Protein AF-A0A2S6IP27-F1 (afdb_monomer)

Secondary structure (DSSP, 8-state):
---------------------TTSHHHHHHHHHHHHHHHHHHHHHHHHHHHHHHHHHHHHHHHHHHHHHHHHHHHHHHHHHHHTT-S---S----S-----TT----SS-S-HHHHHHHHHHHHHHS-GGG-EEETTEEEEEEE-TTSSEEEEEEE-TT--GGGPEEEEEEEE--B---SEEEEESS-EEE-S-EEEEETTSSS--EEEESS-EEE-TTTTSS-B-S-EEESS-B-STT-B-SPPPPPPPP--HHHHHHHHTTTTGGGEEEE-TTS-EE---TTPPTT-TTPPEESSPGGGEEEETTTTEEEE-S--SS--EEEEEETSEEEEE--TT--EEEEEEEEE-TTTT-PSSPPS---EEEES-EEEEEEEEEEEEESS-EEEESS-EEEEEEEEESS-EEEE-SSS-EEEEEEEEE--TT---EEEESEEEEE-----SSB-SPPEEEEEEEE---

Nearest PDB structures (foldseek):
  6xle-assembly1_D  TM=6.646E-01  e=9.299E+00  Saccharomyces cerevisiae S288C

Solvent-accessible surface area (backbone atoms only — not comparable to full-atom values): 23932 Å² total; per-residue (Å²): 140,80,89,83,87,88,84,86,84,86,82,90,81,90,84,82,86,74,86,73,78,95,73,59,67,63,59,55,50,51,49,50,52,49,51,49,51,51,49,62,60,44,49,61,53,53,50,52,51,51,48,48,52,52,50,50,51,50,49,51,52,38,49,56,21,4,47,52,18,7,50,50,37,48,49,49,50,39,46,53,63,48,48,63,79,78,73,84,75,69,96,66,95,66,80,93,68,83,45,76,59,90,82,51,73,66,77,82,78,74,88,45,70,55,61,50,37,55,50,54,52,51,57,56,65,70,51,59,77,91,61,56,46,80,54,101,49,9,30,22,28,59,46,46,34,83,82,54,52,47,32,42,9,41,1,12,21,77,92,54,47,79,94,75,31,36,36,32,39,34,32,31,48,63,51,66,23,65,69,74,30,29,34,37,30,45,27,29,36,39,35,55,47,44,44,31,23,36,29,86,83,69,75,45,50,13,12,36,39,22,47,17,36,33,46,44,46,73,75,15,43,77,83,32,53,47,23,60,38,40,9,30,35,55,38,47,41,74,85,34,39,51,68,41,78,73,72,91,65,41,49,64,50,48,67,57,51,44,76,70,46,33,78,85,36,41,95,38,29,31,28,36,30,84,87,59,45,26,21,34,71,46,93,98,52,62,78,75,38,91,87,40,53,73,44,82,72,50,67,43,62,51,44,59,38,78,90,75,41,30,38,35,24,58,45,57,36,82,96,48,59,28,36,44,36,28,46,55,16,20,40,38,38,36,38,45,97,80,67,34,76,29,47,30,16,43,33,14,27,18,79,48,60,95,55,68,75,80,73,59,99,32,0,31,36,37,34,29,25,24,34,33,28,32,49,48,87,29,32,17,37,38,16,35,21,32,32,39,32,29,57,45,9,32,41,24,49,16,31,38,36,11,24,24,28,42,36,39,44,8,73,77,28,53,30,27,39,46,9,33,37,39,21,35,19,73,79,41,70,63,25,38,39,20,32,25,32,29,32,26,41,90,49,74,38,89,42,62,41,50,63,48,40,76,73,44,74,45,77,54,68,80,130

Organism: NCBI:txid512762

Foldseek 3Di:
DDDDDDDDDDDDDDDDDPDDDPPPVVVVVVVVVVVVVVCVVVVVVVVVVVVVVVVVVVVVLFQVLLVVQQVVQVVLVLVVLAPQDFDPDDPDQRDPDADPPPPDADPPDPPDLQVVVVVLLVVQVPDDPVQWGDDPSFIKHKHDHPPFQKIKMWGTGNPDDSVPHWIKIFGFPQPQDWPLEQEEEAEAAEQEAAEAEAAPVLPLSHEYEYQYEYDDDARSYPPRRSHAAEYCDHYPYVNYDYNDDDDWFFNQFLQVCCLPCQVVFQVQEWECDLVFWTFGDDPPDDRPDPPTHTDPPHFQQWGADNPQQETEHQAGTDPHAHEYEYEQAEYEYHPDDPEDEHAYAYFFAHPQQSHDPPGDPGFEYEFERYEYEYPPQAGHYGTSAEYHYEAQYEYERHEHEHAAEYEHHHQAHQRYYAYHYGYNNSVHDYYYHYNHYHHYHGTRDPGGDDSTDGPDMDGRDND

Mean predicted aligned error: 16.99 Å

Radius of gyration: 35.42 Å; Cα contacts (8 Å, |Δi|>4): 1143; chains: 1; bounding box: 67×72×129 Å

pLDDT: mean 74.77, std 18.07, range [25.36, 98.31]

Structure (mmCIF, N/CA/C/O backbone):
data_AF-A0A2S6IP27-F1
#
_entry.id   AF-A0A2S6IP27-F1
#
loop_
_atom_si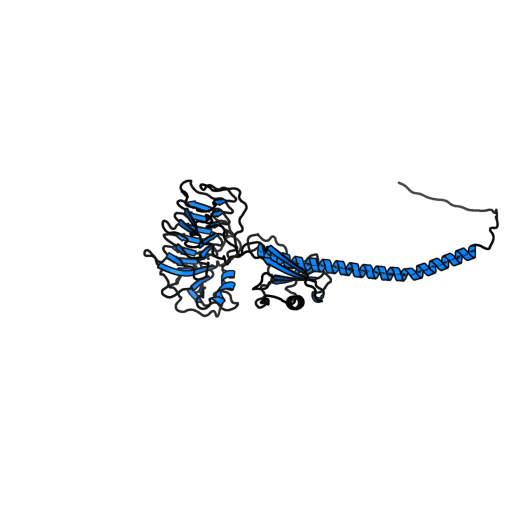te.group_PDB
_atom_site.id
_atom_site.type_symbol
_atom_site.label_atom_id
_atom_site.label_alt_id
_atom_site.label_comp_id
_atom_site.label_asym_id
_atom_site.label_entity_id
_atom_site.label_seq_id
_atom_site.pdbx_PDB_ins_code
_atom_site.Cartn_x
_atom_site.Cartn_y
_atom_site.Cartn_z
_atom_site.occupancy
_atom_site.B_iso_or_equiv
_atom_site.auth_seq_id
_atom_site.auth_comp_id
_atom_site.auth_asym_id
_atom_site.auth_atom_id
_atom_site.pdbx_PDB_model_num
ATOM 1 N N . MET A 1 1 ? -1.412 -7.937 80.085 1.00 36.66 1 MET A N 1
ATOM 2 C CA . MET A 1 1 ? -0.258 -8.469 80.845 1.00 36.66 1 MET A CA 1
ATOM 3 C C . MET A 1 1 ? -0.690 -8.487 82.302 1.00 36.66 1 MET A C 1
ATOM 5 O O . MET A 1 1 ? -1.115 -7.447 82.764 1.00 36.66 1 MET A O 1
ATOM 9 N N . SER A 1 2 ? -0.725 -9.574 83.053 1.00 34.06 2 SER A N 1
ATOM 10 C CA . SER A 1 2 ? -0.213 -10.924 82.861 1.00 34.06 2 SER A CA 1
ATOM 11 C C . SER A 1 2 ? -1.075 -11.879 83.698 1.00 34.06 2 SER A C 1
ATOM 13 O O . SER A 1 2 ? -1.765 -11.447 84.619 1.00 34.06 2 SER A O 1
ATOM 15 N N . THR A 1 3 ? -1.040 -13.146 83.320 1.00 43.25 3 THR A N 1
ATOM 16 C CA . THR A 1 3 ? -1.606 -14.324 83.982 1.00 43.25 3 THR A CA 1
ATOM 17 C C . THR A 1 3 ? -1.015 -14.556 85.381 1.00 43.25 3 THR A C 1
ATOM 19 O O . THR A 1 3 ? 0.134 -14.190 85.613 1.00 43.25 3 THR A O 1
ATOM 22 N N . ASP A 1 4 ? -1.782 -15.155 86.303 1.00 35.50 4 ASP A N 1
ATOM 23 C CA . ASP A 1 4 ? -1.529 -16.522 86.807 1.00 35.50 4 ASP A CA 1
ATOM 24 C C . ASP A 1 4 ? -2.473 -16.942 87.964 1.00 35.50 4 ASP A C 1
ATOM 26 O O . ASP A 1 4 ? -2.746 -16.202 88.905 1.00 35.50 4 ASP A O 1
ATOM 30 N N . THR A 1 5 ? -2.969 -18.176 87.814 1.00 40.06 5 THR A N 1
ATOM 31 C CA . THR A 1 5 ? -3.554 -19.184 88.742 1.00 40.06 5 THR A CA 1
ATOM 32 C C . THR A 1 5 ? -2.696 -19.430 90.016 1.00 40.06 5 THR A C 1
ATOM 34 O O . THR A 1 5 ? -1.596 -18.884 90.054 1.00 40.06 5 THR A O 1
ATOM 37 N N . PRO A 1 6 ? -3.023 -20.323 91.001 1.00 59.62 6 PRO A N 1
ATOM 38 C CA . PRO A 1 6 ? -4.195 -21.203 91.240 1.00 59.62 6 PRO A CA 1
ATOM 39 C C . PRO A 1 6 ? -4.645 -21.337 92.730 1.00 59.62 6 PRO A C 1
ATOM 41 O O . PRO A 1 6 ? -4.000 -20.806 93.625 1.00 59.62 6 PRO A O 1
ATOM 44 N N . ALA A 1 7 ? -5.721 -22.101 93.001 1.00 34.00 7 ALA A N 1
ATOM 45 C CA . ALA A 1 7 ? -5.785 -23.183 94.017 1.00 34.00 7 ALA A CA 1
ATOM 46 C C . ALA A 1 7 ? -7.239 -23.630 94.303 1.00 34.00 7 ALA A C 1
ATOM 48 O O . ALA A 1 7 ? -8.088 -22.819 94.661 1.00 34.00 7 ALA A O 1
ATOM 49 N N . ALA A 1 8 ? -7.499 -24.937 94.191 1.00 42.41 8 ALA A N 1
ATOM 50 C CA . ALA A 1 8 ? -8.592 -25.639 94.883 1.00 42.41 8 ALA A CA 1
ATOM 51 C C . ALA A 1 8 ? -8.098 -26.051 96.293 1.00 42.41 8 ALA A C 1
ATOM 53 O O . ALA A 1 8 ? -6.876 -26.159 96.456 1.00 42.41 8 ALA A O 1
ATOM 54 N N . PRO A 1 9 ? -8.970 -26.278 97.304 1.00 46.75 9 PRO A N 1
ATOM 55 C CA . PRO A 1 9 ? -9.539 -27.630 97.463 1.00 46.75 9 PRO A CA 1
ATOM 56 C C . PRO A 1 9 ? -10.917 -27.745 98.176 1.00 46.75 9 PRO A C 1
ATOM 58 O O . PRO A 1 9 ? -11.389 -26.830 98.839 1.00 46.75 9 PRO A O 1
ATOM 61 N N . ASP A 1 10 ? -11.508 -28.934 98.011 1.00 33.38 10 ASP A N 1
ATOM 62 C CA . ASP A 1 10 ? -12.278 -29.764 98.959 1.00 33.38 10 ASP A CA 1
ATOM 63 C C . ASP A 1 10 ? -13.384 -29.197 99.877 1.00 33.38 10 ASP A C 1
ATOM 65 O O . ASP A 1 10 ? -13.137 -28.489 100.846 1.00 33.38 10 ASP A O 1
ATOM 69 N N . GLY A 1 11 ? -14.585 -29.779 99.722 1.00 31.77 11 GLY A N 1
ATOM 70 C CA . GLY A 1 11 ? -15.015 -30.784 100.709 1.00 31.77 11 GLY A CA 1
ATOM 71 C C . GLY A 1 11 ? -16.274 -30.524 101.554 1.00 31.77 11 GLY A C 1
ATOM 72 O O . GLY A 1 11 ? -16.146 -30.115 102.699 1.00 31.77 11 GLY A O 1
ATOM 73 N N . SER A 1 12 ? -17.433 -31.007 101.064 1.00 35.75 12 SER A N 1
ATOM 74 C CA . SER A 1 12 ? -18.611 -31.516 101.829 1.00 35.75 12 SER A CA 1
ATOM 75 C C . SER A 1 12 ? -19.380 -30.505 102.721 1.00 35.75 12 SER A C 1
ATOM 77 O O . SER A 1 12 ? -18.813 -29.522 103.164 1.00 35.75 12 SER A O 1
ATOM 79 N N . THR A 1 13 ? -20.682 -30.573 103.019 1.00 37.88 13 THR A N 1
ATOM 80 C CA . THR A 1 13 ? -21.708 -31.625 103.160 1.00 37.88 13 THR A CA 1
ATOM 81 C C . THR A 1 13 ? -23.088 -30.978 102.891 1.00 37.88 13 THR A C 1
ATOM 83 O O . THR A 1 13 ? -23.376 -29.902 103.401 1.00 37.88 13 THR A O 1
ATOM 86 N N . ASP A 1 14 ? -23.896 -31.522 101.976 1.00 41.47 14 ASP A N 1
ATOM 87 C CA . ASP A 1 14 ? -25.132 -32.285 102.276 1.00 41.47 14 ASP A CA 1
ATOM 88 C C . ASP A 1 14 ? -26.398 -31.383 102.437 1.00 41.47 14 ASP A C 1
ATOM 90 O O . ASP A 1 14 ? -26.296 -30.160 102.366 1.00 41.47 14 ASP A O 1
ATOM 94 N N . PRO A 1 15 ? -27.635 -31.908 102.439 1.00 46.59 15 PRO A N 1
ATOM 95 C CA . PRO A 1 15 ? -28.488 -31.882 101.259 1.00 46.59 15 PRO A CA 1
ATOM 96 C C . PRO A 1 15 ? -29.845 -31.210 101.544 1.00 46.59 15 PRO A C 1
ATOM 98 O O . PRO A 1 15 ? -30.447 -31.362 102.605 1.00 46.59 15 PRO A O 1
ATOM 101 N N . GLN A 1 16 ? -30.430 -30.552 100.547 1.00 37.94 16 GLN A N 1
ATOM 102 C CA . GLN A 1 16 ? -31.890 -30.477 100.472 1.00 37.94 16 GLN A CA 1
ATOM 103 C C . GLN A 1 16 ? -32.345 -31.064 99.146 1.00 37.94 16 GLN A C 1
ATOM 105 O O . GLN A 1 16 ? -32.559 -30.374 98.152 1.00 37.94 16 GLN A O 1
ATOM 110 N N . GLN A 1 17 ? -32.502 -32.389 99.182 1.00 37.28 17 GLN A N 1
ATOM 111 C CA . GLN A 1 17 ? -33.426 -33.123 98.332 1.00 37.28 17 GLN A CA 1
ATOM 112 C C . GLN A 1 17 ? -34.807 -32.459 98.415 1.00 37.28 17 GLN A C 1
ATOM 114 O O . GLN A 1 17 ? -35.552 -32.638 99.378 1.00 37.28 17 GLN A O 1
ATOM 119 N N . ARG A 1 18 ? -35.166 -31.715 97.370 1.00 39.28 18 ARG A N 1
ATOM 120 C CA . ARG A 1 18 ? -36.549 -31.681 96.905 1.00 39.28 18 ARG A CA 1
ATOM 121 C C . ARG A 1 18 ? -36.651 -32.693 95.781 1.00 39.28 18 ARG A C 1
ATOM 123 O O . ARG A 1 18 ? -36.111 -32.494 94.699 1.00 39.28 18 ARG A O 1
ATOM 130 N N . SER A 1 19 ? -37.307 -33.797 96.094 1.00 42.12 19 SER A N 1
ATOM 131 C CA . SER A 1 19 ? -37.680 -34.850 95.164 1.00 42.12 19 SER A CA 1
ATOM 132 C C . SER A 1 19 ? -38.550 -34.253 94.055 1.00 42.12 19 SER A C 1
ATOM 134 O O . SER A 1 19 ? -39.706 -33.905 94.294 1.00 42.12 19 SER A O 1
ATOM 136 N N . ALA A 1 20 ? -37.985 -34.105 92.857 1.00 44.94 20 ALA A N 1
ATOM 137 C CA . ALA A 1 20 ? -38.758 -33.925 91.635 1.00 44.94 20 ALA A CA 1
ATOM 138 C C . ALA A 1 20 ? -39.352 -35.289 91.221 1.00 44.94 20 ALA A C 1
ATOM 140 O O . ALA A 1 20 ? -38.726 -36.327 91.462 1.00 44.94 20 ALA A O 1
ATOM 141 N N . PRO A 1 21 ? -40.571 -35.320 90.664 1.00 44.75 21 PRO A N 1
ATOM 142 C CA . PRO A 1 21 ? -41.272 -36.560 90.368 1.00 44.75 21 PRO A CA 1
ATOM 143 C C . PRO A 1 21 ? -40.577 -37.322 89.231 1.00 44.75 21 PRO A C 1
ATOM 145 O O . PRO A 1 21 ? -40.369 -36.801 88.139 1.00 44.75 21 PRO A O 1
ATOM 148 N N . ALA A 1 22 ? -40.249 -38.588 89.495 1.00 50.41 22 ALA A N 1
ATOM 149 C CA . ALA A 1 22 ? -39.686 -39.537 88.540 1.00 50.41 22 ALA A CA 1
ATOM 150 C C . ALA A 1 22 ? -40.728 -39.939 87.476 1.00 50.41 22 ALA A C 1
ATOM 152 O O . ALA A 1 22 ? -41.342 -41.002 87.558 1.00 50.41 22 ALA A O 1
ATOM 153 N N . GLY A 1 23 ? -40.954 -39.062 86.496 1.00 46.78 23 GLY A N 1
ATOM 154 C CA . GLY A 1 23 ? -41.884 -39.305 85.387 1.00 46.78 23 GLY A CA 1
ATOM 155 C C . GLY A 1 23 ? -41.631 -38.491 84.113 1.00 46.78 23 GLY A C 1
ATOM 156 O O . GLY A 1 23 ? -42.155 -38.861 83.065 1.00 46.78 23 GLY A O 1
ATOM 157 N N . GLU A 1 24 ? -40.813 -37.432 84.159 1.00 47.88 24 GLU A N 1
ATOM 158 C CA . GLU A 1 24 ? -40.606 -36.521 83.015 1.00 47.88 24 GLU A CA 1
ATOM 159 C C . GLU A 1 24 ? -39.290 -36.760 82.237 1.00 47.88 24 GLU A C 1
ATOM 161 O O . GLU A 1 24 ? -39.211 -36.437 81.051 1.00 47.88 24 GLU A O 1
ATOM 166 N N . ASP A 1 25 ? -38.294 -37.438 82.822 1.00 50.59 25 ASP A N 1
ATOM 167 C CA . ASP A 1 25 ? -36.974 -37.634 82.187 1.00 50.59 25 ASP A CA 1
ATOM 168 C C . ASP A 1 25 ? -36.985 -38.633 81.010 1.00 50.59 25 ASP A C 1
ATOM 170 O O . ASP A 1 25 ? -36.172 -38.540 80.088 1.00 50.59 25 ASP A O 1
ATOM 174 N N . GLY A 1 26 ? -37.938 -39.573 80.986 1.00 51.06 26 GLY A N 1
ATOM 175 C CA . GLY A 1 26 ? -38.058 -40.565 79.908 1.00 51.06 26 GLY A CA 1
ATOM 176 C C . GLY A 1 26 ? -38.546 -39.969 78.583 1.00 51.06 26 GLY A C 1
ATOM 177 O O . GLY A 1 26 ? -38.079 -40.362 77.512 1.00 51.06 26 GLY A O 1
ATOM 178 N N . TYR A 1 27 ? -39.439 -38.977 78.647 1.00 52.72 27 TYR A N 1
ATOM 179 C CA . TYR A 1 27 ? -39.934 -38.270 77.462 1.00 52.72 27 TYR A CA 1
ATOM 180 C C . TYR A 1 27 ? -38.882 -37.319 76.891 1.00 52.72 27 TYR A C 1
ATOM 182 O O . TYR A 1 27 ? -38.744 -37.231 75.671 1.00 52.72 27 TYR A O 1
ATOM 190 N N . ALA A 1 28 ? -38.090 -36.666 77.747 1.00 54.22 28 ALA A N 1
ATOM 191 C CA . ALA A 1 28 ? -36.982 -35.821 77.310 1.00 54.22 28 ALA A CA 1
ATOM 192 C C . ALA A 1 28 ? -35.873 -36.639 76.617 1.00 54.22 28 ALA A C 1
ATOM 194 O O . ALA A 1 28 ? -35.322 -36.202 75.602 1.00 54.22 28 ALA A O 1
ATOM 195 N N . LEU A 1 29 ? -35.588 -37.854 77.105 1.00 56.28 29 LEU A N 1
ATOM 196 C CA . LEU A 1 29 ? -34.597 -38.759 76.512 1.00 56.28 29 LEU A CA 1
ATOM 197 C C . LEU A 1 29 ? -35.065 -39.359 75.171 1.00 56.28 29 LEU A C 1
ATOM 199 O O . LEU A 1 29 ? -34.291 -39.440 74.220 1.00 56.28 29 LEU A O 1
ATOM 203 N N . LEU A 1 30 ? -36.346 -39.725 75.054 1.00 58.00 30 LEU A N 1
ATOM 204 C CA . LEU A 1 30 ? -36.936 -40.180 73.787 1.00 58.00 30 LEU A CA 1
ATOM 205 C C . LEU A 1 30 ? -37.036 -39.053 72.753 1.00 58.00 30 LEU A C 1
ATOM 207 O O . LEU A 1 30 ? -36.760 -39.281 71.576 1.00 58.00 30 LEU A O 1
ATOM 211 N N . ALA A 1 31 ? -37.376 -37.835 73.179 1.00 59.34 31 ALA A N 1
ATOM 212 C CA . ALA A 1 31 ? -37.398 -36.671 72.300 1.00 59.34 31 ALA A CA 1
ATOM 213 C C . ALA A 1 31 ? -35.990 -36.329 71.792 1.00 59.34 31 ALA A C 1
ATOM 215 O O . ALA A 1 31 ? -35.816 -36.083 70.602 1.00 59.34 31 ALA A O 1
ATOM 216 N N . THR A 1 32 ? -34.968 -36.377 72.651 1.00 61.31 32 THR A N 1
ATOM 217 C CA . THR A 1 32 ? -33.576 -36.121 72.242 1.00 61.31 32 THR A CA 1
ATOM 218 C C . THR A 1 32 ? -33.012 -37.217 71.337 1.00 61.31 32 THR A C 1
ATOM 220 O O . THR A 1 32 ? -32.376 -36.883 70.341 1.00 61.31 32 THR A O 1
ATOM 223 N N . LEU A 1 33 ? -33.297 -38.500 71.593 1.00 63.69 33 LEU A N 1
ATOM 224 C CA . LEU A 1 33 ? -32.945 -39.603 70.683 1.00 63.69 33 LEU A CA 1
ATOM 225 C C . LEU A 1 33 ? -33.687 -39.517 69.344 1.00 63.69 33 LEU A C 1
ATOM 227 O O . LEU A 1 33 ? -33.088 -39.762 68.299 1.00 63.69 33 LEU A O 1
ATOM 231 N N . GLY A 1 34 ? -34.964 -39.126 69.356 1.00 61.94 34 GLY A N 1
ATOM 232 C CA . GLY A 1 34 ? -35.745 -38.881 68.144 1.00 61.94 34 GLY A CA 1
ATOM 233 C C . GLY A 1 34 ? -35.189 -37.717 67.323 1.00 61.94 34 GLY A C 1
ATOM 234 O O . GLY A 1 34 ? -35.011 -37.849 66.116 1.00 61.94 34 GLY A O 1
ATOM 235 N N . ILE A 1 35 ? -34.831 -36.607 67.976 1.00 69.00 35 ILE A N 1
ATOM 236 C CA . ILE A 1 35 ? -34.199 -35.444 67.336 1.00 69.00 35 ILE A CA 1
ATOM 237 C C . ILE A 1 35 ? -32.815 -35.809 66.784 1.00 69.00 35 ILE A C 1
ATOM 239 O O . ILE A 1 35 ? -32.508 -35.440 65.655 1.00 69.00 35 ILE A O 1
ATOM 243 N N . LEU A 1 36 ? -32.005 -36.577 67.521 1.00 62.47 36 LEU A N 1
ATOM 244 C CA . LEU A 1 36 ? -30.712 -37.089 67.049 1.00 62.47 36 LEU A CA 1
ATOM 245 C C . LEU A 1 36 ? -30.866 -38.033 65.854 1.00 62.47 36 LEU A C 1
ATOM 247 O O . LEU A 1 36 ? -30.097 -37.926 64.905 1.00 62.47 36 LEU A O 1
ATOM 251 N N . GLY A 1 37 ? -31.864 -38.918 65.865 1.00 63.56 37 GLY A N 1
ATOM 252 C CA . GLY A 1 37 ? -32.164 -39.811 64.744 1.00 63.56 37 GLY A CA 1
ATOM 253 C C . GLY A 1 37 ? -32.620 -39.054 63.495 1.00 63.56 37 GLY A C 1
ATOM 254 O O . GLY A 1 37 ? -32.148 -39.337 62.396 1.00 63.56 37 GLY A O 1
ATOM 255 N N . VAL A 1 38 ? -33.475 -38.042 63.663 1.00 66.50 38 VAL A N 1
ATOM 256 C CA . VAL A 1 38 ? -33.922 -37.165 62.570 1.00 66.50 38 VAL A CA 1
ATOM 257 C C . VAL A 1 38 ? -32.762 -36.320 62.038 1.00 66.50 38 VAL A C 1
ATOM 259 O O . VAL A 1 38 ? -32.572 -36.253 60.828 1.00 66.50 38 VAL A O 1
ATOM 262 N N . LEU A 1 39 ? -31.929 -35.741 62.906 1.00 63.81 39 LEU A N 1
ATOM 263 C CA . LEU A 1 39 ? -30.718 -35.018 62.501 1.00 63.81 39 LEU A CA 1
ATOM 264 C C . LEU A 1 39 ? -29.732 -35.930 61.766 1.00 63.81 39 LEU A C 1
ATOM 266 O O . LEU A 1 39 ? -29.208 -35.530 60.731 1.00 63.81 39 LEU A O 1
ATOM 270 N N . ALA A 1 40 ? -29.522 -37.159 62.245 1.00 61.50 40 ALA A N 1
ATOM 271 C CA . ALA A 1 40 ? -28.649 -38.140 61.606 1.00 61.50 40 ALA A CA 1
ATOM 272 C C . ALA A 1 40 ? -29.179 -38.604 60.238 1.00 61.50 40 ALA A C 1
ATOM 274 O O . ALA A 1 40 ? -28.378 -38.860 59.343 1.00 61.50 40 ALA A O 1
ATOM 275 N N . MET A 1 41 ? -30.503 -38.669 60.045 1.00 64.06 41 MET A N 1
ATOM 276 C CA . MET A 1 41 ? -31.114 -38.937 58.735 1.00 64.06 41 MET A CA 1
ATOM 277 C C . MET A 1 41 ? -31.075 -37.730 57.792 1.00 64.06 41 MET A C 1
ATOM 279 O O . MET A 1 41 ? -30.931 -37.907 56.584 1.00 64.06 41 MET A O 1
ATOM 283 N N . LEU A 1 42 ? -31.185 -36.506 58.311 1.00 63.25 42 LEU A N 1
ATOM 284 C CA . LEU A 1 42 ? -31.146 -35.285 57.502 1.00 63.25 42 LEU A CA 1
ATOM 285 C C . LEU A 1 42 ? -29.724 -34.922 57.054 1.00 63.25 42 LEU A C 1
ATOM 287 O O . LEU A 1 42 ? -29.545 -34.386 55.964 1.00 63.25 42 LEU A O 1
ATOM 291 N N . LEU A 1 43 ? -28.707 -35.247 57.853 1.00 64.25 43 LEU A N 1
ATOM 292 C CA . LEU A 1 43 ? -27.296 -34.967 57.566 1.00 64.25 43 LEU A CA 1
ATOM 293 C C . LEU A 1 43 ? -26.816 -35.477 56.188 1.00 64.25 43 LEU A C 1
ATOM 295 O O . LEU A 1 43 ? -26.247 -34.678 55.441 1.00 64.25 43 LEU A O 1
ATOM 299 N N . PRO A 1 44 ? -27.061 -36.742 55.783 1.00 61.94 44 PRO A N 1
ATOM 300 C CA . PRO A 1 44 ? -26.688 -37.216 54.451 1.00 61.94 44 PRO A CA 1
ATOM 301 C C . PRO A 1 44 ? -27.485 -36.536 53.331 1.00 61.94 44 PRO A C 1
ATOM 303 O O . PRO A 1 44 ? -26.931 -36.311 52.259 1.00 61.94 44 PRO A O 1
ATOM 306 N N . VAL A 1 45 ? -28.743 -36.146 53.567 1.00 65.19 45 VAL A N 1
ATOM 307 C CA . VAL A 1 45 ? -29.553 -35.413 52.576 1.00 65.19 45 VAL A CA 1
ATOM 308 C C . VAL A 1 45 ? -28.981 -34.013 52.346 1.00 65.19 45 VAL A C 1
ATOM 310 O O . VAL A 1 45 ? -28.752 -33.630 51.202 1.00 65.19 45 VAL A O 1
ATOM 313 N N . PHE A 1 46 ? -28.659 -33.280 53.416 1.00 55.12 46 PHE A N 1
ATOM 314 C CA . PHE A 1 46 ? -27.997 -31.976 53.314 1.00 55.12 46 PHE A CA 1
ATOM 315 C C . PHE A 1 46 ? -26.611 -32.076 52.673 1.00 55.12 46 PHE A C 1
ATOM 317 O O . PHE A 1 46 ? -26.239 -31.199 51.900 1.00 55.12 46 PHE A O 1
ATOM 324 N N . PHE A 1 47 ? -25.861 -33.147 52.943 1.00 61.34 47 PHE A N 1
ATOM 325 C CA . PHE A 1 47 ? -24.560 -33.369 52.315 1.00 61.34 47 PHE A CA 1
ATOM 326 C C . PHE A 1 47 ? -24.686 -33.625 50.807 1.00 61.34 47 PHE A C 1
ATOM 328 O O . PHE A 1 47 ? -23.928 -33.055 50.030 1.00 61.34 47 PHE A O 1
ATOM 335 N N . VAL A 1 48 ? -25.663 -34.429 50.372 1.00 61.53 48 VAL A N 1
ATOM 336 C CA . VAL A 1 48 ? -25.918 -34.680 48.943 1.00 61.53 48 VAL A CA 1
ATOM 337 C C . VAL A 1 48 ? -26.355 -33.403 48.226 1.00 61.53 48 VAL A C 1
ATOM 339 O O . VAL A 1 48 ? -25.811 -33.110 47.164 1.00 61.53 48 VAL A O 1
ATOM 342 N N . VAL A 1 49 ? -27.263 -32.619 48.815 1.00 59.50 49 VAL A N 1
ATOM 343 C CA . VAL A 1 49 ? -27.695 -31.327 48.252 1.00 59.50 49 VAL A CA 1
ATOM 344 C C . VAL A 1 49 ? -26.523 -30.347 48.181 1.00 59.50 49 VAL A C 1
ATOM 346 O O . VAL A 1 49 ? -26.276 -29.775 47.129 1.00 59.50 49 VAL A O 1
ATOM 349 N N . ALA A 1 50 ? -25.717 -30.230 49.239 1.00 46.16 50 ALA A N 1
ATOM 350 C CA . ALA A 1 50 ? -24.542 -29.360 49.237 1.00 46.16 50 ALA A CA 1
ATOM 351 C C . ALA A 1 50 ? -23.489 -29.788 48.200 1.00 46.16 50 ALA A C 1
ATOM 353 O O . ALA A 1 50 ? -22.858 -28.937 47.578 1.00 46.16 50 ALA A O 1
ATOM 354 N N . VAL A 1 51 ? -23.292 -31.095 47.986 1.00 60.53 51 VAL A N 1
ATOM 355 C CA . VAL A 1 51 ? -22.397 -31.615 46.940 1.00 60.53 51 VAL A CA 1
ATOM 356 C C . VAL A 1 51 ? -22.964 -31.339 45.548 1.00 60.53 51 VAL A C 1
ATOM 358 O O . VAL A 1 51 ? -22.196 -30.981 44.657 1.00 60.53 51 VAL A O 1
ATOM 361 N N . GLN A 1 52 ? -24.276 -31.468 45.346 1.00 55.00 52 GLN A N 1
ATOM 362 C CA . GLN A 1 52 ? -24.934 -31.113 44.087 1.00 55.00 52 GLN A CA 1
ATOM 363 C C . GLN A 1 52 ? -24.803 -29.615 43.804 1.00 55.00 52 GLN A C 1
ATOM 365 O O . GLN A 1 52 ? -24.289 -29.271 42.743 1.00 55.00 52 GLN A O 1
ATOM 370 N N . ASP A 1 53 ? -25.092 -28.755 44.781 1.00 52.31 53 ASP A N 1
ATOM 371 C CA . ASP A 1 53 ? -24.917 -27.302 44.684 1.00 52.31 53 ASP A CA 1
ATOM 372 C C . ASP A 1 53 ? -23.454 -26.921 44.412 1.00 52.31 53 ASP A C 1
ATOM 374 O O . ASP A 1 53 ? -23.174 -26.070 43.574 1.00 52.31 53 ASP A O 1
ATOM 378 N N . LEU A 1 54 ? -22.486 -27.584 45.058 1.00 55.88 54 LEU A N 1
ATOM 379 C CA . LEU A 1 54 ? -21.054 -27.395 44.784 1.00 55.88 54 LEU A CA 1
ATOM 380 C C . LEU A 1 54 ? -20.664 -27.861 43.379 1.00 55.88 54 LEU A C 1
ATOM 382 O O . LEU A 1 54 ? -19.802 -27.251 42.746 1.00 55.88 54 LEU A O 1
ATOM 386 N N . THR A 1 55 ? -21.263 -28.944 42.889 1.00 59.75 55 THR A N 1
ATOM 387 C CA . THR A 1 55 ? -20.988 -29.478 41.550 1.00 59.75 55 THR A CA 1
ATOM 388 C C . THR A 1 55 ? -21.591 -28.576 40.479 1.00 59.75 55 THR A C 1
ATOM 390 O O . THR A 1 55 ? -20.943 -28.305 39.470 1.00 59.75 55 THR A O 1
ATOM 393 N N . GLU A 1 56 ? -22.793 -28.063 40.715 1.00 55.97 56 GLU A N 1
ATOM 394 C CA . GLU A 1 56 ? -23.494 -27.125 39.845 1.00 55.97 56 GLU A CA 1
ATOM 395 C C . GLU A 1 56 ? -22.799 -25.760 39.846 1.00 55.97 56 GLU A C 1
ATOM 397 O O . GLU A 1 56 ? -22.460 -25.250 38.781 1.00 55.97 56 GLU A O 1
ATOM 402 N N . ALA A 1 57 ? -22.403 -25.244 41.013 1.00 52.72 57 ALA A N 1
ATOM 403 C CA . ALA A 1 57 ? -21.579 -24.041 41.127 1.00 52.72 57 ALA A CA 1
ATOM 404 C C . ALA A 1 57 ? -20.224 -24.192 40.417 1.00 52.72 57 ALA A C 1
ATOM 406 O O . ALA A 1 57 ? -19.795 -23.283 39.710 1.00 52.72 57 ALA A O 1
ATOM 407 N N . ARG A 1 58 ? -19.552 -25.347 40.538 1.00 60.44 58 ARG A N 1
ATOM 408 C CA . ARG A 1 58 ? -18.308 -25.624 39.794 1.00 60.44 58 ARG A CA 1
ATOM 409 C C . ARG A 1 58 ? -18.536 -25.701 38.289 1.00 60.44 58 ARG A C 1
ATOM 411 O O . ARG A 1 58 ? -17.693 -25.215 37.543 1.00 60.44 58 ARG A O 1
ATOM 418 N N . ARG A 1 59 ? -19.654 -26.277 37.837 1.00 61.59 59 ARG A N 1
ATOM 419 C CA . ARG A 1 59 ? -20.030 -26.308 36.414 1.00 61.59 59 ARG A CA 1
ATOM 420 C C . ARG A 1 59 ? -20.317 -24.910 35.878 1.00 61.59 59 ARG A C 1
ATOM 422 O O . ARG A 1 59 ? -19.824 -24.587 34.805 1.00 61.59 59 ARG A O 1
ATOM 429 N N . HIS A 1 60 ? -21.025 -24.073 36.635 1.00 69.19 60 HIS A N 1
ATOM 430 C CA . HIS A 1 60 ? -21.254 -22.672 36.278 1.00 69.19 60 HIS A CA 1
ATOM 431 C C . HIS A 1 60 ? -19.940 -21.889 36.203 1.00 69.19 60 HIS A C 1
ATOM 433 O O . HIS A 1 60 ? -19.670 -21.245 35.195 1.00 69.19 60 HIS A O 1
ATOM 439 N N . LEU A 1 61 ? -19.062 -22.032 37.200 1.00 67.00 61 LEU A N 1
ATOM 440 C CA . LEU A 1 61 ? -17.746 -21.387 37.197 1.00 67.00 61 LEU A CA 1
ATOM 441 C C . LEU A 1 61 ? -16.857 -21.863 36.040 1.00 67.00 61 LEU A C 1
ATOM 443 O O . LEU A 1 61 ? -16.160 -21.052 35.434 1.00 67.00 61 LEU A O 1
ATOM 447 N N . ALA A 1 62 ? -16.881 -23.159 35.719 1.00 68.06 62 ALA A N 1
ATOM 448 C CA . ALA A 1 62 ? -16.141 -23.717 34.591 1.00 68.06 62 ALA A CA 1
ATOM 449 C C . ALA A 1 62 ? -16.707 -23.245 33.241 1.00 68.06 62 ALA A C 1
ATOM 451 O O . ALA A 1 62 ? -15.933 -22.930 32.338 1.00 68.06 62 ALA A O 1
ATOM 452 N N . GLY A 1 63 ? -18.034 -23.141 33.118 1.00 73.31 63 GLY A N 1
ATOM 453 C CA . GLY A 1 63 ? -18.708 -22.580 31.946 1.00 73.31 63 GLY A CA 1
ATOM 454 C C . GLY A 1 63 ? -18.352 -21.109 31.726 1.00 73.31 63 GLY A C 1
ATOM 455 O O . GLY A 1 63 ? -17.929 -20.737 30.632 1.00 73.31 63 GLY A O 1
ATOM 456 N N . ASP A 1 64 ? -18.408 -20.297 32.784 1.00 79.94 64 ASP A N 1
ATOM 457 C CA . ASP A 1 64 ? -18.033 -18.878 32.750 1.00 79.94 64 ASP A CA 1
ATOM 458 C C . ASP A 1 64 ? -16.545 -18.670 32.437 1.00 79.94 64 ASP A C 1
ATOM 460 O O . ASP A 1 64 ? -16.158 -17.676 31.817 1.00 79.94 64 ASP A O 1
ATOM 464 N N . ALA A 1 65 ? -15.686 -19.578 32.907 1.00 75.25 65 ALA A N 1
ATOM 465 C CA . ALA A 1 65 ? -14.258 -19.581 32.608 1.00 75.25 65 ALA A CA 1
ATOM 466 C C . ALA A 1 65 ? -13.996 -19.940 31.135 1.00 75.25 65 ALA A C 1
ATOM 468 O O . ALA A 1 65 ? -13.207 -19.263 30.471 1.00 75.25 65 ALA A O 1
ATOM 469 N N . GLY A 1 66 ? -14.708 -20.943 30.608 1.00 81.12 66 GLY A N 1
ATOM 470 C CA . GLY A 1 66 ? -14.670 -21.334 29.199 1.00 81.12 66 GLY A CA 1
ATOM 471 C C . GLY A 1 66 ? -15.146 -20.226 28.258 1.00 81.12 66 GLY A C 1
ATOM 472 O O . GLY A 1 66 ? -14.452 -19.924 27.289 1.00 81.12 66 GLY A O 1
ATOM 473 N N . ASP A 1 67 ? -16.259 -19.554 28.574 1.00 85.00 67 ASP A N 1
ATOM 474 C CA . ASP A 1 67 ? -16.752 -18.404 27.796 1.00 85.00 67 ASP A CA 1
ATOM 475 C C . ASP A 1 67 ? -15.741 -17.246 27.807 1.00 85.00 67 ASP A C 1
ATOM 477 O O . ASP A 1 67 ? -15.370 -16.714 26.760 1.00 85.00 67 ASP A O 1
ATOM 481 N N . ARG A 1 68 ? -15.181 -16.906 28.977 1.00 77.56 68 ARG A N 1
ATOM 482 C CA . ARG A 1 68 ? -14.130 -15.878 29.077 1.00 77.56 68 ARG A CA 1
ATOM 483 C C . ARG A 1 68 ? -12.879 -16.230 28.274 1.00 77.56 68 ARG A C 1
ATOM 485 O O . ARG A 1 68 ? -12.321 -15.353 27.617 1.00 77.56 68 ARG A O 1
ATOM 492 N N . ALA A 1 69 ? -12.445 -17.490 28.295 1.00 78.94 69 ALA A N 1
ATOM 493 C CA . ALA A 1 69 ? -11.322 -17.952 27.483 1.00 78.94 69 ALA A CA 1
ATOM 494 C C . ALA A 1 69 ? -11.641 -17.884 25.977 1.00 78.94 69 ALA A C 1
ATOM 496 O O . ALA A 1 69 ? -10.815 -17.411 25.197 1.00 78.94 69 ALA A O 1
ATOM 497 N N . ALA A 1 70 ? -12.852 -18.273 25.568 1.00 83.31 70 ALA A N 1
ATOM 498 C CA . ALA A 1 70 ? -13.289 -18.211 24.176 1.00 83.31 70 ALA A CA 1
ATOM 499 C C . ALA A 1 70 ? -13.324 -16.760 23.666 1.00 83.31 70 ALA A C 1
ATOM 501 O O . ALA A 1 70 ? -12.746 -16.454 22.617 1.00 83.31 70 ALA A O 1
ATOM 502 N N . ARG A 1 71 ? -13.907 -15.840 24.445 1.00 79.62 71 ARG A N 1
ATOM 503 C CA . ARG A 1 71 ? -13.929 -14.402 24.134 1.00 79.62 71 ARG A CA 1
ATOM 504 C C . ARG A 1 71 ? -12.538 -13.784 24.119 1.00 79.62 71 ARG A C 1
ATOM 506 O O . ARG A 1 71 ? -12.275 -12.932 23.276 1.00 79.62 71 ARG A O 1
ATOM 513 N N . ALA A 1 72 ? -11.622 -14.235 24.977 1.00 70.69 72 ALA A N 1
ATOM 514 C CA . ALA A 1 72 ? -10.226 -13.807 24.912 1.00 70.69 72 ALA A CA 1
ATOM 515 C C . ALA A 1 72 ? -9.579 -14.173 23.564 1.00 70.69 72 ALA A C 1
ATOM 517 O O . ALA A 1 72 ? -8.815 -13.375 23.029 1.00 70.69 72 ALA A O 1
ATOM 518 N N . GLY A 1 73 ? -9.923 -15.323 22.975 1.00 70.56 73 GLY A N 1
ATOM 519 C CA . GLY A 1 73 ? -9.452 -15.702 21.640 1.00 70.56 73 GLY A CA 1
ATOM 520 C C . GLY A 1 73 ? -10.013 -14.835 20.516 1.00 70.56 73 GLY A C 1
ATOM 521 O O . GLY A 1 73 ? -9.264 -14.365 19.660 1.00 70.56 73 GLY A O 1
ATOM 522 N N . VAL A 1 74 ? -11.312 -14.544 20.563 1.00 75.56 74 VAL A N 1
ATOM 523 C CA . VAL A 1 74 ? -11.972 -13.589 19.659 1.00 75.56 74 VAL A CA 1
ATOM 524 C C . VAL A 1 74 ? -11.320 -12.201 19.762 1.00 75.56 74 VAL A C 1
ATOM 526 O O . VAL A 1 74 ? -10.903 -11.619 18.760 1.00 75.56 74 VAL A O 1
ATOM 529 N N . GLN A 1 75 ? -11.132 -11.697 20.984 1.00 69.88 75 GLN A N 1
ATOM 530 C CA . GLN A 1 75 ? -10.479 -10.414 21.247 1.00 69.88 75 GLN A CA 1
ATOM 531 C C . GLN A 1 75 ? -9.005 -10.398 20.834 1.00 69.88 75 GLN A C 1
ATOM 533 O O . GLN A 1 75 ? -8.538 -9.375 20.344 1.00 69.88 75 GLN A O 1
ATOM 538 N N . ALA A 1 76 ? -8.275 -11.505 20.981 1.00 63.88 76 ALA A N 1
ATOM 539 C CA . ALA A 1 76 ? -6.894 -11.616 20.520 1.00 63.88 76 ALA A CA 1
ATOM 540 C C . ALA A 1 76 ? -6.802 -11.487 18.992 1.00 63.88 76 ALA A C 1
ATOM 542 O O . ALA A 1 76 ? -5.910 -10.805 18.489 1.00 63.88 76 ALA A O 1
ATOM 543 N N . VAL A 1 77 ? -7.756 -12.060 18.251 1.00 66.06 77 VAL A N 1
ATOM 544 C CA . VAL A 1 77 ? -7.844 -11.878 16.794 1.00 66.06 77 VAL A CA 1
ATOM 545 C C . VAL A 1 77 ? -8.255 -10.449 16.441 1.00 66.06 77 VAL A C 1
ATOM 547 O O . VAL A 1 77 ? -7.637 -9.852 15.564 1.00 66.06 77 VAL A O 1
ATOM 550 N N . ALA A 1 78 ? -9.218 -9.846 17.146 1.00 60.16 78 ALA A N 1
ATOM 551 C CA . ALA A 1 78 ? -9.542 -8.431 16.951 1.00 60.16 78 ALA A CA 1
ATOM 552 C C . ALA A 1 78 ? -8.340 -7.516 17.211 1.00 60.16 78 ALA A C 1
ATOM 554 O O . ALA A 1 78 ? -8.092 -6.595 16.433 1.00 60.16 78 ALA A O 1
ATOM 555 N N . ALA A 1 79 ? -7.581 -7.795 18.274 1.00 52.88 79 ALA A N 1
ATOM 556 C CA . ALA A 1 79 ? -6.360 -7.089 18.619 1.00 52.88 79 ALA A CA 1
ATOM 557 C C . ALA A 1 79 ? -5.329 -7.234 17.497 1.00 52.88 79 ALA A C 1
ATOM 559 O O . ALA A 1 79 ? -4.830 -6.225 17.023 1.00 52.88 79 ALA A O 1
ATOM 560 N N . GLN A 1 80 ? -5.085 -8.438 16.979 1.00 55.34 80 GLN A N 1
ATOM 561 C CA . GLN A 1 80 ? -4.187 -8.639 15.837 1.00 55.34 80 GLN A CA 1
ATOM 562 C C . GLN A 1 80 ? -4.645 -7.911 14.569 1.00 55.34 80 GLN A C 1
ATOM 564 O O . GLN A 1 80 ? -3.832 -7.262 13.917 1.00 55.34 80 GLN A O 1
ATOM 569 N N . ILE A 1 81 ? -5.938 -7.967 14.235 1.00 51.53 81 ILE A N 1
ATOM 570 C CA . ILE A 1 81 ? -6.494 -7.218 13.099 1.00 51.53 81 ILE A CA 1
ATOM 571 C C . ILE A 1 81 ? -6.328 -5.703 13.331 1.00 51.53 81 ILE A C 1
ATOM 573 O O . ILE A 1 81 ? -6.063 -4.971 12.385 1.00 51.53 81 ILE A O 1
ATOM 577 N N . SER A 1 82 ? -6.446 -5.226 14.577 1.00 46.12 82 SER A N 1
ATOM 578 C CA . SER A 1 82 ? -6.259 -3.813 14.937 1.00 46.12 82 SER A CA 1
ATOM 579 C C . SER A 1 82 ? -4.800 -3.359 15.070 1.00 46.12 82 SER A C 1
ATOM 581 O O . SER A 1 82 ? -4.548 -2.160 15.023 1.00 46.12 82 SER A O 1
ATOM 583 N N . VAL A 1 83 ? -3.863 -4.292 15.279 1.00 40.91 83 VAL A N 1
ATOM 584 C CA . VAL A 1 83 ? -2.445 -4.043 15.602 1.00 40.91 83 VAL A CA 1
ATOM 585 C C . VAL A 1 83 ? -1.533 -4.245 14.401 1.00 40.91 83 VAL A C 1
ATOM 587 O O . VAL A 1 83 ? -0.341 -3.990 14.525 1.00 40.91 83 VAL A O 1
ATOM 590 N N . GLY A 1 84 ? -2.028 -4.605 13.216 1.00 40.44 84 GLY A N 1
ATOM 591 C CA . GLY A 1 84 ? -1.212 -4.355 12.030 1.00 40.44 84 GLY A CA 1
ATOM 592 C C . GLY A 1 84 ? -0.841 -2.864 12.028 1.00 40.44 84 GLY A C 1
ATOM 593 O O . GLY A 1 84 ? -1.726 -2.034 11.911 1.00 40.44 84 GLY A O 1
ATOM 594 N N . SER A 1 85 ? 0.391 -2.385 12.184 1.00 36.19 85 SER A N 1
ATOM 595 C CA . SER A 1 85 ? 1.693 -2.958 12.545 1.00 36.19 85 SER A CA 1
ATOM 596 C C . SER A 1 85 ? 2.551 -1.773 13.035 1.00 36.19 85 SER A C 1
ATOM 598 O O . SER A 1 85 ? 3.499 -1.378 12.355 1.00 36.19 85 SER A O 1
ATOM 600 N N . SER A 1 86 ? 2.154 -1.097 14.122 1.00 33.00 86 SER A N 1
ATOM 601 C CA . SER A 1 86 ? 2.808 0.156 14.570 1.00 33.00 86 SER A CA 1
ATOM 602 C C . SER A 1 86 ? 3.054 0.297 16.077 1.00 33.00 86 SER A C 1
ATOM 604 O O . SER A 1 86 ? 3.710 1.250 16.488 1.00 33.00 86 SER A O 1
ATOM 606 N N . ALA A 1 87 ? 2.627 -0.643 16.923 1.00 26.86 87 ALA A N 1
ATOM 607 C CA . ALA A 1 87 ? 3.036 -0.630 18.327 1.00 26.86 87 ALA A CA 1
ATOM 608 C C . ALA A 1 87 ? 4.331 -1.434 18.494 1.00 26.86 87 ALA A C 1
ATOM 610 O O . ALA A 1 87 ? 4.370 -2.615 18.152 1.00 26.86 87 ALA A O 1
ATOM 611 N N . ALA A 1 88 ? 5.380 -0.817 19.047 1.00 25.66 88 ALA A N 1
ATOM 612 C CA . ALA A 1 88 ? 6.499 -1.558 19.618 1.00 25.66 88 ALA A CA 1
ATOM 613 C C . ALA A 1 88 ? 5.922 -2.527 20.654 1.00 25.66 88 ALA A C 1
ATOM 615 O O . ALA A 1 88 ? 5.434 -2.093 21.695 1.00 25.66 88 ALA A O 1
ATOM 616 N N . THR A 1 89 ? 5.903 -3.820 20.338 1.00 29.86 89 THR A N 1
ATOM 617 C CA . THR A 1 89 ? 5.360 -4.850 21.217 1.00 29.86 89 THR A CA 1
ATOM 618 C C . THR A 1 89 ? 6.192 -4.851 22.500 1.00 29.86 89 THR A C 1
ATOM 620 O O . THR A 1 89 ? 7.365 -5.234 22.451 1.00 29.86 89 THR A O 1
ATOM 623 N N . PRO A 1 90 ? 5.650 -4.445 23.665 1.00 25.36 90 PRO A N 1
ATOM 624 C CA . PRO A 1 90 ? 6.280 -4.814 24.917 1.00 25.36 90 PRO A CA 1
ATOM 625 C C . PRO A 1 90 ? 6.204 -6.339 24.983 1.00 25.36 90 PRO A C 1
ATOM 627 O O . PRO A 1 90 ? 5.172 -6.916 24.641 1.00 25.36 90 PRO A O 1
ATOM 630 N N . ALA A 1 91 ? 7.292 -6.996 25.374 1.00 31.12 91 ALA A N 1
ATOM 631 C CA . ALA A 1 91 ? 7.337 -8.442 25.557 1.00 31.12 91 ALA A CA 1
ATOM 632 C C . ALA A 1 91 ? 6.163 -8.910 26.441 1.00 31.12 91 ALA A C 1
ATOM 634 O O . ALA A 1 91 ? 6.210 -8.774 27.659 1.00 31.12 91 ALA A O 1
ATOM 635 N N . SER A 1 92 ? 5.083 -9.403 25.831 1.00 29.48 92 SER A N 1
ATOM 636 C CA . SER A 1 92 ? 3.908 -9.897 26.547 1.00 29.48 92 SER A CA 1
ATOM 637 C C . SER A 1 92 ? 3.005 -10.669 25.586 1.00 29.48 92 SER A C 1
ATOM 639 O O . SER A 1 92 ? 2.392 -10.063 24.716 1.00 29.48 92 SER A O 1
ATOM 641 N N . THR A 1 93 ? 3.021 -12.003 25.710 1.00 31.84 93 THR A N 1
ATOM 642 C CA . THR A 1 93 ? 1.920 -12.994 25.567 1.00 31.84 93 THR A CA 1
ATOM 643 C C . THR A 1 93 ? 0.865 -12.909 24.447 1.00 31.84 93 THR A C 1
ATOM 645 O O . THR A 1 93 ? 0.019 -13.800 24.371 1.00 31.84 93 THR A O 1
ATOM 648 N N . VAL A 1 94 ? 0.888 -11.930 23.545 1.00 35.53 94 VAL A N 1
ATOM 649 C CA . VAL A 1 94 ? -0.029 -11.850 22.404 1.00 35.53 94 VAL A CA 1
ATOM 650 C C . VAL A 1 94 ? 0.413 -12.884 21.363 1.00 35.53 94 VAL A C 1
ATOM 652 O O . VAL A 1 94 ? 1.571 -12.845 20.935 1.00 35.53 94 VAL A O 1
ATOM 655 N N . PRO A 1 95 ? -0.466 -13.811 20.935 1.00 35.66 95 PRO A N 1
ATOM 656 C CA . PRO A 1 95 ? -0.130 -14.778 19.903 1.00 35.66 95 PRO A CA 1
ATOM 657 C C . PRO A 1 95 ? 0.388 -14.051 18.666 1.00 35.66 95 PRO A C 1
ATOM 659 O O . PRO A 1 95 ? -0.289 -13.176 18.142 1.00 35.66 95 PRO A O 1
ATOM 662 N N . THR A 1 96 ? 1.569 -14.398 18.171 1.00 36.09 96 THR A N 1
ATOM 663 C CA . THR A 1 96 ? 2.109 -13.835 16.918 1.00 36.09 96 THR A CA 1
ATOM 664 C C . THR A 1 96 ? 1.607 -14.606 15.688 1.00 36.09 96 THR A C 1
ATOM 666 O O . THR A 1 96 ? 2.043 -14.363 14.571 1.00 36.09 96 THR A O 1
ATOM 669 N N . ALA A 1 97 ? 0.688 -15.557 15.883 1.00 36.22 97 ALA A N 1
ATOM 670 C CA . ALA A 1 97 ? 0.231 -16.469 14.846 1.00 36.22 97 ALA A CA 1
ATOM 671 C C . ALA A 1 97 ? -1.247 -16.854 15.025 1.00 36.22 97 ALA A C 1
ATOM 673 O O . ALA A 1 97 ? -1.514 -18.002 15.340 1.00 36.22 97 ALA A O 1
ATOM 674 N N . ALA A 1 98 ? -2.227 -15.967 14.802 1.00 40.22 98 ALA A N 1
ATOM 675 C CA . ALA A 1 98 ? -3.577 -16.470 14.496 1.00 40.22 98 ALA A CA 1
ATOM 676 C C . ALA A 1 98 ? -3.696 -16.733 12.987 1.00 40.22 98 ALA A C 1
ATOM 678 O O . ALA A 1 98 ? -4.128 -15.897 12.201 1.00 40.22 98 ALA A O 1
ATOM 679 N N . ILE A 1 99 ? -3.215 -17.916 12.603 1.00 46.50 99 ILE A N 1
ATOM 680 C CA . ILE A 1 99 ? -3.970 -18.920 11.844 1.00 46.50 99 ILE A CA 1
ATOM 681 C C . ILE A 1 99 ? -4.848 -18.329 10.720 1.00 46.50 99 ILE A C 1
ATOM 683 O O . ILE A 1 99 ? -6.075 -18.343 10.785 1.00 46.50 99 ILE A O 1
ATOM 687 N N . VAL A 1 100 ? -4.214 -17.885 9.630 1.00 41.88 100 VAL A N 1
ATOM 688 C CA . VAL A 1 100 ? -4.806 -18.079 8.299 1.00 41.88 100 VAL A CA 1
ATOM 689 C C . VAL A 1 100 ? -4.504 -19.528 7.940 1.00 41.88 100 VAL A C 1
ATOM 691 O O . VAL A 1 100 ? -3.451 -19.838 7.388 1.00 41.88 100 VAL A O 1
ATOM 694 N N . ALA A 1 101 ? -5.372 -20.455 8.340 1.00 39.06 101 ALA A N 1
ATOM 695 C CA . ALA A 1 101 ? -5.236 -21.826 7.876 1.00 39.06 101 ALA A CA 1
ATOM 696 C C . ALA A 1 101 ? -5.593 -21.844 6.382 1.00 39.06 101 ALA A C 1
ATOM 698 O O . ALA A 1 101 ? -6.760 -21.711 6.006 1.00 39.06 101 ALA A O 1
ATOM 699 N N . ALA A 1 102 ? -4.570 -21.944 5.529 1.00 34.84 102 ALA A N 1
ATOM 700 C CA . ALA A 1 102 ? -4.726 -22.148 4.097 1.00 34.84 102 ALA A CA 1
ATOM 701 C C . ALA A 1 102 ? -5.544 -23.431 3.878 1.00 34.84 102 ALA A C 1
ATOM 703 O O . ALA A 1 102 ? -5.037 -24.531 4.074 1.00 34.84 102 ALA A O 1
ATOM 704 N N . GLY A 1 103 ? -6.829 -23.287 3.548 1.00 37.91 103 GLY A N 1
ATOM 705 C CA . GLY A 1 103 ? -7.709 -24.419 3.248 1.00 37.91 103 GLY A CA 1
ATOM 706 C C . GLY A 1 103 ? -9.134 -24.328 3.791 1.00 37.91 103 GLY A C 1
ATOM 707 O O . GLY A 1 103 ? -9.981 -25.081 3.324 1.00 37.91 103 GLY A O 1
ATOM 708 N N . PHE A 1 104 ? -9.443 -23.420 4.723 1.00 47.81 104 PHE A N 1
ATOM 709 C CA . PHE A 1 104 ? -10.785 -23.364 5.321 1.00 47.81 104 PHE A CA 1
ATOM 710 C C . PHE A 1 104 ? -11.604 -22.200 4.763 1.00 47.81 104 PHE A C 1
ATOM 712 O O . PHE A 1 104 ? -11.648 -21.096 5.310 1.00 47.81 104 PHE A O 1
ATOM 719 N N . THR A 1 105 ? -12.253 -22.462 3.632 1.00 44.34 105 THR A N 1
ATOM 720 C CA . THR A 1 105 ? -13.306 -21.604 3.090 1.00 44.34 105 THR A CA 1
ATOM 721 C C . THR A 1 105 ? -14.579 -21.819 3.907 1.00 44.34 105 THR A C 1
ATOM 723 O O . THR A 1 105 ? -15.043 -22.950 4.028 1.00 44.34 105 THR A O 1
ATOM 726 N N . GLU A 1 106 ? -15.140 -20.755 4.486 1.00 50.69 106 GLU A N 1
ATOM 727 C CA . GLU A 1 106 ? -16.475 -20.837 5.086 1.00 50.69 106 GLU A CA 1
ATOM 728 C C . GLU A 1 106 ? -17.505 -21.154 3.992 1.00 50.69 106 GLU A C 1
ATOM 730 O O . GLU A 1 106 ? -17.444 -20.574 2.904 1.00 50.69 106 GLU A O 1
ATOM 735 N N . GLN A 1 107 ? -18.463 -22.042 4.273 1.00 53.50 107 GLN A N 1
ATOM 736 C CA . GLN A 1 107 ? -19.687 -22.101 3.478 1.00 53.50 107 GLN A CA 1
ATOM 737 C C . GLN A 1 107 ? -20.498 -20.837 3.780 1.00 53.50 107 GLN A C 1
ATOM 739 O O . GLN A 1 107 ? -21.033 -20.675 4.872 1.00 53.50 107 GLN A O 1
ATOM 744 N N . THR A 1 108 ? -20.554 -19.901 2.837 1.00 48.50 108 THR A N 1
ATOM 745 C CA . THR A 1 108 ? -21.351 -18.684 3.001 1.00 48.50 108 THR A CA 1
ATOM 746 C C . THR A 1 108 ? -22.838 -19.031 3.116 1.00 48.50 108 THR A C 1
ATOM 748 O O . THR A 1 108 ? -23.370 -19.783 2.302 1.00 48.50 108 THR A O 1
ATOM 751 N N . GLY A 1 109 ? -23.525 -18.445 4.103 1.00 57.12 109 GLY A N 1
ATOM 752 C CA . GLY A 1 109 ? -24.980 -18.566 4.246 1.00 57.12 109 GLY A CA 1
ATOM 753 C C . GLY A 1 109 ? -25.453 -19.829 4.968 1.00 57.12 109 GLY A C 1
ATOM 754 O O . GLY A 1 109 ? -26.361 -20.504 4.478 1.00 57.12 109 GLY A O 1
ATOM 755 N N . TRP A 1 110 ? -24.870 -20.135 6.134 1.00 66.06 110 TRP A N 1
ATOM 756 C CA . TRP A 1 110 ? -25.391 -21.164 7.037 1.00 66.06 110 TRP A CA 1
ATOM 757 C C . TRP A 1 110 ? -26.892 -20.954 7.271 1.00 66.06 110 TRP A C 1
ATOM 759 O O . TRP A 1 110 ? -27.321 -19.956 7.844 1.00 66.06 110 TRP A O 1
ATOM 769 N N . THR A 1 111 ? -27.698 -21.893 6.784 1.00 60.81 111 THR A N 1
ATOM 770 C CA . THR A 1 111 ? -29.154 -21.924 6.992 1.00 60.81 111 THR A CA 1
ATOM 771 C C . THR A 1 111 ? -29.523 -22.706 8.252 1.00 60.81 111 THR A C 1
ATOM 773 O O . THR A 1 111 ? -30.629 -22.549 8.763 1.00 60.81 111 THR A O 1
ATOM 776 N N . ASP A 1 112 ? -28.586 -23.511 8.760 1.00 76.69 112 ASP A N 1
ATOM 777 C CA . ASP A 1 112 ? -28.712 -24.322 9.966 1.00 76.69 112 ASP A CA 1
ATOM 778 C C . ASP A 1 112 ? -27.608 -23.953 10.984 1.00 76.69 112 ASP A C 1
ATOM 780 O O . ASP A 1 112 ? -26.427 -24.229 10.735 1.00 76.69 112 ASP A O 1
ATOM 784 N N . PRO A 1 113 ? -27.969 -23.342 12.131 1.00 73.44 113 PRO A N 1
ATOM 785 C CA . PRO A 1 113 ? -27.033 -23.032 13.213 1.00 73.44 113 PRO A CA 1
ATOM 786 C C . PRO A 1 113 ? -26.330 -24.264 13.803 1.00 73.44 113 PRO A C 1
ATOM 788 O O . PRO A 1 113 ? -25.198 -24.148 14.274 1.00 73.44 113 PRO A O 1
ATOM 791 N N . GLN A 1 114 ? -26.963 -25.443 13.763 1.00 80.06 114 GLN A N 1
ATOM 792 C CA . GLN A 1 114 ? -26.361 -26.676 14.275 1.00 80.06 114 GLN A CA 1
ATOM 793 C C . GLN A 1 114 ? -25.219 -27.142 13.367 1.00 80.06 114 GLN A C 1
ATOM 795 O O . GLN A 1 114 ? -24.126 -27.433 13.849 1.00 80.06 114 GLN A O 1
ATOM 800 N N . ALA A 1 115 ? -25.426 -27.116 12.048 1.00 79.38 115 ALA A N 1
ATOM 801 C CA . ALA A 1 115 ? -24.378 -27.424 11.077 1.00 79.38 115 ALA A CA 1
ATOM 802 C C . ALA A 1 115 ? -23.173 -26.471 11.201 1.00 79.38 115 ALA A C 1
ATOM 804 O O . ALA A 1 115 ? -22.023 -26.905 11.093 1.00 79.38 115 ALA A O 1
ATOM 805 N N . GLN A 1 116 ? -23.427 -25.188 11.482 1.00 82.88 116 GLN A N 1
ATOM 806 C CA . GLN A 1 116 ? -22.378 -24.200 11.738 1.00 82.88 116 GLN A CA 1
ATOM 807 C C . GLN A 1 116 ? -21.585 -24.525 13.014 1.00 82.88 116 GLN A C 1
ATOM 809 O O . GLN A 1 116 ? -20.351 -24.484 12.998 1.00 82.88 116 GLN A O 1
ATOM 814 N N . TYR A 1 117 ? -22.275 -24.871 14.107 1.00 85.75 117 TYR A N 1
ATOM 815 C CA . TYR A 1 117 ? -21.648 -25.303 15.359 1.00 85.75 117 TYR A CA 1
ATOM 816 C C . TYR A 1 117 ? -20.772 -26.545 15.151 1.00 85.75 117 TYR A C 1
ATOM 818 O O . TYR A 1 117 ? -19.597 -26.534 15.529 1.00 85.75 117 TYR A O 1
ATOM 826 N N . ASP A 1 118 ? -21.313 -27.586 14.514 1.00 83.94 118 ASP A N 1
ATOM 827 C CA . ASP A 1 118 ? -20.620 -28.858 14.296 1.00 83.94 118 ASP A CA 1
ATOM 828 C C . ASP A 1 118 ? -19.368 -28.670 13.435 1.00 83.94 118 ASP A C 1
ATOM 830 O O . ASP A 1 118 ? -18.292 -29.180 13.767 1.00 83.94 118 ASP A O 1
ATOM 834 N N . TRP A 1 119 ? -19.475 -27.874 12.366 1.00 85.44 119 TRP A N 1
ATOM 835 C CA . TRP A 1 119 ? -18.344 -27.530 11.511 1.00 85.44 119 TRP A CA 1
ATOM 836 C C . TRP A 1 119 ? -17.252 -26.778 12.280 1.00 85.44 119 TRP A C 1
ATOM 838 O O . TRP A 1 119 ? -16.094 -27.205 12.289 1.00 85.44 119 TRP A O 1
ATOM 848 N N . ALA A 1 120 ? -17.600 -25.679 12.957 1.00 84.25 120 ALA A N 1
ATOM 849 C CA . ALA A 1 120 ? -16.622 -24.840 13.647 1.00 84.25 120 ALA A CA 1
ATOM 850 C C . ALA A 1 120 ? -15.938 -25.600 14.792 1.00 84.25 120 ALA A C 1
ATOM 852 O O . ALA A 1 120 ? -14.718 -25.506 14.968 1.00 84.25 120 ALA A O 1
ATOM 853 N N . ARG A 1 121 ? -16.699 -26.420 15.529 1.00 88.31 121 ARG A N 1
ATOM 854 C CA . ARG A 1 121 ? -16.167 -27.301 16.572 1.00 88.31 121 ARG A CA 1
ATOM 855 C C . ARG A 1 121 ? -15.201 -28.329 15.989 1.00 88.31 121 ARG A C 1
ATOM 857 O O . ARG A 1 121 ? -14.104 -28.479 16.522 1.00 88.31 121 ARG A O 1
ATOM 864 N N . ALA A 1 122 ? -15.556 -28.993 14.888 1.00 84.75 122 ALA A N 1
ATOM 865 C CA . ALA A 1 122 ? -14.680 -29.966 14.236 1.00 84.75 122 ALA A CA 1
ATOM 866 C C . ALA A 1 122 ? -13.358 -29.332 13.773 1.00 84.75 122 ALA A C 1
ATOM 868 O O . ALA A 1 122 ? -12.288 -29.889 14.023 1.00 84.75 122 ALA A O 1
ATOM 869 N N . VAL A 1 123 ? -13.415 -28.140 13.168 1.00 83.25 123 VAL A N 1
ATOM 870 C CA . VAL A 1 123 ? -12.224 -27.398 12.721 1.00 83.25 123 VAL A CA 1
ATOM 871 C C . VAL A 1 123 ? -11.308 -27.052 13.896 1.00 83.25 123 VAL A C 1
ATOM 873 O O . VAL A 1 123 ? -10.103 -27.291 13.830 1.00 83.25 123 VAL A O 1
ATOM 876 N N . LEU A 1 124 ? -11.860 -26.518 14.988 1.00 86.94 124 LEU A N 1
ATOM 877 C CA . LEU A 1 124 ? -11.081 -26.106 16.161 1.00 86.94 124 LEU A CA 1
ATOM 878 C C . LEU A 1 124 ? -10.519 -27.300 16.949 1.00 86.94 124 LEU A C 1
ATOM 880 O O . LEU A 1 124 ? -9.406 -27.230 17.476 1.00 86.94 124 LEU A O 1
ATOM 884 N N . LEU A 1 125 ? -11.234 -28.426 16.996 1.00 88.56 125 LEU A N 1
ATOM 885 C CA . LEU A 1 125 ? -10.731 -29.663 17.602 1.00 88.56 125 LEU A CA 1
ATOM 886 C C . LEU A 1 125 ? -9.610 -30.302 16.774 1.00 88.56 125 LEU A C 1
ATOM 888 O O . LEU A 1 125 ? -8.656 -30.822 17.353 1.00 88.56 125 LEU A O 1
ATOM 892 N N . ALA A 1 126 ? -9.670 -30.198 15.443 1.00 84.06 126 ALA A N 1
ATOM 893 C CA . ALA A 1 126 ? -8.643 -30.720 14.541 1.00 84.06 126 ALA A CA 1
ATOM 894 C C . ALA A 1 126 ? -7.309 -29.948 14.591 1.00 84.06 126 ALA A C 1
ATOM 896 O O . ALA A 1 126 ? -6.298 -30.441 14.085 1.00 84.06 126 ALA A O 1
ATOM 897 N N . GLN A 1 127 ? -7.274 -28.753 15.193 1.00 81.25 127 GLN A N 1
ATOM 898 C CA . GLN A 1 127 ? -6.032 -27.993 15.349 1.00 81.25 127 GLN A CA 1
ATOM 899 C C . GLN A 1 127 ? -5.016 -28.736 16.245 1.00 81.25 127 GLN A C 1
ATOM 901 O O . GLN A 1 127 ? -5.393 -29.369 17.238 1.00 81.25 127 GLN A O 1
ATOM 906 N N . PRO A 1 128 ? -3.707 -28.652 15.943 1.00 75.12 128 PRO A N 1
ATOM 907 C CA . PRO A 1 128 ? -2.679 -29.264 16.776 1.00 75.12 128 PRO A CA 1
ATOM 908 C C . PRO A 1 128 ? -2.564 -28.555 18.141 1.00 75.12 128 PRO A C 1
ATOM 910 O O . PRO A 1 128 ? -2.859 -27.364 18.246 1.00 75.12 128 PRO A O 1
ATOM 913 N N . PRO A 1 129 ? -2.062 -29.230 19.196 1.00 76.31 129 PRO A N 1
ATOM 914 C CA . PRO A 1 129 ? -1.864 -28.620 20.518 1.00 76.31 129 PRO A CA 1
ATOM 915 C C . PRO A 1 129 ? -0.990 -27.358 20.524 1.00 76.31 129 PRO A C 1
ATOM 917 O O . PRO A 1 129 ? -1.159 -26.508 21.390 1.00 76.31 129 PRO A O 1
ATOM 920 N N . SER A 1 130 ? -0.092 -27.199 19.547 1.00 69.12 130 SER A N 1
ATOM 921 C CA . SER A 1 130 ? 0.725 -25.989 19.370 1.00 69.12 130 SER A CA 1
ATOM 922 C C . SER A 1 130 ? -0.082 -24.732 19.012 1.00 69.12 130 SER A C 1
ATOM 924 O O . SER A 1 130 ? 0.458 -23.633 19.089 1.00 69.12 130 SER A O 1
ATOM 926 N N . GLN A 1 131 ? -1.353 -24.883 18.626 1.00 72.56 131 GLN A N 1
ATOM 927 C CA . GLN A 1 131 ? -2.295 -23.792 18.349 1.00 72.56 131 GLN A CA 1
ATOM 928 C C . GLN A 1 131 ? -3.257 -23.525 19.520 1.00 72.56 131 GLN A C 1
ATOM 930 O O . GLN A 1 131 ? -4.212 -22.765 19.378 1.00 72.56 131 GLN A O 1
ATOM 935 N N . THR A 1 132 ? -3.016 -24.138 20.683 1.00 80.62 132 THR A N 1
ATOM 936 C CA . THR A 1 132 ? -3.725 -23.817 21.925 1.00 80.62 132 THR A CA 1
ATOM 937 C C . THR A 1 132 ? -3.042 -22.648 22.633 1.00 80.62 132 THR A C 1
ATOM 939 O O . THR A 1 132 ? -1.841 -22.685 22.900 1.00 80.62 132 THR A O 1
ATOM 942 N N . TYR A 1 133 ? -3.826 -21.642 23.009 1.00 77.50 133 TYR A N 1
ATOM 943 C CA . TYR A 1 133 ? -3.376 -20.488 23.782 1.00 77.50 133 TYR A CA 1
ATOM 944 C C . TYR A 1 133 ? -3.908 -20.553 25.204 1.00 77.50 133 TYR A C 1
ATOM 946 O O . TYR A 1 133 ? -5.043 -20.964 25.427 1.00 77.50 133 TYR A O 1
ATOM 954 N N . VAL A 1 134 ? -3.092 -20.117 26.160 1.00 77.06 134 VAL A N 1
ATOM 955 C CA . VAL A 1 134 ? -3.409 -20.170 27.589 1.00 77.06 134 VAL A CA 1
ATOM 956 C C . VAL A 1 134 ? -3.612 -18.755 28.117 1.00 77.06 134 VAL A C 1
ATOM 958 O O . VAL A 1 134 ? -2.817 -17.856 27.843 1.00 77.06 134 VAL A O 1
ATOM 961 N N . THR A 1 135 ? -4.670 -18.559 28.894 1.00 70.81 135 THR A N 1
ATOM 962 C CA . THR A 1 135 ? -4.983 -17.329 29.622 1.00 70.81 135 THR A CA 1
ATOM 963 C C . THR A 1 135 ? -5.127 -17.636 31.116 1.00 70.81 135 THR A C 1
ATOM 965 O O . THR A 1 135 ? -5.267 -18.797 31.503 1.00 70.81 135 THR A O 1
ATOM 968 N N . PRO A 1 136 ? -5.154 -16.619 31.997 1.00 70.19 136 PRO A N 1
ATOM 969 C CA . PRO A 1 136 ? -5.432 -16.841 33.418 1.00 70.19 136 PRO A CA 1
ATOM 970 C C . PRO A 1 136 ? -6.798 -17.487 33.695 1.00 70.19 136 PRO A C 1
ATOM 972 O O . PRO A 1 136 ? -7.008 -18.031 34.775 1.00 70.19 136 PRO A O 1
ATOM 975 N N . THR A 1 137 ? -7.741 -17.404 32.750 1.00 71.31 137 THR A N 1
ATOM 976 C CA . THR A 1 137 ? -9.109 -17.914 32.905 1.00 71.31 137 THR A CA 1
ATOM 977 C C . THR A 1 137 ? -9.342 -19.251 32.212 1.00 71.31 137 THR A C 1
ATOM 979 O O . THR A 1 137 ? -10.433 -19.792 32.339 1.00 71.31 137 THR A O 1
ATOM 982 N N . GLY A 1 138 ? -8.369 -19.791 31.476 1.00 82.69 138 GLY A N 1
ATOM 983 C CA . GLY A 1 138 ? -8.553 -21.028 30.728 1.00 82.69 138 GLY A CA 1
ATOM 984 C C . GLY A 1 138 ? -7.623 -21.145 29.535 1.00 82.69 138 GLY A C 1
ATOM 985 O O . GLY A 1 138 ? -6.584 -20.500 29.466 1.00 82.69 138 GLY A O 1
ATOM 986 N N . SER A 1 139 ? -7.992 -21.983 28.580 1.00 84.44 139 SER A N 1
ATOM 987 C CA . SER A 1 139 ? -7.292 -22.097 27.304 1.00 84.44 139 SER A CA 1
ATOM 988 C C . SER A 1 139 ? -8.275 -21.961 26.155 1.00 84.44 139 SER A C 1
ATOM 990 O O . SER A 1 139 ? -9.470 -22.193 26.327 1.00 84.44 139 SER A O 1
ATOM 992 N N . TYR A 1 140 ? -7.784 -21.561 24.989 1.00 85.88 140 TYR A N 1
ATOM 993 C CA . TYR A 1 140 ? -8.610 -21.441 23.800 1.00 85.88 140 TYR A CA 1
ATOM 994 C C . TYR A 1 140 ? -7.862 -21.820 22.526 1.00 85.88 140 TYR A C 1
ATOM 996 O O . TYR A 1 140 ? -6.631 -21.816 22.459 1.00 85.88 140 TYR A O 1
ATOM 1004 N N . ARG A 1 141 ? -8.644 -22.105 21.490 1.00 86.38 141 ARG A N 1
ATOM 1005 C CA . ARG A 1 141 ? -8.222 -22.225 20.094 1.00 86.38 141 ARG A CA 1
ATOM 1006 C C . ARG A 1 141 ? -9.071 -21.305 19.251 1.00 86.38 141 ARG A C 1
ATOM 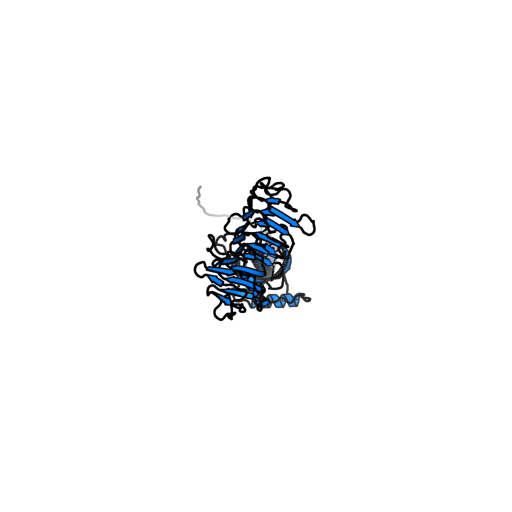1008 O O . ARG A 1 141 ? -10.244 -21.120 19.557 1.00 86.38 141 ARG A O 1
ATOM 1015 N N . VAL A 1 142 ? -8.497 -20.749 18.195 1.00 84.00 142 VAL A N 1
ATOM 1016 C CA . VAL A 1 142 ? -9.183 -19.758 17.366 1.00 84.00 142 VAL A CA 1
ATOM 1017 C C . VAL A 1 142 ? -8.909 -20.002 15.888 1.00 84.00 142 VAL A C 1
ATOM 1019 O O . VAL A 1 142 ? -7.833 -20.463 15.506 1.00 84.00 142 VAL A O 1
ATOM 1022 N N . VAL A 1 143 ? -9.890 -19.714 15.039 1.00 75.94 143 VAL A N 1
ATOM 1023 C CA . VAL A 1 143 ? -9.753 -19.763 13.584 1.00 75.94 143 VAL A CA 1
ATOM 1024 C C . VAL A 1 143 ? -10.452 -18.568 12.953 1.00 75.94 143 VAL A C 1
ATOM 1026 O O . VAL A 1 143 ? -11.553 -18.182 13.351 1.00 75.94 143 VAL A O 1
ATOM 1029 N N . ARG A 1 144 ? -9.800 -17.987 11.944 1.00 71.38 144 ARG A N 1
ATOM 1030 C CA . ARG A 1 144 ? -10.379 -16.969 11.072 1.00 71.38 144 ARG A CA 1
ATOM 1031 C C . ARG A 1 144 ? -10.518 -17.541 9.667 1.00 71.38 144 ARG A C 1
ATOM 1033 O O . ARG A 1 144 ? -9.561 -18.064 9.101 1.00 71.38 144 ARG A O 1
ATOM 1040 N N . THR A 1 145 ? -11.706 -17.418 9.097 1.00 59.69 145 THR A N 1
ATOM 1041 C CA . THR A 1 145 ? -12.004 -17.868 7.732 1.00 59.69 145 THR A CA 1
ATOM 1042 C C . THR A 1 145 ? -11.489 -16.872 6.693 1.00 59.69 145 THR A C 1
ATOM 1044 O O . THR A 1 145 ? -11.550 -15.664 6.912 1.00 59.69 145 THR A O 1
ATOM 1047 N N . THR A 1 146 ? -11.012 -17.355 5.543 1.00 51.38 146 THR A N 1
ATOM 1048 C CA . THR A 1 146 ? -10.358 -16.513 4.517 1.00 51.38 146 THR A CA 1
ATOM 1049 C C . THR A 1 146 ? -11.332 -15.614 3.744 1.00 51.38 146 THR A C 1
ATOM 1051 O O . THR A 1 146 ? -10.954 -14.522 3.335 1.00 51.38 146 THR A O 1
ATOM 1054 N N . ASN A 1 147 ? -12.589 -16.047 3.586 1.00 48.84 147 ASN A N 1
ATOM 1055 C CA . ASN A 1 147 ? -13.614 -15.369 2.774 1.00 48.84 147 ASN A CA 1
ATOM 1056 C C . ASN A 1 147 ? -14.764 -14.780 3.603 1.00 48.84 147 ASN A C 1
ATOM 1058 O O . ASN A 1 147 ? -15.801 -14.419 3.050 1.00 48.84 147 ASN A O 1
ATOM 1062 N N . SER A 1 148 ? -14.610 -14.706 4.925 1.00 56.78 148 SER A N 1
ATOM 1063 C CA . SER A 1 148 ? -15.681 -14.255 5.808 1.00 56.78 148 SER A CA 1
ATOM 1064 C C . SER A 1 148 ? -15.193 -13.362 6.936 1.00 56.78 148 SER A C 1
ATOM 1066 O O . SER A 1 148 ? -14.012 -13.295 7.280 1.00 56.78 148 SER A O 1
ATOM 1068 N N . ARG A 1 149 ? -16.164 -12.614 7.456 1.00 64.62 149 ARG A N 1
ATOM 1069 C CA . ARG A 1 149 ? -16.070 -11.688 8.579 1.00 64.62 149 ARG A CA 1
ATOM 1070 C C . ARG A 1 149 ? -16.096 -12.407 9.930 1.00 64.62 149 ARG A C 1
ATOM 1072 O O . ARG A 1 149 ? -15.904 -11.743 10.944 1.00 64.62 149 ARG A O 1
ATOM 1079 N N . ALA A 1 150 ? -16.320 -13.721 9.947 1.00 74.19 150 ALA A N 1
ATOM 1080 C CA . ALA A 1 150 ? -16.440 -14.517 11.158 1.00 74.19 150 ALA A CA 1
ATOM 1081 C C . ALA A 1 150 ? -15.085 -15.011 11.703 1.00 74.19 150 ALA A C 1
ATOM 1083 O O . ALA A 1 150 ? -14.178 -15.424 10.973 1.00 74.19 150 ALA A O 1
ATOM 1084 N N . VAL A 1 151 ? -14.972 -14.988 13.027 1.00 79.50 151 VAL A N 1
ATOM 1085 C CA . VAL A 1 151 ? -13.913 -15.601 13.828 1.00 79.50 151 VAL A CA 1
ATOM 1086 C C . VAL A 1 151 ? -14.578 -16.565 14.795 1.00 79.50 151 VAL A C 1
ATOM 1088 O O . VAL A 1 151 ? -15.523 -16.195 15.487 1.00 79.50 151 VAL A O 1
ATOM 1091 N N . TYR A 1 152 ? -14.064 -17.787 14.862 1.00 86.06 152 TYR A N 1
ATOM 1092 C CA . TYR A 1 152 ? -14.572 -18.826 15.749 1.00 86.06 152 TYR A CA 1
ATOM 1093 C C . TYR A 1 152 ? -13.517 -19.147 16.799 1.00 86.06 152 TYR A C 1
ATOM 1095 O O . TYR A 1 152 ? -12.350 -19.347 16.460 1.00 86.06 152 TYR A O 1
ATOM 1103 N N . SER A 1 153 ? -13.916 -19.202 18.066 1.00 89.44 153 SER A N 1
ATOM 1104 C CA . SER A 1 153 ? -13.033 -19.474 19.197 1.00 89.44 153 SER A CA 1
ATOM 1105 C C . SER A 1 153 ? -13.654 -20.504 20.130 1.00 89.44 153 SER A C 1
ATOM 1107 O O . SER A 1 153 ? -14.781 -20.331 20.585 1.00 89.44 153 SER A O 1
ATOM 1109 N N . LEU A 1 154 ? -12.917 -21.570 20.424 1.00 91.56 154 LEU A N 1
ATOM 1110 C CA . LEU A 1 154 ? -13.306 -22.622 21.359 1.00 91.56 154 LEU A CA 1
ATOM 1111 C C . LEU A 1 154 ? -12.489 -22.444 22.634 1.00 91.56 154 LEU A C 1
ATOM 1113 O O . LEU A 1 154 ? -11.273 -22.618 22.593 1.00 91.56 154 LEU A O 1
ATOM 1117 N N . GLY A 1 155 ? -13.141 -22.098 23.743 1.00 89.31 155 GLY A N 1
ATOM 1118 C CA . GLY A 1 155 ? -12.504 -21.851 25.036 1.00 89.31 155 GLY A CA 1
ATOM 1119 C C . GLY A 1 155 ? -12.953 -22.828 26.116 1.00 89.31 155 GLY A C 1
ATOM 1120 O O . GLY A 1 155 ? -14.113 -23.226 26.169 1.00 89.31 155 GLY A O 1
ATOM 1121 N N . TRP A 1 156 ? -12.038 -23.218 26.995 1.00 92.38 156 TRP A N 1
ATOM 1122 C CA . TRP A 1 156 ? -12.299 -24.132 28.106 1.00 92.38 156 TRP A CA 1
ATOM 1123 C C . TRP A 1 156 ? -11.559 -23.690 29.371 1.00 92.38 156 TRP A C 1
ATOM 1125 O O . TRP A 1 156 ? -10.569 -22.962 29.305 1.00 92.38 156 TRP A O 1
ATOM 1135 N N . ALA A 1 157 ? -12.056 -24.112 30.534 1.00 88.88 157 ALA A N 1
ATOM 1136 C CA . ALA A 1 157 ? -11.470 -23.787 31.836 1.00 88.88 157 ALA A CA 1
ATOM 1137 C C . ALA A 1 157 ? -10.044 -24.372 32.000 1.00 88.88 157 ALA A C 1
ATOM 1139 O O . ALA A 1 157 ? -9.694 -25.302 31.275 1.00 88.88 157 ALA A O 1
ATOM 1140 N N . PRO A 1 158 ? -9.224 -23.889 32.957 1.00 81.88 158 PRO A N 1
ATOM 1141 C CA . PRO A 1 158 ? -7.832 -24.335 33.126 1.00 81.88 158 PRO A CA 1
ATOM 1142 C C . PRO A 1 158 ? -7.669 -25.850 33.311 1.00 81.88 158 PRO A C 1
ATOM 1144 O O . PRO A 1 158 ? -6.751 -26.437 32.749 1.00 81.88 158 PRO A O 1
ATOM 1147 N N . ASP A 1 159 ? -8.602 -26.475 34.031 1.00 81.88 159 ASP A N 1
ATOM 1148 C CA . ASP A 1 159 ? -8.625 -27.923 34.286 1.00 81.88 159 ASP A CA 1
ATOM 1149 C C . ASP A 1 159 ? -9.530 -28.686 33.296 1.00 81.88 159 ASP A C 1
ATOM 1151 O O . ASP A 1 159 ? -9.820 -29.869 33.475 1.00 81.88 159 ASP A O 1
ATOM 1155 N N . GLY A 1 160 ? -10.045 -27.986 32.282 1.00 83.12 160 GLY A N 1
ATOM 1156 C CA . GLY A 1 160 ? -10.947 -28.525 31.274 1.00 83.12 160 GLY A CA 1
ATOM 1157 C C . GLY A 1 160 ? -10.217 -29.061 30.046 1.00 83.12 160 GLY A C 1
ATOM 1158 O O . GLY A 1 160 ? -8.997 -28.963 29.908 1.00 83.12 160 GLY A O 1
ATOM 1159 N N . SER A 1 161 ? -10.999 -29.583 29.108 1.00 87.31 161 SER A N 1
ATOM 1160 C CA . SER A 1 161 ? -10.512 -30.045 27.809 1.00 87.31 161 SER A CA 1
ATOM 1161 C C . SER A 1 161 ? -11.260 -29.344 26.669 1.00 87.31 161 SER A C 1
ATOM 1163 O O . SER A 1 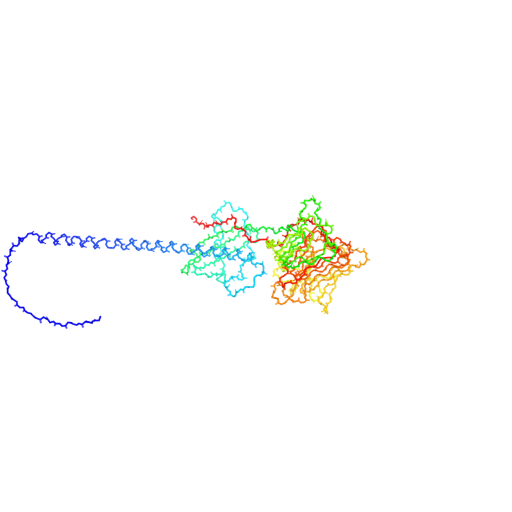161 ? -12.401 -28.898 26.869 1.00 87.31 161 SER A O 1
ATOM 1165 N N . PRO A 1 162 ? -10.669 -29.247 25.464 1.00 85.44 162 PRO A N 1
ATOM 1166 C CA . PRO A 1 162 ? -11.322 -28.604 24.326 1.00 85.44 162 PRO A CA 1
ATOM 1167 C C . PRO A 1 162 ? -12.652 -29.284 23.950 1.00 85.44 162 PRO A C 1
ATOM 1169 O O . PRO A 1 162 ? -13.588 -28.612 23.523 1.00 85.44 162 PRO A O 1
ATOM 1172 N N . GLU A 1 163 ? -12.804 -30.588 24.199 1.00 87.31 163 GLU A N 1
ATOM 1173 C CA . GLU A 1 163 ? -14.043 -31.350 23.971 1.00 87.31 163 GLU A CA 1
ATOM 1174 C C . GLU A 1 163 ? -15.195 -30.939 24.896 1.00 87.31 163 GLU A C 1
ATOM 1176 O O . GLU A 1 163 ? -16.345 -31.258 24.607 1.00 87.31 163 GLU A O 1
ATOM 1181 N N . SER A 1 164 ? -14.907 -30.229 25.986 1.00 82.69 164 SER A N 1
ATOM 1182 C CA . SER A 1 164 ? -15.895 -29.644 26.906 1.00 82.69 164 SER A CA 1
ATOM 1183 C C . SER A 1 164 ? -16.042 -28.127 26.742 1.00 82.69 164 SER A C 1
ATOM 1185 O O . SER A 1 164 ? -16.767 -27.489 27.499 1.00 82.69 164 SER A O 1
ATOM 1187 N N . GLY A 1 165 ? -15.341 -27.545 25.765 1.00 85.81 165 GLY A N 1
ATOM 1188 C CA . GLY A 1 165 ? -15.237 -26.102 25.603 1.00 85.81 165 GLY A CA 1
ATOM 1189 C C . GLY A 1 165 ? -16.485 -25.435 25.026 1.00 85.81 165 GLY A C 1
ATOM 1190 O O . GLY A 1 165 ? -17.266 -26.040 24.276 1.00 85.81 165 GLY A O 1
ATOM 1191 N N . THR A 1 166 ? -16.603 -24.151 25.348 1.00 89.19 166 THR A N 1
ATOM 1192 C CA . THR A 1 166 ? -17.590 -23.200 24.839 1.00 89.19 166 THR A CA 1
ATOM 1193 C C . THR A 1 166 ? -17.116 -22.638 23.507 1.00 89.19 166 THR A C 1
ATOM 1195 O O . THR A 1 166 ? -15.986 -22.160 23.398 1.00 89.19 166 THR A O 1
ATOM 1198 N N . LEU A 1 167 ? -17.979 -22.683 22.493 1.00 90.31 167 LEU A N 1
ATOM 1199 C CA . LEU A 1 167 ? -17.699 -22.128 21.174 1.00 90.31 167 LEU A CA 1
ATOM 1200 C C . LEU A 1 167 ? -18.332 -20.740 21.051 1.00 90.31 167 LEU A C 1
ATOM 1202 O O . LEU A 1 167 ? -19.539 -20.584 21.214 1.00 90.31 167 LEU A O 1
ATOM 1206 N N . VAL A 1 168 ? -17.521 -19.742 20.724 1.00 88.50 168 VAL A N 1
ATOM 1207 C CA . VAL A 1 168 ? -17.956 -18.373 20.445 1.00 88.50 168 VAL A CA 1
ATOM 1208 C C . VAL A 1 168 ? -17.656 -18.051 18.991 1.00 88.50 168 VAL A C 1
ATOM 1210 O O . VAL A 1 168 ? -16.544 -18.278 18.512 1.00 88.50 168 VAL A O 1
ATOM 1213 N N . MET A 1 169 ? -18.645 -17.500 18.300 1.00 87.19 169 MET A N 1
ATOM 1214 C CA . MET A 1 169 ? -18.486 -16.875 16.996 1.00 87.19 169 MET A CA 1
ATOM 1215 C C . MET A 1 169 ? -18.572 -15.362 17.155 1.00 87.19 169 MET A C 1
ATOM 1217 O O . MET A 1 169 ? -19.476 -14.849 17.812 1.00 87.19 169 MET A O 1
ATOM 1221 N N . ALA A 1 170 ? -17.667 -14.649 16.500 1.00 78.81 170 ALA A N 1
ATOM 1222 C CA . ALA A 1 170 ? -17.699 -13.204 16.387 1.00 78.81 170 ALA A CA 1
ATOM 1223 C C . ALA A 1 170 ? -17.618 -12.785 14.927 1.00 78.81 170 ALA A C 1
ATOM 1225 O O . ALA A 1 170 ? -16.695 -13.171 14.214 1.00 78.81 170 ALA A O 1
ATOM 1226 N N . GLU A 1 171 ? -18.563 -11.963 14.495 1.00 73.38 171 GLU A N 1
ATOM 1227 C CA . GLU A 1 171 ? -18.510 -11.316 13.196 1.00 73.38 171 GLU A CA 1
ATOM 1228 C C . GLU A 1 171 ? -17.932 -9.919 13.329 1.00 73.38 171 GLU A C 1
ATOM 1230 O O . GLU A 1 171 ? -18.323 -9.128 14.193 1.00 73.38 171 GLU A O 1
ATOM 1235 N N . TYR A 1 172 ? -17.028 -9.602 12.416 1.00 63.84 172 TYR A N 1
ATOM 1236 C CA . TYR A 1 172 ? -16.397 -8.307 12.332 1.00 63.84 172 TYR A CA 1
ATOM 1237 C C . TYR A 1 172 ? -16.750 -7.611 11.028 1.00 63.84 172 TYR A C 1
ATOM 1239 O O . TYR A 1 172 ? -16.397 -8.066 9.939 1.00 63.84 172 TYR A O 1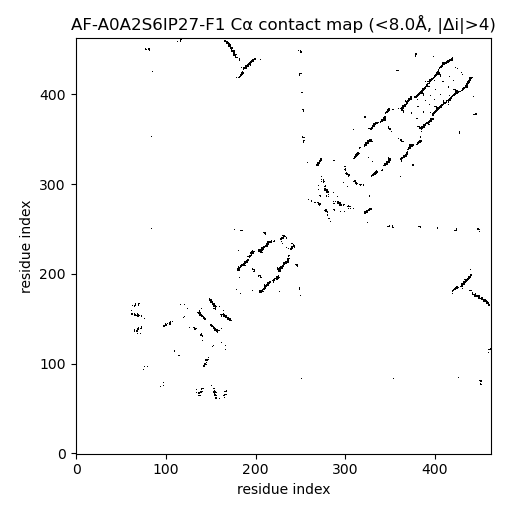
ATOM 1247 N N . ALA A 1 173 ? -17.339 -6.422 11.117 1.00 55.97 173 ALA A N 1
ATOM 1248 C CA . ALA A 1 173 ? -17.202 -5.475 10.027 1.00 55.97 173 ALA A CA 1
ATOM 1249 C C . ALA A 1 173 ? -15.734 -5.044 9.977 1.00 55.97 173 ALA A C 1
ATOM 1251 O O . ALA A 1 173 ? -15.254 -4.303 10.835 1.00 55.97 173 ALA A O 1
ATOM 1252 N N . LEU A 1 174 ? -15.030 -5.538 8.965 1.00 51.75 174 LEU A N 1
ATOM 1253 C CA . LEU A 1 174 ? -13.802 -4.941 8.469 1.00 51.75 174 LEU A CA 1
ATOM 1254 C C . LEU A 1 174 ? -14.255 -3.817 7.535 1.00 51.75 174 LEU A C 1
ATOM 1256 O O . LEU A 1 174 ? -14.647 -4.124 6.404 1.00 51.75 174 LEU A O 1
ATOM 1260 N N . PRO A 1 175 ? -14.322 -2.547 7.971 1.00 40.72 175 PRO A N 1
ATOM 1261 C CA . PRO A 1 175 ? -14.484 -1.486 6.998 1.00 40.72 175 PRO A CA 1
ATOM 1262 C C . PRO A 1 175 ? -13.285 -1.581 6.052 1.00 40.72 175 PRO A C 1
ATOM 1264 O O . PRO A 1 175 ? -12.129 -1.616 6.480 1.00 40.72 175 PRO A O 1
ATOM 1267 N N . VAL A 1 176 ? -13.576 -1.712 4.758 1.00 44.53 176 VAL A N 1
ATOM 1268 C CA . VAL A 1 176 ? -12.575 -1.453 3.727 1.00 44.53 176 VAL A CA 1
ATOM 1269 C C . VAL A 1 176 ? -12.093 -0.039 3.998 1.00 44.53 176 VAL A C 1
ATOM 1271 O O . VAL A 1 176 ? -12.920 0.856 4.185 1.00 44.53 176 VAL A O 1
ATOM 1274 N N . PHE A 1 177 ? -10.781 0.148 4.086 1.00 45.53 177 PHE A N 1
ATOM 1275 C CA . PHE A 1 177 ? -10.239 1.484 4.230 1.00 45.53 177 PHE A CA 1
ATOM 1276 C C . PHE A 1 177 ? -10.722 2.314 3.043 1.00 45.53 177 PHE A C 1
ATOM 1278 O O . PHE A 1 177 ? -10.412 2.004 1.896 1.00 45.53 177 PHE A O 1
ATOM 1285 N N . GLN A 1 178 ? -11.539 3.324 3.297 1.00 53.22 178 GLN A N 1
ATOM 1286 C CA . GLN A 1 178 ? -11.840 4.331 2.297 1.00 53.22 178 GLN A CA 1
ATOM 1287 C C . GLN A 1 178 ? -11.066 5.560 2.713 1.00 53.22 178 GLN A C 1
ATOM 1289 O O . GLN A 1 178 ? -11.281 6.100 3.797 1.00 53.22 178 GLN A O 1
ATOM 1294 N N . VAL A 1 179 ? -10.102 5.941 1.886 1.00 59.69 179 VAL A N 1
ATOM 1295 C CA . VAL A 1 179 ? -9.300 7.127 2.154 1.00 59.69 179 VAL A CA 1
ATOM 1296 C C . VAL A 1 179 ? -10.222 8.302 1.914 1.00 59.69 179 VAL A C 1
ATOM 1298 O O . VAL A 1 179 ? -10.577 8.569 0.780 1.00 59.69 179 VAL A O 1
ATOM 1301 N N . GLU A 1 180 ? -10.646 8.988 2.968 1.00 67.19 180 GLU A N 1
ATOM 1302 C CA . GLU A 1 180 ? -11.466 10.203 2.844 1.00 67.19 180 GLU A CA 1
ATOM 1303 C C . GLU A 1 180 ? -10.620 11.440 2.474 1.00 67.19 180 GLU A C 1
ATOM 1305 O O . GLU A 1 180 ? -11.115 12.566 2.463 1.00 67.19 180 GLU A O 1
ATOM 1310 N N . ALA A 1 181 ? -9.332 11.233 2.190 1.00 77.81 181 ALA A N 1
ATOM 1311 C CA . ALA A 1 181 ? -8.369 12.246 1.798 1.00 77.81 181 ALA A CA 1
ATOM 1312 C C . ALA A 1 181 ? -7.658 11.823 0.506 1.00 77.81 181 ALA A C 1
ATOM 1314 O O . ALA A 1 181 ? -7.333 10.657 0.304 1.00 77.81 181 ALA A O 1
ATOM 1315 N N . ALA A 1 182 ? -7.356 12.793 -0.350 1.00 86.94 182 ALA A N 1
ATOM 1316 C CA . ALA A 1 182 ? -6.513 12.588 -1.521 1.00 86.94 182 ALA A CA 1
ATOM 1317 C C . ALA A 1 182 ? -5.057 12.288 -1.130 1.00 86.94 182 ALA A C 1
ATOM 1319 O O . ALA A 1 182 ? -4.368 11.550 -1.831 1.00 86.94 182 ALA A O 1
ATOM 1320 N N . LEU A 1 183 ? -4.603 12.836 0.001 1.00 90.38 183 LEU A N 1
ATOM 1321 C CA . LEU A 1 183 ? -3.302 12.552 0.600 1.00 90.38 183 LEU A CA 1
ATOM 1322 C C . LEU A 1 183 ? -3.458 12.327 2.106 1.00 90.38 183 LEU A C 1
ATOM 1324 O O . LEU A 1 183 ? -3.927 13.217 2.821 1.00 90.38 183 LEU A O 1
ATOM 1328 N N . LEU A 1 184 ? -3.035 11.155 2.574 1.00 89.88 184 LEU A N 1
ATOM 1329 C CA . LEU A 1 184 ? -3.031 10.778 3.983 1.00 89.88 184 LEU A CA 1
ATOM 1330 C C . LEU A 1 184 ? -1.622 10.367 4.425 1.00 89.88 184 LEU A C 1
ATOM 1332 O O . LEU A 1 184 ? -1.031 9.467 3.829 1.00 89.88 184 LEU A O 1
ATOM 1336 N N . THR A 1 185 ? -1.091 10.982 5.481 1.00 89.62 185 THR A N 1
ATOM 1337 C CA . THR A 1 185 ? 0.263 10.676 5.970 1.00 89.62 185 THR A CA 1
ATOM 1338 C C . THR A 1 185 ? 0.314 10.395 7.470 1.00 89.62 185 THR A C 1
ATOM 1340 O O . THR A 1 185 ? -0.375 11.037 8.265 1.00 89.62 185 THR A O 1
ATOM 1343 N N . GLY A 1 186 ? 1.154 9.436 7.866 1.00 83.38 186 GLY A N 1
ATOM 1344 C CA . GLY A 1 186 ? 1.379 9.061 9.264 1.00 83.38 186 GLY A CA 1
ATOM 1345 C C . GLY A 1 186 ? 2.255 10.046 10.042 1.00 83.38 186 GLY A C 1
ATOM 1346 O O . GLY A 1 186 ? 2.169 10.106 11.264 1.00 83.38 186 GLY A O 1
ATOM 1347 N N . THR A 1 187 ? 3.066 10.845 9.350 1.00 85.38 187 THR A N 1
ATOM 1348 C CA . THR A 1 187 ? 3.894 11.905 9.947 1.00 85.38 187 THR A CA 1
ATOM 1349 C C . THR A 1 187 ? 3.831 13.184 9.120 1.00 85.38 187 THR A C 1
ATOM 1351 O O . THR A 1 187 ? 2.990 13.322 8.223 1.00 85.38 187 THR A O 1
ATOM 1354 N N . ASP A 1 188 ? 4.717 14.124 9.452 1.00 85.50 188 ASP A N 1
ATOM 1355 C CA . ASP A 1 188 ? 4.806 15.463 8.900 1.00 85.50 188 ASP A CA 1
ATOM 1356 C C . ASP A 1 188 ? 4.705 15.504 7.368 1.00 85.50 188 ASP A C 1
ATOM 1358 O O . ASP A 1 188 ? 5.205 14.635 6.641 1.00 85.50 188 ASP A O 1
ATOM 1362 N N . LEU A 1 189 ? 4.037 16.551 6.893 1.00 91.50 189 LEU A N 1
ATOM 1363 C CA . LEU A 1 189 ? 3.839 16.864 5.488 1.00 91.50 189 LEU A CA 1
ATOM 1364 C C . LEU A 1 189 ? 4.373 18.265 5.191 1.00 91.50 189 LEU A C 1
ATOM 1366 O O . LEU A 1 189 ? 3.839 19.263 5.682 1.00 91.50 189 LEU A O 1
ATOM 1370 N N . ASP A 1 190 ? 5.357 18.329 4.304 1.00 91.56 190 ASP A N 1
ATOM 1371 C CA . ASP A 1 190 ? 5.900 19.563 3.759 1.00 91.56 190 ASP A CA 1
ATOM 1372 C C . ASP A 1 190 ? 5.306 19.843 2.377 1.00 91.56 190 ASP A C 1
ATOM 1374 O O . ASP A 1 190 ? 5.364 19.020 1.461 1.00 91.56 190 ASP A O 1
ATOM 1378 N N . VAL A 1 191 ? 4.756 21.043 2.202 1.00 88.62 191 VAL A N 1
ATOM 1379 C CA . VAL A 1 191 ? 4.228 21.515 0.917 1.00 88.62 191 VAL A CA 1
ATOM 1380 C C . VAL A 1 191 ? 5.093 22.661 0.404 1.00 88.62 191 VAL A C 1
ATOM 1382 O O . VAL A 1 191 ? 4.997 23.808 0.856 1.00 88.62 191 VAL A O 1
ATOM 1385 N N . LEU A 1 192 ? 5.949 22.356 -0.570 1.00 84.12 192 LEU A N 1
ATOM 1386 C CA . LEU A 1 192 ? 6.886 23.305 -1.164 1.00 84.12 192 LEU A CA 1
ATOM 1387 C C . LEU A 1 192 ? 6.370 23.754 -2.537 1.00 84.12 192 LEU A C 1
ATOM 1389 O O . LEU A 1 192 ? 6.548 23.078 -3.537 1.00 84.12 192 LEU A O 1
ATOM 1393 N N . GLY A 1 193 ? 5.751 24.930 -2.621 1.00 78.56 193 GLY A N 1
ATOM 1394 C CA . GLY A 1 193 ? 5.168 25.420 -3.882 1.00 78.56 193 GLY A CA 1
ATOM 1395 C C . GLY A 1 193 ? 3.780 24.838 -4.156 1.00 78.56 193 GLY A C 1
ATOM 1396 O O . GLY A 1 193 ? 3.126 24.398 -3.222 1.00 78.56 193 GLY A O 1
ATOM 1397 N N . SER A 1 194 ? 3.299 24.896 -5.403 1.00 80.38 194 SER A N 1
ATOM 1398 C CA . SER A 1 194 ? 1.896 24.583 -5.716 1.00 80.38 194 SER A CA 1
ATOM 1399 C C . SER A 1 194 ? 1.551 23.112 -5.477 1.00 80.38 194 SER A C 1
ATOM 1401 O O . SER A 1 194 ? 2.193 22.233 -6.054 1.00 80.38 194 SER A O 1
ATOM 1403 N N . PHE A 1 195 ? 0.504 22.860 -4.698 1.00 84.81 195 PHE A N 1
ATOM 1404 C CA . PHE A 1 195 ? -0.117 21.546 -4.560 1.00 84.81 195 PHE A CA 1
ATOM 1405 C C . PHE A 1 195 ? -1.637 21.670 -4.641 1.00 84.81 195 PHE A C 1
ATOM 1407 O O . PHE A 1 195 ? -2.231 22.483 -3.926 1.00 84.81 195 PHE A O 1
ATOM 1414 N N . ASN A 1 196 ? -2.245 20.872 -5.517 1.00 86.69 196 ASN A N 1
ATOM 1415 C CA . ASN A 1 196 ? -3.682 20.894 -5.765 1.00 86.69 196 ASN A CA 1
ATOM 1416 C C . ASN A 1 196 ? -4.274 19.495 -5.590 1.00 86.69 196 ASN A C 1
ATOM 1418 O O . ASN A 1 196 ? -3.650 18.505 -5.952 1.00 86.69 196 ASN A O 1
ATOM 1422 N N . THR A 1 197 ? -5.499 19.403 -5.102 1.00 86.50 197 THR A N 1
ATOM 1423 C CA . THR A 1 197 ? -6.273 18.166 -5.095 1.00 86.50 197 THR A CA 1
ATOM 1424 C C . THR A 1 197 ? -7.655 18.468 -5.643 1.00 86.50 197 THR A C 1
ATOM 1426 O O . THR A 1 197 ? -8.282 19.456 -5.259 1.00 86.50 197 THR A O 1
ATOM 1429 N N . HIS A 1 198 ? -8.121 17.633 -6.558 1.00 84.75 198 HIS A N 1
ATOM 1430 C CA . HIS A 1 198 ? -9.390 17.837 -7.235 1.00 84.75 198 HIS A CA 1
ATOM 1431 C C . HIS A 1 198 ? -10.256 16.598 -7.095 1.00 84.75 198 HIS A C 1
ATOM 1433 O O . HIS A 1 198 ? -9.767 15.493 -7.279 1.00 84.75 198 HIS A O 1
ATOM 1439 N N . ASP A 1 199 ? -11.534 16.770 -6.779 1.00 80.25 199 ASP A N 1
ATOM 1440 C CA . ASP A 1 199 ? -12.511 15.684 -6.861 1.00 80.25 199 ASP A CA 1
ATOM 1441 C C . ASP A 1 199 ? -13.268 15.821 -8.184 1.00 80.25 199 ASP A C 1
ATOM 1443 O O . ASP A 1 199 ? -14.003 16.795 -8.372 1.00 80.25 199 ASP A O 1
ATOM 1447 N N . ALA A 1 200 ? -13.119 14.847 -9.086 1.00 69.94 200 ALA A N 1
ATOM 1448 C CA . ALA A 1 200 ? -13.760 14.878 -10.402 1.00 69.94 200 ALA A CA 1
ATOM 1449 C C . ALA A 1 200 ? -15.299 14.940 -10.321 1.00 69.94 200 ALA A C 1
ATOM 1451 O O . ALA A 1 200 ? -15.957 15.392 -11.261 1.00 69.94 200 ALA A O 1
ATOM 1452 N N . SER A 1 201 ? -15.895 14.533 -9.192 1.00 66.81 201 SER A N 1
ATOM 1453 C CA . SER A 1 201 ? -17.336 14.634 -8.959 1.00 66.81 201 SER A CA 1
ATOM 1454 C C . SER A 1 201 ? -17.776 16.008 -8.428 1.00 66.81 201 SER A C 1
ATOM 1456 O O . SER A 1 201 ? -18.974 16.229 -8.234 1.00 66.81 201 SER A O 1
ATOM 1458 N N . GLY A 1 202 ? -16.839 16.906 -8.105 1.00 61.59 202 GLY A N 1
ATOM 1459 C CA . GLY A 1 202 ? -17.100 18.222 -7.517 1.00 61.59 202 GLY A CA 1
ATOM 1460 C C . GLY A 1 202 ? -17.590 18.197 -6.062 1.00 61.59 202 GLY A C 1
ATOM 1461 O O . GLY A 1 202 ? -18.059 19.218 -5.560 1.00 61.59 202 GLY A O 1
ATOM 1462 N N . ALA A 1 203 ? -17.508 17.056 -5.366 1.00 61.34 203 ALA A N 1
ATOM 1463 C CA . ALA A 1 203 ? -18.102 16.868 -4.038 1.00 61.34 203 ALA A CA 1
ATOM 1464 C C . ALA A 1 203 ? -17.265 17.418 -2.863 1.00 61.34 203 ALA A C 1
ATOM 1466 O O . ALA A 1 203 ? -17.658 17.228 -1.711 1.00 61.34 203 ALA A O 1
ATOM 1467 N N . GLN A 1 204 ? -16.141 18.096 -3.130 1.00 66.25 204 GLN A N 1
ATOM 1468 C CA . GLN A 1 204 ? -15.216 18.630 -2.115 1.00 66.25 204 GLN A CA 1
ATOM 1469 C C . GLN A 1 204 ? -14.703 17.572 -1.114 1.00 66.25 204 GLN A C 1
ATOM 1471 O O . GLN A 1 204 ? -14.574 17.833 0.084 1.00 66.25 204 GLN A O 1
ATOM 1476 N N . ARG A 1 205 ? -14.418 16.347 -1.586 1.00 67.44 205 ARG A N 1
ATOM 1477 C CA . ARG A 1 205 ? -13.916 15.242 -0.741 1.00 67.44 205 ARG A CA 1
ATOM 1478 C C . ARG A 1 205 ? -12.413 14.998 -0.862 1.00 67.44 205 ARG A C 1
ATOM 1480 O O . ARG A 1 205 ? -11.857 14.275 -0.048 1.00 67.44 205 ARG A O 1
ATOM 1487 N N . ALA A 1 206 ? -11.741 15.629 -1.821 1.00 76.06 206 ALA A N 1
ATOM 1488 C CA . ALA A 1 206 ? -10.308 15.475 -2.067 1.00 76.06 206 ALA A CA 1
ATOM 1489 C C . ALA A 1 206 ? -9.453 16.226 -1.024 1.00 76.06 206 ALA A C 1
ATOM 1491 O O . ALA A 1 206 ? -8.766 17.191 -1.347 1.00 76.06 206 ALA A O 1
ATOM 1492 N N . GLY A 1 207 ? -9.549 15.850 0.253 1.00 83.88 207 GLY A N 1
ATOM 1493 C CA . GLY A 1 207 ? -8.844 16.511 1.356 1.00 83.88 207 GLY A CA 1
ATOM 1494 C C . GLY A 1 207 ? -7.379 16.102 1.507 1.00 83.88 207 GLY A C 1
ATOM 1495 O O . GLY A 1 207 ? -6.860 15.268 0.770 1.00 83.88 207 GLY A O 1
ATOM 1496 N N . VAL A 1 208 ? -6.721 16.672 2.513 1.00 87.75 208 VAL A N 1
ATOM 1497 C CA . VAL A 1 208 ? -5.372 16.300 2.952 1.00 87.75 208 VAL A CA 1
ATOM 1498 C C . VAL A 1 208 ? -5.384 16.138 4.466 1.00 87.75 208 VAL A C 1
ATOM 1500 O O . VAL A 1 208 ? -5.875 17.017 5.183 1.00 87.75 208 VAL A O 1
ATOM 1503 N N . HIS A 1 209 ? -4.816 15.041 4.956 1.00 84.56 209 HIS A N 1
ATOM 1504 C CA . HIS A 1 209 ? -4.627 14.815 6.383 1.00 84.56 209 HIS A CA 1
ATOM 1505 C C . HIS A 1 209 ? -3.213 14.331 6.696 1.00 84.56 209 HIS A C 1
ATOM 1507 O O . HIS A 1 209 ? -2.674 13.472 6.001 1.00 84.56 209 HIS A O 1
ATOM 1513 N N . THR A 1 210 ? -2.640 14.851 7.779 1.00 84.00 210 THR A N 1
ATOM 1514 C CA . THR A 1 210 ? -1.395 14.350 8.369 1.00 84.00 210 THR A CA 1
ATOM 1515 C C . THR A 1 210 ? -1.575 14.096 9.866 1.00 84.00 210 THR A C 1
ATOM 1517 O O . THR A 1 210 ? -2.091 14.948 10.595 1.00 84.00 210 THR A O 1
ATOM 1520 N N . ASN A 1 211 ? -1.091 12.945 10.337 1.00 81.44 211 ASN A N 1
ATOM 1521 C CA . ASN A 1 211 ? -0.977 12.641 11.767 1.00 81.44 211 ASN A CA 1
ATOM 1522 C C . ASN A 1 211 ? 0.199 13.377 12.447 1.00 81.44 211 ASN A C 1
ATOM 1524 O O . ASN A 1 211 ? 0.402 13.238 13.651 1.00 81.44 211 ASN A O 1
ATOM 1528 N N . GLY A 1 212 ? 0.966 14.175 11.698 1.00 80.75 212 GLY A N 1
ATOM 1529 C CA . GLY A 1 212 ? 2.041 15.032 12.193 1.00 80.75 212 GLY A CA 1
ATOM 1530 C C . GLY A 1 212 ? 1.746 16.521 12.006 1.00 80.75 212 GLY A C 1
ATOM 1531 O O . GLY A 1 212 ? 0.600 16.976 12.081 1.00 80.75 212 GLY A O 1
ATOM 1532 N N . ASN A 1 213 ? 2.804 17.297 11.781 1.00 83.81 213 ASN A N 1
ATOM 1533 C CA . ASN A 1 213 ? 2.721 18.703 11.406 1.00 83.81 213 ASN A CA 1
ATOM 1534 C C . ASN A 1 213 ? 2.566 18.867 9.898 1.00 83.81 213 ASN A C 1
ATOM 1536 O O . ASN A 1 213 ? 3.140 18.139 9.097 1.00 83.81 213 ASN A O 1
ATOM 1540 N N . GLN A 1 214 ? 1.864 19.915 9.506 1.00 88.81 214 GLN A N 1
ATOM 1541 C CA . GLN A 1 214 ? 1.799 20.371 8.135 1.00 88.81 214 GLN A CA 1
ATOM 1542 C C . GLN A 1 214 ? 2.526 21.706 8.000 1.00 88.81 214 GLN A C 1
ATOM 1544 O O . GLN A 1 214 ? 2.093 22.722 8.559 1.00 88.81 214 GLN A O 1
ATOM 1549 N N . SER A 1 215 ? 3.595 21.709 7.207 1.00 88.62 215 SER A N 1
ATOM 1550 C CA . SER A 1 215 ? 4.373 22.902 6.892 1.00 88.62 215 SER A CA 1
ATOM 1551 C C . SER A 1 215 ? 4.127 23.365 5.450 1.00 88.62 215 SER A C 1
ATOM 1553 O O . SER A 1 215 ? 3.874 22.578 4.535 1.00 88.62 215 SER A O 1
ATOM 1555 N N . GLY A 1 216 ? 4.154 24.679 5.239 1.00 76.44 216 GLY A N 1
ATOM 1556 C CA . GLY A 1 216 ? 3.946 25.280 3.923 1.00 76.44 216 GLY A CA 1
ATOM 1557 C C . GLY A 1 216 ? 3.846 26.801 3.992 1.00 76.44 216 GLY A C 1
ATOM 1558 O O . GLY A 1 216 ? 3.807 27.393 5.070 1.00 76.44 216 GLY A O 1
ATOM 1559 N N . ARG A 1 217 ? 3.843 27.470 2.834 1.00 67.75 217 ARG A N 1
ATOM 1560 C CA . ARG A 1 217 ? 3.752 28.942 2.750 1.00 67.75 217 ARG A CA 1
ATOM 1561 C C . ARG A 1 217 ? 2.373 29.352 2.246 1.00 67.75 217 ARG A C 1
ATOM 1563 O O . ARG A 1 217 ? 1.793 28.661 1.433 1.00 67.75 217 ARG A O 1
ATOM 1570 N N . ALA A 1 218 ? 1.867 30.531 2.605 1.00 52.31 218 ALA A N 1
ATOM 1571 C CA . ALA A 1 218 ? 0.528 30.973 2.177 1.00 52.31 218 ALA A CA 1
ATOM 1572 C C . ALA A 1 218 ? 0.292 30.987 0.641 1.00 52.31 218 ALA A C 1
ATOM 1574 O O . ALA A 1 218 ? -0.851 30.944 0.196 1.00 52.31 218 ALA A O 1
ATOM 1575 N N . MET A 1 219 ? 1.360 31.019 -0.171 1.00 52.09 219 MET A N 1
ATOM 1576 C CA . MET A 1 219 ? 1.306 30.919 -1.640 1.00 52.09 219 MET A CA 1
ATOM 1577 C C . MET A 1 219 ? 1.458 29.485 -2.189 1.00 52.09 219 MET A C 1
ATOM 1579 O O . MET A 1 219 ? 1.356 29.298 -3.397 1.00 52.09 219 MET A O 1
ATOM 1583 N N . SER A 1 220 ? 1.717 28.476 -1.346 1.00 56.91 220 SER A N 1
ATOM 1584 C CA . SER A 1 220 ? 1.892 27.074 -1.760 1.00 56.91 220 SER A CA 1
ATOM 1585 C C . SER A 1 220 ? 0.569 26.391 -2.129 1.00 56.91 220 SER A C 1
ATOM 1587 O O . SER A 1 220 ? 0.553 25.425 -2.878 1.00 56.91 220 SER A O 1
ATOM 1589 N N . THR A 1 221 ? -0.572 26.924 -1.695 1.00 59.62 221 THR A N 1
ATOM 1590 C CA . THR A 1 221 ? -1.895 26.381 -2.043 1.00 59.62 221 THR A CA 1
ATOM 1591 C C . THR A 1 221 ? -2.887 27.511 -2.278 1.00 59.62 221 THR A C 1
ATOM 1593 O O . THR A 1 221 ? -3.831 27.699 -1.510 1.00 59.62 221 THR A O 1
ATOM 1596 N N . ALA A 1 222 ? -2.690 28.314 -3.324 1.00 45.78 222 ALA A N 1
ATOM 1597 C CA . ALA A 1 222 ? -3.682 29.317 -3.704 1.00 45.78 222 ALA A CA 1
ATOM 1598 C C . ALA A 1 222 ? -4.986 28.623 -4.176 1.00 45.78 222 ALA A C 1
ATOM 1600 O O . ALA A 1 222 ? -5.210 28.464 -5.367 1.00 45.78 222 ALA A O 1
ATOM 1601 N N . ARG A 1 223 ? -5.838 28.196 -3.226 1.00 53.41 223 ARG A N 1
ATOM 1602 C CA . ARG A 1 223 ? -7.178 27.591 -3.402 1.00 53.41 223 ARG A CA 1
ATOM 1603 C C . ARG A 1 223 ? -7.256 26.243 -4.136 1.00 53.41 223 ARG A C 1
ATOM 1605 O O . ARG A 1 223 ? -8.316 25.902 -4.639 1.00 53.41 223 ARG A O 1
ATOM 1612 N N . GLY A 1 224 ? -6.166 25.486 -4.195 1.00 68.69 224 GLY A N 1
ATOM 1613 C CA . GLY A 1 224 ? -6.088 24.282 -5.023 1.00 68.69 224 GLY A CA 1
ATOM 1614 C C . GLY A 1 224 ? -6.555 22.968 -4.401 1.00 68.69 224 GLY A C 1
ATOM 1615 O O . GLY A 1 224 ? -6.545 21.975 -5.112 1.00 68.69 224 GLY A O 1
ATOM 1616 N N . ILE A 1 225 ? -6.894 22.927 -3.109 1.00 79.00 225 ILE A N 1
ATOM 1617 C CA . ILE A 1 225 ? -7.333 21.702 -2.422 1.00 79.00 225 ILE A CA 1
ATOM 1618 C C . ILE A 1 225 ? -8.853 21.749 -2.270 1.00 79.00 225 ILE A C 1
ATOM 1620 O O . ILE A 1 225 ? -9.366 22.587 -1.527 1.00 79.00 225 ILE A O 1
ATOM 1624 N N . ASP A 1 226 ? -9.560 20.862 -2.970 1.00 75.44 226 ASP A N 1
ATOM 1625 C CA . ASP A 1 226 ? -11.027 20.834 -2.980 1.00 75.44 226 ASP A CA 1
ATOM 1626 C C . ASP A 1 226 ? -11.635 20.338 -1.657 1.00 75.44 226 ASP A C 1
ATOM 1628 O O . ASP A 1 226 ? -12.800 20.621 -1.384 1.00 75.44 226 ASP A O 1
ATOM 1632 N N . GLY A 1 227 ? -10.881 19.601 -0.833 1.00 77.50 227 GLY A N 1
ATOM 1633 C CA . GLY A 1 227 ? -11.352 19.053 0.443 1.00 77.50 227 GLY A CA 1
ATOM 1634 C C . GLY A 1 227 ? -10.797 19.740 1.694 1.00 77.50 227 GLY A C 1
ATOM 1635 O O . GLY A 1 227 ? -10.163 20.793 1.655 1.00 77.50 227 GLY A O 1
ATOM 1636 N N . ARG A 1 228 ? -11.035 19.127 2.860 1.00 80.62 228 ARG A N 1
ATOM 1637 C CA . ARG A 1 228 ? -10.506 19.642 4.132 1.00 80.62 228 ARG A CA 1
ATOM 1638 C C . ARG A 1 228 ? -9.009 19.402 4.237 1.00 80.62 228 ARG A C 1
ATOM 1640 O O . ARG A 1 228 ? -8.532 18.312 3.944 1.00 80.62 228 ARG A O 1
ATOM 1647 N N . VAL A 1 229 ? -8.304 20.403 4.747 1.00 85.19 229 VAL A N 1
ATOM 1648 C CA . VAL A 1 229 ? -6.891 20.308 5.099 1.00 85.19 229 VAL A CA 1
ATOM 1649 C C . VAL A 1 229 ? -6.782 20.213 6.614 1.00 85.19 229 VAL A C 1
ATOM 1651 O O . VAL A 1 229 ? -7.225 21.110 7.330 1.00 85.19 229 VAL A O 1
ATOM 1654 N N . THR A 1 230 ? -6.237 19.112 7.114 1.00 81.56 230 THR A N 1
ATOM 1655 C CA . THR A 1 230 ? -6.232 18.806 8.548 1.00 81.56 230 THR A CA 1
ATOM 1656 C C . THR A 1 230 ? -4.889 18.260 9.010 1.00 81.56 230 THR A C 1
ATOM 1658 O O . THR A 1 230 ? -4.201 17.571 8.262 1.00 81.56 230 THR A O 1
ATOM 1661 N N . ALA A 1 231 ? -4.528 18.572 10.251 1.00 76.12 231 ALA A N 1
ATOM 1662 C CA . ALA A 1 231 ? -3.339 18.045 10.905 1.00 76.12 231 ALA A CA 1
ATOM 1663 C C . ALA A 1 231 ? -3.625 17.757 12.383 1.00 76.12 231 ALA A C 1
ATOM 1665 O O . ALA A 1 231 ? -4.396 18.481 13.026 1.00 76.12 231 ALA A O 1
ATOM 1666 N N . VAL A 1 232 ? -2.974 16.729 12.927 1.00 75.75 232 VAL A N 1
ATOM 1667 C CA . VAL A 1 232 ? -2.918 16.503 14.381 1.00 75.75 232 VAL A CA 1
ATOM 1668 C C . VAL A 1 232 ? -2.057 17.580 15.037 1.00 75.75 232 VAL A C 1
ATOM 1670 O O . VAL A 1 232 ? -2.469 18.205 16.016 1.00 75.75 232 VAL A O 1
ATOM 1673 N N . GLY A 1 233 ? -0.883 17.836 14.457 1.00 72.50 233 GLY A N 1
ATOM 1674 C CA . GLY A 1 233 ? 0.035 18.886 14.874 1.00 72.50 233 GLY A CA 1
ATOM 1675 C C . GLY A 1 233 ? -0.355 20.269 14.349 1.00 72.50 233 GLY A C 1
ATOM 1676 O O . GLY A 1 233 ? -1.530 20.604 14.171 1.00 72.50 233 GLY A O 1
ATOM 1677 N N . ALA A 1 234 ? 0.653 21.104 14.107 1.00 83.12 234 ALA A N 1
ATOM 1678 C CA . ALA A 1 234 ? 0.448 22.430 13.535 1.00 83.12 234 ALA A CA 1
ATOM 1679 C C . ALA A 1 234 ? 0.001 22.333 12.068 1.00 83.12 234 ALA A C 1
ATOM 1681 O O . ALA A 1 234 ? 0.557 21.550 11.308 1.00 83.12 234 ALA A O 1
ATOM 1682 N N . ALA A 1 235 ? -0.951 23.169 11.651 1.00 84.94 235 ALA A N 1
ATOM 1683 C CA . ALA A 1 235 ? -1.364 23.309 10.256 1.00 84.94 235 ALA A CA 1
ATOM 1684 C C . ALA A 1 235 ? -1.007 24.710 9.753 1.00 84.94 235 ALA A C 1
ATOM 1686 O O . ALA A 1 235 ? -1.595 25.698 10.190 1.00 84.94 235 ALA A O 1
ATOM 1687 N N . GLN A 1 236 ? -0.022 24.803 8.859 1.00 85.94 236 GLN A N 1
ATOM 1688 C CA . GLN A 1 236 ? 0.452 26.084 8.317 1.00 85.94 236 GLN A CA 1
ATOM 1689 C C . GLN A 1 236 ? -0.113 26.411 6.930 1.00 85.94 236 GLN A C 1
ATOM 1691 O O . GLN A 1 236 ? 0.100 27.515 6.423 1.00 85.94 236 GLN A O 1
ATOM 1696 N N . LEU A 1 237 ? -0.840 25.480 6.303 1.00 81.06 237 LEU A N 1
ATOM 1697 C CA . LEU A 1 237 ? -1.481 25.745 5.020 1.00 81.06 237 LEU A CA 1
ATOM 1698 C C . LEU A 1 237 ? -2.729 26.630 5.168 1.00 81.06 237 LEU A C 1
ATOM 1700 O O . LEU A 1 237 ? -3.470 26.504 6.146 1.00 81.06 237 LEU A O 1
ATOM 1704 N N . PRO A 1 238 ? -3.010 27.504 4.182 1.00 75.62 238 PRO A N 1
ATOM 1705 C CA . PRO A 1 238 ? -4.269 28.238 4.092 1.00 75.62 238 PRO A CA 1
ATOM 1706 C C . PRO A 1 238 ? -5.496 27.331 4.253 1.00 75.62 238 PRO A C 1
ATOM 1708 O O . PRO A 1 238 ? -5.649 26.355 3.526 1.00 75.62 238 PRO A O 1
ATOM 1711 N N . GLY A 1 239 ? -6.388 27.672 5.188 1.00 74.44 239 GLY A N 1
ATOM 1712 C CA . GLY A 1 239 ? -7.596 26.884 5.470 1.00 74.44 239 GLY A CA 1
ATOM 1713 C C . GLY A 1 239 ? -7.350 25.578 6.238 1.00 74.44 239 GLY A C 1
ATOM 1714 O O . GLY A 1 239 ? -8.305 24.844 6.485 1.00 74.44 239 GLY A O 1
ATOM 1715 N N . GLY A 1 240 ? -6.103 25.300 6.632 1.00 81.38 240 GLY A N 1
ATOM 1716 C CA . GLY A 1 240 ? -5.734 24.151 7.447 1.00 81.38 240 GLY A CA 1
ATOM 1717 C C . GLY A 1 240 ? -6.281 24.238 8.870 1.00 81.38 240 GLY A C 1
ATOM 1718 O O . GLY A 1 240 ? -6.287 25.303 9.489 1.00 81.38 240 GLY A O 1
ATOM 1719 N N . VAL A 1 241 ? -6.721 23.098 9.400 1.00 78.12 241 VAL A N 1
ATOM 1720 C CA . VAL A 1 241 ? -7.212 22.966 10.775 1.00 78.12 241 VAL A CA 1
ATOM 1721 C C . VAL A 1 241 ? -6.251 22.089 11.576 1.00 78.12 241 VAL A C 1
ATOM 1723 O O . VAL A 1 241 ? -6.028 20.930 11.233 1.00 78.12 241 VAL A O 1
ATOM 1726 N N . SER A 1 242 ? -5.684 22.651 12.644 1.00 77.06 242 SER A N 1
ATOM 1727 C CA . SER A 1 242 ? -4.797 21.951 13.589 1.00 77.06 242 SER A CA 1
ATOM 1728 C C . SER A 1 242 ? -5.576 21.219 14.688 1.00 77.06 242 SER A C 1
ATOM 1730 O O . SER A 1 242 ? -6.772 21.464 14.877 1.00 77.06 242 SER A O 1
ATOM 1732 N N . GLY A 1 243 ? -4.887 20.365 15.454 1.00 58.00 243 GLY A N 1
ATOM 1733 C CA . GLY A 1 243 ? -5.445 19.709 16.642 1.00 58.00 243 GLY A CA 1
ATOM 1734 C C . GLY A 1 243 ? -6.580 18.733 16.334 1.00 58.00 243 GLY A C 1
ATOM 1735 O O . GLY A 1 243 ? -7.455 18.519 17.174 1.00 58.00 243 GLY A O 1
ATOM 1736 N N . GLN A 1 244 ? -6.615 18.195 15.114 1.00 74.25 244 GLN A N 1
ATOM 1737 C CA . GLN A 1 244 ? -7.555 17.138 14.753 1.00 74.25 244 GLN A CA 1
ATOM 1738 C C . GLN A 1 244 ? -7.126 15.808 15.385 1.00 74.25 244 GLN A C 1
ATOM 1740 O O . GLN A 1 244 ? -5.972 15.635 15.769 1.00 74.25 244 GLN A O 1
ATOM 1745 N N . GLY A 1 245 ? -8.064 14.869 15.522 1.00 59.59 245 GLY A N 1
ATOM 1746 C CA . GLY A 1 245 ? -7.723 13.509 15.941 1.00 59.59 245 GLY A CA 1
ATOM 1747 C C . GLY A 1 245 ? -6.911 12.790 14.865 1.00 59.59 245 GLY A C 1
ATOM 1748 O O . GLY A 1 245 ? -7.080 13.077 13.679 1.00 59.59 245 GLY A O 1
ATOM 1749 N N . GLU A 1 246 ? -6.062 11.851 15.286 1.00 69.00 246 GLU A N 1
ATOM 1750 C CA . GLU A 1 246 ? -5.334 10.972 14.368 1.00 69.00 246 GLU A CA 1
ATOM 1751 C C . GLU A 1 246 ? -6.312 10.211 13.468 1.00 69.00 246 GLU A C 1
ATOM 1753 O O . GLU A 1 246 ? -7.268 9.587 13.948 1.00 69.00 246 GLU A O 1
ATOM 1758 N N . MET A 1 247 ? -6.059 10.235 12.160 1.00 68.50 247 MET A N 1
ATOM 1759 C CA . MET A 1 247 ? -6.742 9.352 11.224 1.00 68.50 247 MET A CA 1
ATOM 1760 C C . MET A 1 247 ? -6.033 7.994 11.164 1.00 68.50 247 MET A C 1
ATOM 1762 O O . MET A 1 247 ? -4.801 7.923 11.219 1.00 68.50 247 MET A O 1
ATOM 1766 N N . PRO A 1 248 ? -6.786 6.887 11.038 1.00 65.50 248 PRO A N 1
ATOM 1767 C CA . PRO A 1 248 ? -6.190 5.570 10.885 1.00 65.50 248 PRO A CA 1
ATOM 1768 C C . PRO A 1 248 ? -5.424 5.489 9.559 1.00 65.50 248 PRO A C 1
ATOM 1770 O O . PRO A 1 248 ? -5.992 5.715 8.492 1.00 65.50 248 PRO A O 1
ATOM 1773 N N . ILE A 1 249 ? -4.138 5.140 9.637 1.00 75.31 249 ILE A N 1
ATOM 1774 C CA . ILE A 1 249 ? -3.299 4.861 8.469 1.00 75.31 249 ILE A CA 1
ATOM 1775 C C . ILE A 1 249 ? -3.271 3.344 8.251 1.00 75.31 249 ILE A C 1
ATOM 1777 O O . ILE A 1 249 ? -2.979 2.612 9.203 1.00 75.31 249 ILE A O 1
ATOM 1781 N N . PRO A 1 250 ? -3.571 2.831 7.045 1.00 74.81 250 PRO A N 1
ATOM 1782 C CA . PRO A 1 250 ? -3.477 1.406 6.779 1.00 74.81 250 PRO A CA 1
ATOM 1783 C C . PRO A 1 250 ? -2.034 0.912 6.848 1.00 74.81 250 PRO A C 1
ATOM 1785 O O . PRO A 1 250 ? -1.083 1.640 6.559 1.00 74.81 250 PRO A O 1
ATOM 1788 N N . VAL A 1 251 ? -1.884 -0.378 7.139 1.00 78.75 251 VAL A N 1
ATOM 1789 C CA . VAL A 1 251 ? -0.604 -1.053 6.929 1.00 78.75 251 VAL A CA 1
ATOM 1790 C C . VAL A 1 251 ? -0.390 -1.252 5.446 1.00 78.75 251 VAL A C 1
ATOM 1792 O O . VAL A 1 251 ? -1.199 -1.893 4.768 1.00 78.75 251 VAL A O 1
ATOM 1795 N N . ILE A 1 252 ? 0.738 -0.758 4.963 1.00 83.81 252 ILE A N 1
ATOM 1796 C CA . ILE A 1 252 ? 1.198 -1.048 3.617 1.00 83.81 252 ILE A CA 1
ATOM 1797 C C . ILE A 1 252 ? 2.076 -2.292 3.719 1.00 83.81 252 ILE A C 1
ATOM 1799 O O . ILE A 1 252 ? 3.154 -2.218 4.282 1.00 83.81 252 ILE A O 1
ATOM 1803 N N . ASP A 1 253 ? 1.628 -3.450 3.231 1.00 84.44 253 ASP A N 1
ATOM 1804 C CA . ASP A 1 253 ? 2.422 -4.691 3.246 1.00 84.44 253 ASP A CA 1
ATOM 1805 C C . ASP A 1 253 ? 2.525 -5.304 1.837 1.00 84.44 253 ASP A C 1
ATOM 1807 O O . ASP A 1 253 ? 1.623 -6.030 1.402 1.00 84.44 253 ASP A O 1
ATOM 1811 N N . PRO A 1 254 ? 3.635 -5.055 1.116 1.00 88.06 254 PRO A N 1
ATOM 1812 C CA . PRO A 1 254 ? 3.937 -5.701 -0.155 1.00 88.06 254 PRO A CA 1
ATOM 1813 C C . PRO A 1 254 ? 3.836 -7.229 -0.105 1.00 88.06 254 PRO A C 1
ATOM 1815 O O . PRO A 1 254 ? 3.361 -7.844 -1.060 1.00 88.06 254 PRO A O 1
ATOM 1818 N N . ARG A 1 255 ? 4.262 -7.884 0.985 1.00 84.75 255 ARG A N 1
ATOM 1819 C CA . ARG A 1 255 ? 4.201 -9.350 1.104 1.00 84.75 255 ARG A CA 1
ATOM 1820 C C . ARG A 1 255 ? 2.756 -9.834 1.141 1.00 84.75 255 ARG A C 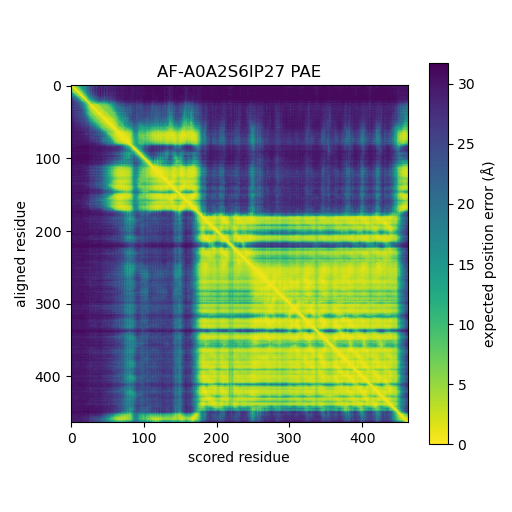1
ATOM 1822 O O . ARG A 1 255 ? 2.444 -10.815 0.469 1.00 84.75 255 ARG A O 1
ATOM 1829 N N . LEU A 1 256 ? 1.883 -9.149 1.878 1.00 81.44 256 LEU A N 1
ATOM 1830 C CA . LEU A 1 256 ? 0.455 -9.469 1.925 1.00 81.44 256 LEU A CA 1
ATOM 1831 C C . LEU A 1 256 ? -0.213 -9.298 0.556 1.00 81.44 256 LEU A C 1
ATOM 1833 O O . LEU A 1 256 ? -1.032 -10.128 0.163 1.00 81.44 256 LEU A O 1
ATOM 1837 N N . LEU A 1 257 ? 0.146 -8.255 -0.197 1.00 83.88 257 LEU A N 1
ATOM 1838 C CA . LEU A 1 257 ? -0.367 -8.072 -1.558 1.00 83.88 257 LEU A CA 1
ATOM 1839 C C . LEU A 1 257 ? 0.064 -9.214 -2.484 1.00 83.88 257 LEU A C 1
ATOM 1841 O O . LEU A 1 257 ? -0.751 -9.702 -3.265 1.00 83.88 257 LEU A O 1
ATOM 1845 N N . HIS A 1 258 ? 1.312 -9.678 -2.370 1.00 87.00 258 HIS A N 1
ATOM 1846 C CA . HIS A 1 258 ? 1.794 -10.835 -3.130 1.00 87.00 258 HIS A CA 1
ATOM 1847 C C . HIS A 1 258 ? 0.980 -12.090 -2.815 1.00 87.00 258 HIS A C 1
ATOM 1849 O O . HIS A 1 258 ? 0.389 -12.679 -3.717 1.00 87.00 258 HIS A O 1
ATOM 1855 N N . THR A 1 259 ? 0.853 -12.453 -1.537 1.00 81.50 259 THR A N 1
ATOM 1856 C CA . THR A 1 259 ? 0.119 -13.666 -1.144 1.00 81.50 259 THR A CA 1
ATOM 1857 C C . THR A 1 259 ? -1.369 -13.601 -1.490 1.00 81.50 259 THR A C 1
ATOM 1859 O O . THR A 1 259 ? -1.975 -14.639 -1.753 1.00 81.50 259 THR A O 1
ATOM 1862 N N . THR A 1 260 ? -1.947 -12.399 -1.540 1.00 76.88 260 THR A N 1
ATOM 1863 C CA . THR A 1 260 ? -3.364 -12.183 -1.866 1.00 76.88 260 THR A CA 1
ATOM 1864 C C . THR A 1 260 ? -3.634 -12.218 -3.373 1.00 76.88 260 THR A C 1
ATOM 1866 O O . THR A 1 260 ? -4.598 -12.847 -3.807 1.00 76.88 260 THR A O 1
ATOM 1869 N N . TYR A 1 261 ? -2.804 -11.558 -4.190 1.00 82.62 261 TYR A N 1
ATOM 1870 C CA . TYR A 1 261 ? -3.124 -11.288 -5.599 1.00 82.62 261 TYR A CA 1
ATOM 1871 C C . TYR A 1 261 ? -2.287 -12.071 -6.615 1.00 82.62 261 TYR A C 1
ATOM 1873 O O . TYR A 1 261 ? -2.739 -12.230 -7.755 1.00 82.62 261 TYR A O 1
ATOM 1881 N N . ALA A 1 262 ? -1.107 -12.581 -6.242 1.00 82.62 262 ALA A N 1
ATOM 1882 C CA . ALA A 1 262 ? -0.161 -13.153 -7.203 1.00 82.62 262 ALA A CA 1
ATOM 1883 C C . ALA A 1 262 ? -0.716 -14.373 -7.938 1.00 82.62 262 ALA A C 1
ATOM 1885 O O . ALA A 1 262 ? -0.635 -14.456 -9.163 1.00 82.62 262 ALA A O 1
ATOM 1886 N N . MET A 1 263 ? -1.351 -15.296 -7.212 1.00 83.94 263 MET A N 1
ATOM 1887 C CA . MET A 1 263 ? -1.877 -16.526 -7.809 1.00 83.94 263 MET A CA 1
ATOM 1888 C C . MET A 1 263 ? -3.083 -16.282 -8.719 1.00 83.94 263 MET A C 1
ATOM 1890 O O . MET A 1 263 ? -3.179 -16.901 -9.778 1.00 83.94 263 MET A O 1
ATOM 1894 N N . ALA A 1 264 ? -3.966 -15.347 -8.356 1.00 79.75 264 ALA A N 1
ATOM 1895 C CA . ALA A 1 264 ? -5.108 -14.967 -9.190 1.00 79.75 264 ALA A CA 1
ATOM 1896 C C . ALA A 1 264 ? -4.674 -14.293 -10.505 1.00 79.75 264 ALA A C 1
ATOM 1898 O O . ALA A 1 264 ? -5.395 -14.351 -11.498 1.00 79.75 264 ALA A O 1
ATOM 1899 N N . ASN A 1 265 ? -3.479 -13.693 -10.525 1.00 82.81 265 ASN A N 1
ATOM 1900 C CA . ASN A 1 265 ? -2.938 -12.946 -11.659 1.00 82.81 265 ASN A CA 1
ATOM 1901 C C . ASN A 1 265 ? -1.671 -13.584 -12.251 1.00 82.81 265 ASN A C 1
ATOM 1903 O O . ASN A 1 265 ? -0.914 -12.900 -12.934 1.00 82.81 265 ASN A O 1
ATOM 1907 N N . VAL A 1 266 ? -1.433 -14.885 -12.040 1.00 86.94 266 VAL A N 1
ATOM 1908 C CA . VAL A 1 266 ? -0.158 -15.563 -12.365 1.00 86.94 266 VAL A CA 1
ATOM 1909 C C . VAL A 1 266 ? 0.339 -15.330 -13.800 1.00 86.94 266 VAL A C 1
ATOM 1911 O O . VAL A 1 266 ? 1.540 -15.206 -14.024 1.00 86.94 266 VAL A O 1
ATOM 1914 N N . ALA A 1 267 ? -0.567 -15.210 -14.777 1.00 87.31 267 ALA A N 1
ATOM 1915 C CA . ALA A 1 267 ? -0.221 -14.971 -16.182 1.00 87.31 267 ALA A CA 1
ATOM 1916 C C . ALA A 1 267 ? 0.381 -13.577 -16.443 1.00 87.31 267 ALA A C 1
ATOM 1918 O O . ALA A 1 267 ? 1.174 -13.414 -17.371 1.00 87.31 267 ALA A O 1
ATOM 1919 N N . ASN A 1 268 ? 0.060 -12.596 -15.601 1.00 90.50 268 ASN A N 1
ATOM 1920 C CA . ASN A 1 268 ? 0.509 -11.206 -15.705 1.00 90.50 268 ASN A CA 1
ATOM 1921 C C . ASN A 1 268 ? 1.255 -10.749 -14.442 1.00 90.50 268 ASN A C 1
ATOM 1923 O O . ASN A 1 268 ? 1.486 -9.561 -14.267 1.00 90.50 268 ASN A O 1
ATOM 1927 N N . TRP A 1 269 ? 1.629 -11.674 -13.556 1.00 94.62 269 TRP A N 1
ATOM 1928 C CA . TRP A 1 269 ? 2.432 -11.391 -12.372 1.00 94.62 269 TRP A CA 1
ATOM 1929 C C . TRP A 1 269 ? 3.884 -11.791 -12.613 1.00 94.62 269 TRP A C 1
ATOM 1931 O O . TRP A 1 269 ? 4.160 -12.910 -13.068 1.00 94.62 269 TRP A O 1
ATOM 1941 N N . TYR A 1 270 ? 4.799 -10.877 -12.311 1.00 96.50 270 TYR A N 1
ATOM 1942 C CA . TYR A 1 270 ? 6.230 -11.026 -12.529 1.00 96.50 270 TYR A CA 1
ATOM 1943 C C . TYR A 1 270 ? 6.980 -10.682 -11.244 1.00 96.50 270 TYR A C 1
ATOM 1945 O O . TYR A 1 270 ? 7.049 -9.518 -10.854 1.00 96.50 270 TYR A O 1
ATOM 1953 N N . ASP A 1 271 ? 7.561 -11.693 -10.606 1.00 97.50 271 ASP A N 1
ATOM 1954 C CA . ASP A 1 271 ? 8.473 -11.509 -9.481 1.00 97.50 271 ASP A CA 1
ATOM 1955 C C . ASP A 1 271 ? 9.850 -11.127 -10.048 1.00 97.50 271 ASP A C 1
ATOM 1957 O O . ASP A 1 271 ? 10.518 -11.952 -10.669 1.00 97.50 271 ASP A O 1
ATOM 1961 N N . LEU A 1 272 ? 10.252 -9.864 -9.901 1.00 97.62 272 LEU A N 1
ATOM 1962 C CA . LEU A 1 272 ? 11.550 -9.345 -10.326 1.00 97.62 272 LEU A CA 1
ATOM 1963 C C . LEU A 1 272 ? 12.581 -9.608 -9.225 1.00 97.62 272 LEU A C 1
ATOM 1965 O O . LEU A 1 272 ? 12.529 -9.016 -8.144 1.00 97.62 272 LEU A O 1
ATOM 1969 N N . CYS A 1 273 ? 13.503 -10.529 -9.497 1.00 96.44 273 CYS A N 1
ATOM 1970 C CA . CYS A 1 273 ? 14.346 -11.145 -8.483 1.00 96.44 273 CYS A CA 1
ATOM 1971 C C . CYS A 1 273 ? 15.761 -10.543 -8.422 1.00 96.44 273 CYS A C 1
ATOM 1973 O O . CYS A 1 273 ? 16.287 -10.078 -9.434 1.00 96.44 273 CYS A O 1
ATOM 1975 N N . PRO A 1 274 ? 16.442 -10.587 -7.262 1.00 94.00 274 PRO A N 1
ATOM 1976 C CA . PRO A 1 274 ? 17.822 -10.103 -7.133 1.00 94.00 274 PRO A CA 1
ATOM 1977 C C . PRO A 1 274 ? 18.867 -10.863 -7.967 1.00 94.00 274 PRO A C 1
ATOM 1979 O O . PRO A 1 274 ? 20.032 -10.470 -7.990 1.00 94.00 274 PRO A O 1
ATOM 1982 N N . ASP A 1 275 ? 18.487 -11.956 -8.632 1.00 92.94 275 ASP A N 1
ATOM 1983 C CA . ASP A 1 275 ? 19.330 -12.686 -9.586 1.00 92.94 275 ASP A CA 1
ATOM 1984 C C . ASP A 1 275 ? 19.306 -12.072 -11.002 1.00 92.94 275 ASP A C 1
ATOM 1986 O O . ASP A 1 275 ? 19.976 -12.563 -11.914 1.00 92.94 275 ASP A O 1
ATOM 1990 N N . GLY A 1 276 ? 18.547 -10.987 -11.185 1.00 94.56 276 GLY A N 1
ATOM 1991 C CA . GLY A 1 276 ? 18.404 -10.267 -12.443 1.00 94.56 276 GLY A CA 1
ATOM 1992 C C . GLY A 1 276 ? 17.422 -10.897 -13.424 1.00 94.56 276 GLY A C 1
ATOM 1993 O O . GLY A 1 276 ? 17.440 -10.557 -14.610 1.00 94.56 276 GLY A O 1
ATOM 1994 N N . ARG A 1 277 ? 16.559 -11.807 -12.962 1.00 95.69 277 ARG A N 1
ATOM 1995 C CA . ARG A 1 277 ? 15.532 -12.454 -13.782 1.00 95.69 277 ARG A CA 1
ATOM 1996 C C . ARG A 1 277 ? 14.135 -12.188 -13.236 1.00 95.69 277 ARG A C 1
ATOM 1998 O O . ARG A 1 277 ? 13.940 -11.913 -12.056 1.00 95.69 277 ARG A O 1
ATOM 2005 N N . ALA A 1 278 ? 13.152 -12.279 -14.126 1.00 95.75 278 ALA A N 1
ATOM 2006 C CA . ALA A 1 278 ? 11.750 -12.324 -13.739 1.00 95.75 278 ALA A CA 1
ATOM 2007 C C . ALA A 1 278 ? 11.298 -13.772 -13.556 1.00 95.75 278 ALA A C 1
ATOM 2009 O O . ALA A 1 278 ? 11.644 -14.645 -14.355 1.00 95.75 278 ALA A O 1
ATOM 2010 N N . HIS A 1 279 ? 10.470 -14.010 -12.549 1.00 95.81 279 HIS A N 1
ATOM 2011 C CA . HIS A 1 279 ? 9.885 -15.306 -12.252 1.00 95.81 279 HIS A CA 1
ATOM 2012 C C . HIS A 1 279 ? 8.361 -15.223 -12.191 1.00 95.81 279 HIS A C 1
ATOM 2014 O O . HIS A 1 279 ? 7.774 -14.159 -11.996 1.00 95.81 279 HIS A O 1
ATOM 2020 N N . ARG A 1 280 ? 7.708 -16.371 -12.365 1.00 93.50 280 ARG A N 1
ATOM 2021 C CA . ARG A 1 280 ? 6.291 -16.539 -12.042 1.00 93.50 280 ARG A CA 1
ATOM 2022 C C . ARG A 1 280 ? 6.128 -16.933 -10.574 1.00 93.50 280 ARG A C 1
ATOM 2024 O O . ARG A 1 280 ? 6.959 -17.698 -10.073 1.00 93.50 280 ARG A O 1
ATOM 2031 N N . PRO A 1 281 ? 5.053 -16.475 -9.912 1.00 88.38 281 PRO A N 1
ATOM 2032 C CA . PRO A 1 281 ? 4.769 -16.889 -8.550 1.00 88.38 281 PRO A CA 1
ATOM 2033 C C . PRO A 1 281 ? 4.443 -18.386 -8.508 1.00 88.38 281 PRO A C 1
ATOM 2035 O O . PRO A 1 281 ? 3.852 -18.943 -9.439 1.00 88.38 281 PRO A O 1
ATOM 2038 N N . LEU A 1 282 ? 4.827 -19.033 -7.409 1.00 81.44 282 LEU A N 1
ATOM 2039 C CA . LEU A 1 282 ? 4.507 -20.427 -7.117 1.00 81.44 282 LEU A CA 1
ATOM 2040 C C . LEU A 1 282 ? 3.503 -20.509 -5.955 1.00 81.44 282 LEU A C 1
ATOM 2042 O O . LEU A 1 282 ? 3.658 -19.774 -4.975 1.00 81.44 282 LEU A O 1
ATOM 2046 N N . PRO A 1 283 ? 2.507 -21.417 -6.010 1.00 76.38 283 PRO A N 1
ATOM 2047 C CA . PRO A 1 283 ? 1.551 -21.589 -4.921 1.00 76.38 283 PRO A CA 1
ATOM 2048 C C . PRO A 1 283 ? 2.250 -21.880 -3.588 1.00 76.38 283 PRO A C 1
ATOM 2050 O O . PRO A 1 283 ? 3.021 -22.832 -3.482 1.00 76.38 283 PRO A O 1
ATOM 2053 N N . GLY A 1 284 ? 1.964 -21.071 -2.565 1.00 70.31 284 GLY A N 1
ATOM 2054 C CA . GLY A 1 284 ? 2.492 -21.260 -1.209 1.00 70.31 284 GLY A CA 1
ATOM 2055 C C . GLY A 1 284 ? 3.993 -20.989 -1.042 1.00 70.31 284 GLY A C 1
ATOM 2056 O O . GLY A 1 284 ? 4.525 -21.233 0.038 1.00 70.31 284 GLY A O 1
ATOM 2057 N N . ALA A 1 285 ? 4.676 -20.488 -2.074 1.00 77.88 285 ALA A N 1
ATOM 2058 C CA . ALA A 1 285 ? 6.092 -20.151 -2.016 1.00 77.88 285 ALA A CA 1
ATOM 2059 C C . ALA A 1 285 ? 6.309 -18.639 -1.861 1.00 77.88 285 ALA A C 1
ATOM 2061 O O . ALA A 1 285 ? 5.480 -17.825 -2.270 1.00 77.88 285 ALA A O 1
ATOM 2062 N N . ALA A 1 286 ? 7.458 -18.262 -1.299 1.00 83.56 286 ALA A N 1
ATOM 2063 C CA . ALA A 1 286 ? 7.922 -16.879 -1.333 1.00 83.56 286 ALA A CA 1
ATOM 2064 C C . ALA A 1 286 ? 8.247 -16.449 -2.784 1.00 83.56 286 ALA A C 1
ATOM 2066 O O . ALA A 1 286 ? 8.575 -17.308 -3.612 1.00 83.56 286 ALA A O 1
ATOM 2067 N N . PRO A 1 287 ? 8.218 -15.143 -3.108 1.00 88.44 287 PRO A N 1
ATOM 2068 C CA . PRO A 1 287 ? 8.718 -14.660 -4.388 1.00 88.44 287 PRO A CA 1
ATOM 2069 C C . PRO A 1 287 ? 10.166 -15.086 -4.576 1.00 88.44 287 PRO A C 1
ATOM 2071 O O . PRO A 1 287 ? 10.936 -15.167 -3.614 1.00 88.44 287 PRO A O 1
ATOM 2074 N N . CYS A 1 288 ? 10.533 -15.351 -5.828 1.00 89.62 288 CYS A N 1
ATOM 2075 C CA . CYS A 1 288 ? 11.890 -15.768 -6.184 1.00 89.62 288 CYS A CA 1
ATOM 2076 C C . CYS A 1 288 ? 12.360 -17.047 -5.467 1.00 89.62 288 CYS A C 1
ATOM 2078 O O . CYS A 1 288 ? 13.562 -17.270 -5.312 1.00 89.62 288 CYS A O 1
ATOM 2080 N N . ALA A 1 289 ? 11.430 -17.890 -5.003 1.00 86.88 289 ALA A N 1
ATOM 2081 C CA . ALA A 1 289 ? 11.772 -19.170 -4.404 1.00 86.88 289 ALA A CA 1
ATOM 2082 C C . ALA A 1 289 ? 12.490 -20.094 -5.410 1.00 86.88 289 ALA A C 1
ATOM 2084 O O . ALA A 1 289 ? 12.224 -20.046 -6.618 1.00 86.88 289 ALA A O 1
ATOM 2085 N N . PRO A 1 290 ? 13.377 -20.986 -4.933 1.00 82.25 290 PRO A N 1
ATOM 2086 C CA . PRO A 1 290 ? 13.956 -22.025 -5.774 1.00 82.25 290 PRO A CA 1
ATOM 2087 C C . PRO A 1 290 ? 12.868 -22.833 -6.492 1.00 82.25 290 PRO A C 1
ATOM 2089 O O . PRO A 1 290 ? 11.922 -23.307 -5.869 1.00 82.25 290 PRO A O 1
ATOM 2092 N N . GLY A 1 291 ? 13.017 -22.997 -7.808 1.00 82.69 291 GLY A N 1
ATOM 2093 C CA . GLY A 1 291 ? 12.044 -23.698 -8.651 1.00 82.69 291 GLY A CA 1
ATOM 2094 C C . GLY A 1 291 ? 10.962 -22.806 -9.266 1.00 82.69 291 GLY A C 1
ATOM 2095 O O . GLY A 1 291 ? 10.221 -23.295 -10.120 1.00 82.69 291 GLY A O 1
ATOM 2096 N N . SER A 1 292 ? 10.886 -21.516 -8.911 1.00 88.56 292 SER A N 1
ATOM 2097 C CA . SER A 1 292 ? 9.961 -20.584 -9.565 1.00 88.56 292 SER A CA 1
ATOM 2098 C C . SER A 1 292 ? 10.253 -20.479 -11.067 1.00 88.56 292 SER A C 1
ATOM 2100 O O . SER A 1 292 ? 11.405 -20.218 -11.433 1.00 88.56 292 SER A O 1
ATOM 2102 N N . PRO A 1 293 ? 9.248 -20.649 -11.952 1.00 90.62 293 PRO A N 1
ATOM 2103 C CA . PRO A 1 293 ? 9.461 -20.617 -13.394 1.00 90.62 293 PRO A CA 1
ATOM 2104 C C . PRO A 1 293 ? 10.050 -19.281 -13.841 1.00 90.62 293 PRO A C 1
ATOM 2106 O O . PRO A 1 293 ? 9.453 -18.231 -13.606 1.00 90.62 293 PRO A O 1
ATOM 2109 N N . VAL A 1 294 ? 11.206 -19.323 -14.500 1.00 93.12 294 VAL A N 1
ATOM 2110 C CA . VAL A 1 294 ? 11.852 -18.132 -15.065 1.00 93.12 294 VAL A CA 1
ATOM 2111 C C . VAL A 1 294 ? 11.072 -17.673 -16.297 1.00 93.12 294 VAL A C 1
ATOM 2113 O O . VAL A 1 294 ? 10.750 -18.473 -17.175 1.00 93.12 294 VAL A O 1
ATOM 2116 N N . VAL A 1 295 ? 10.810 -16.374 -16.395 1.00 91.12 295 VAL A N 1
ATOM 2117 C CA . VAL A 1 295 ? 10.256 -15.729 -17.588 1.00 91.12 295 VAL A CA 1
ATOM 2118 C C . VAL A 1 295 ? 11.417 -15.214 -18.433 1.00 91.12 295 VAL A C 1
ATOM 2120 O O . VAL A 1 295 ? 12.225 -14.415 -17.967 1.00 91.12 295 VAL A O 1
ATOM 2123 N N . THR A 1 296 ? 11.551 -15.707 -19.666 1.00 87.31 296 THR A N 1
ATOM 2124 C CA . THR A 1 296 ? 12.634 -15.316 -20.583 1.00 87.31 296 THR A CA 1
ATOM 2125 C C . THR A 1 296 ? 12.067 -14.919 -21.951 1.00 87.31 296 THR A C 1
ATOM 2127 O O . THR A 1 296 ? 11.343 -15.723 -22.541 1.00 87.31 296 THR A O 1
ATOM 2130 N N . PRO A 1 297 ? 12.406 -13.728 -22.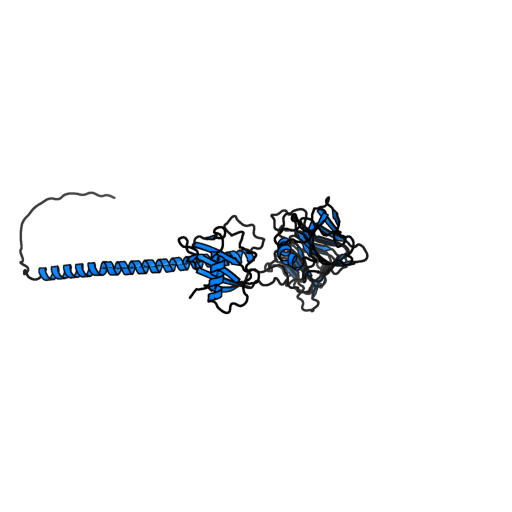485 1.00 86.88 297 PRO A N 1
ATOM 2131 C CA . PRO A 1 297 ? 13.199 -12.674 -21.839 1.00 86.88 297 PRO A CA 1
ATOM 2132 C C . PRO A 1 297 ? 12.467 -12.048 -20.640 1.00 86.88 297 PRO A C 1
ATOM 2134 O O . PRO A 1 297 ? 11.255 -12.216 -20.495 1.00 86.88 297 PRO A O 1
ATOM 2137 N N . THR A 1 298 ? 13.202 -11.325 -19.788 1.00 89.31 298 THR A N 1
ATOM 2138 C CA . THR A 1 298 ? 12.591 -10.514 -18.728 1.00 89.31 298 THR A CA 1
ATOM 2139 C C . THR A 1 298 ? 11.572 -9.553 -19.364 1.00 89.31 298 THR A C 1
ATOM 2141 O O . THR A 1 298 ? 11.920 -8.834 -20.306 1.00 89.31 298 THR A O 1
ATOM 2144 N N . PRO A 1 299 ? 10.309 -9.555 -18.906 1.00 86.69 299 PRO A N 1
ATOM 2145 C CA . PRO A 1 299 ? 9.248 -8.768 -19.512 1.00 86.69 299 PRO A CA 1
ATOM 2146 C C . PRO A 1 299 ? 9.466 -7.270 -19.319 1.00 86.69 299 PRO A C 1
ATOM 2148 O O . PRO A 1 299 ? 10.104 -6.837 -18.366 1.00 86.69 299 PRO A O 1
ATOM 2151 N N . GLY A 1 300 ? 8.874 -6.474 -20.210 1.00 78.50 300 GLY A N 1
ATOM 2152 C CA . GLY A 1 300 ? 8.683 -5.041 -20.002 1.00 78.50 300 GLY A CA 1
ATOM 2153 C C . GLY A 1 300 ? 9.950 -4.187 -19.961 1.00 78.50 300 GLY A C 1
ATOM 2154 O O . GLY A 1 300 ? 9.915 -3.129 -19.349 1.00 78.50 300 GLY A O 1
ATOM 2155 N N . ASN A 1 301 ? 11.041 -4.614 -20.606 1.00 86.94 301 ASN A N 1
ATOM 2156 C CA . ASN A 1 301 ? 12.322 -3.888 -20.644 1.00 86.94 301 ASN A CA 1
ATOM 2157 C C . ASN A 1 301 ? 12.946 -3.638 -19.260 1.00 86.94 301 ASN A C 1
ATOM 2159 O O . ASN A 1 301 ? 13.747 -2.717 -19.101 1.00 86.94 301 ASN A O 1
ATOM 2163 N N . TRP A 1 302 ? 12.587 -4.451 -18.267 1.00 93.69 302 TRP A N 1
ATOM 2164 C CA . TRP A 1 302 ? 13.191 -4.393 -16.945 1.00 93.69 302 TRP A CA 1
ATOM 2165 C C . TRP A 1 302 ? 14.622 -4.932 -16.982 1.00 93.69 302 TRP A C 1
ATOM 2167 O O . TRP A 1 302 ? 14.878 -6.028 -17.489 1.00 93.69 302 TRP A O 1
ATOM 2177 N N . ALA A 1 303 ? 15.550 -4.172 -16.410 1.00 95.25 303 ALA A N 1
ATOM 2178 C CA . ALA A 1 303 ? 16.949 -4.546 -16.258 1.00 95.25 303 ALA A CA 1
ATOM 2179 C C . ALA A 1 303 ? 17.376 -4.417 -14.796 1.00 95.25 303 ALA A C 1
ATOM 2181 O O . ALA A 1 303 ? 16.995 -3.470 -14.117 1.00 95.25 303 ALA A O 1
ATOM 2182 N N . TYR A 1 304 ? 18.182 -5.358 -14.308 1.00 97.25 304 TYR A N 1
ATOM 2183 C CA . TYR A 1 304 ? 18.654 -5.343 -12.928 1.00 97.25 304 TYR A CA 1
ATOM 2184 C C . TYR A 1 304 ? 20.102 -4.872 -12.827 1.00 97.25 304 TYR A C 1
ATOM 2186 O O . TYR A 1 304 ? 20.996 -5.402 -13.488 1.00 97.25 304 TYR A O 1
ATOM 2194 N N . SER A 1 305 ? 20.337 -3.912 -11.938 1.00 96.56 305 SER A N 1
ATOM 2195 C CA . SER A 1 305 ? 21.658 -3.475 -11.505 1.00 96.56 305 SER A CA 1
ATOM 2196 C C . SER A 1 305 ? 21.972 -4.089 -10.143 1.00 96.56 305 SER A C 1
ATOM 2198 O O . SER A 1 305 ? 21.470 -3.639 -9.113 1.00 96.56 305 SER A O 1
ATOM 2200 N N . ALA A 1 306 ? 22.858 -5.087 -10.115 1.00 93.88 306 ALA A N 1
ATOM 2201 C CA . ALA A 1 306 ? 23.327 -5.684 -8.862 1.00 93.88 306 ALA A CA 1
ATOM 2202 C C . ALA A 1 306 ? 24.137 -4.700 -7.997 1.00 93.88 306 ALA A C 1
ATOM 2204 O O . ALA A 1 306 ? 24.178 -4.849 -6.779 1.00 93.88 306 ALA A O 1
ATOM 2205 N N . ALA A 1 307 ? 24.763 -3.689 -8.613 1.00 93.56 307 ALA A N 1
ATOM 2206 C CA . ALA A 1 307 ? 25.564 -2.688 -7.910 1.00 93.56 307 ALA A CA 1
ATOM 2207 C C . ALA A 1 307 ? 24.707 -1.774 -7.021 1.00 93.56 307 ALA A C 1
ATOM 2209 O O . ALA A 1 307 ? 25.127 -1.417 -5.925 1.00 93.56 307 ALA A O 1
ATOM 2210 N N . THR A 1 308 ? 23.508 -1.421 -7.488 1.00 93.62 308 THR A N 1
ATOM 2211 C CA . THR A 1 308 ? 22.576 -0.532 -6.774 1.00 93.62 308 THR A CA 1
ATOM 2212 C C . THR A 1 308 ? 21.372 -1.273 -6.196 1.00 93.62 308 THR A C 1
ATOM 2214 O O . THR A 1 308 ? 20.551 -0.658 -5.528 1.00 93.62 308 THR A O 1
ATOM 2217 N N . LYS A 1 309 ? 21.256 -2.585 -6.451 1.00 95.62 309 LYS A N 1
ATOM 2218 C CA . LYS A 1 309 ? 20.067 -3.403 -6.156 1.00 95.62 309 LYS A CA 1
ATOM 2219 C C . LYS A 1 309 ? 18.789 -2.762 -6.696 1.00 95.62 309 LYS A C 1
ATOM 2221 O O . LYS A 1 309 ? 17.781 -2.653 -6.001 1.00 95.62 309 LYS A O 1
ATOM 2226 N N . THR A 1 310 ? 18.845 -2.311 -7.945 1.00 97.44 310 THR A N 1
ATOM 2227 C CA . THR A 1 310 ? 17.744 -1.578 -8.576 1.00 97.44 310 THR A CA 1
ATOM 2228 C C . THR A 1 310 ? 17.326 -2.269 -9.854 1.00 97.44 310 THR A C 1
ATOM 2230 O O . THR A 1 310 ? 18.158 -2.567 -10.712 1.00 97.44 310 THR A O 1
ATOM 2233 N N . TRP A 1 311 ? 16.030 -2.493 -9.987 1.00 97.88 311 TRP A N 1
ATOM 2234 C CA . TRP A 1 311 ? 15.398 -2.797 -11.254 1.00 97.88 311 TRP A CA 1
ATOM 2235 C C . TRP A 1 311 ? 15.050 -1.489 -11.950 1.00 97.88 311 TRP A C 1
ATOM 2237 O O . TRP A 1 311 ? 14.370 -0.653 -11.364 1.00 97.88 311 TRP A O 1
ATOM 2247 N N . SER A 1 312 ? 15.520 -1.294 -13.177 1.00 96.25 312 SER A N 1
ATOM 2248 C CA . SER A 1 312 ? 15.232 -0.105 -13.969 1.00 96.25 312 SER A CA 1
ATOM 2249 C C . SER A 1 312 ? 14.431 -0.436 -15.223 1.00 96.25 312 SER A C 1
ATOM 2251 O O . SER A 1 312 ? 14.631 -1.475 -15.855 1.00 96.25 312 SER A O 1
ATOM 2253 N N . GLN A 1 313 ? 13.521 0.464 -15.583 1.00 93.12 313 GLN A N 1
ATOM 2254 C CA . GLN A 1 313 ? 12.720 0.393 -16.798 1.00 93.12 313 GLN A CA 1
ATOM 2255 C C . GLN A 1 313 ? 12.850 1.714 -17.554 1.00 93.12 313 GLN A C 1
ATOM 2257 O O . GLN A 1 313 ? 12.338 2.742 -17.114 1.00 93.12 313 GLN A O 1
ATOM 2262 N N . THR A 1 314 ? 13.542 1.694 -18.696 1.00 89.19 314 THR A N 1
ATOM 2263 C CA . THR A 1 314 ? 13.882 2.921 -19.440 1.00 89.19 314 THR A CA 1
ATOM 2264 C C . THR A 1 314 ? 12.977 3.221 -20.636 1.00 89.19 314 THR A C 1
ATOM 2266 O O . THR A 1 314 ? 13.118 4.244 -21.299 1.00 89.19 314 THR A O 1
ATOM 2269 N N . ALA A 1 315 ? 12.043 2.322 -20.936 1.00 84.44 315 ALA A N 1
ATOM 2270 C CA . ALA A 1 315 ? 11.082 2.470 -22.019 1.00 84.44 315 ALA A CA 1
ATOM 2271 C C . ALA A 1 315 ? 9.761 1.803 -21.625 1.00 84.44 315 ALA A C 1
ATOM 2273 O O . ALA A 1 315 ? 9.798 0.760 -20.959 1.00 84.44 315 ALA A O 1
ATOM 2274 N N . PRO A 1 316 ? 8.607 2.348 -22.055 1.00 80.50 316 PRO A N 1
ATOM 2275 C CA . PRO A 1 316 ? 7.325 1.729 -21.773 1.00 80.50 316 PRO A CA 1
ATOM 2276 C C . PRO A 1 316 ? 7.296 0.300 -22.346 1.00 80.50 316 PRO A C 1
ATOM 2278 O O . PRO A 1 316 ? 7.851 0.040 -23.422 1.00 80.50 316 PRO A O 1
ATOM 2281 N N . PRO A 1 317 ? 6.671 -0.651 -21.640 1.00 78.62 317 PRO A N 1
ATOM 2282 C CA . PRO A 1 317 ? 6.616 -2.035 -22.067 1.00 78.62 317 PRO A CA 1
ATOM 2283 C C . PRO A 1 317 ? 5.756 -2.167 -23.333 1.00 78.62 317 PRO A C 1
ATOM 2285 O O . PRO A 1 317 ? 4.576 -1.820 -23.350 1.00 78.62 317 PRO A O 1
ATOM 2288 N N . VAL A 1 318 ? 6.331 -2.696 -24.416 1.00 75.94 318 VAL A N 1
ATOM 2289 C CA . VAL A 1 318 ? 5.585 -2.952 -25.659 1.00 75.94 318 VAL A CA 1
ATOM 2290 C C . VAL A 1 318 ? 4.823 -4.268 -25.519 1.00 75.94 318 VAL A C 1
ATOM 2292 O O . VAL A 1 318 ? 5.431 -5.331 -25.429 1.00 75.94 318 VAL A O 1
ATOM 2295 N N . GLY A 1 319 ? 3.490 -4.200 -25.490 1.00 74.62 319 GLY A N 1
ATOM 2296 C CA . GLY A 1 319 ? 2.616 -5.381 -25.454 1.00 74.62 319 GLY A CA 1
ATOM 2297 C C . GLY A 1 319 ? 2.640 -6.178 -24.144 1.00 74.62 319 GLY A C 1
ATOM 2298 O O . GLY A 1 319 ? 1.991 -7.218 -24.063 1.00 74.62 319 GLY A O 1
ATOM 2299 N N . VAL A 1 320 ? 3.355 -5.702 -23.121 1.00 80.69 320 VAL A N 1
ATOM 2300 C CA . VAL A 1 320 ? 3.425 -6.336 -21.801 1.00 80.69 320 VAL A CA 1
ATOM 2301 C C . VAL A 1 320 ? 2.734 -5.440 -20.781 1.00 80.69 320 VAL A C 1
ATOM 2303 O O . VAL A 1 320 ? 3.089 -4.278 -20.621 1.00 80.69 320 VAL A O 1
ATOM 2306 N N . GLN A 1 321 ? 1.748 -6.000 -20.090 1.00 90.44 321 GLN A N 1
ATOM 2307 C CA . GLN A 1 321 ? 1.027 -5.375 -18.984 1.00 90.44 321 GLN A CA 1
ATOM 2308 C C . GLN A 1 321 ? 1.037 -6.349 -17.812 1.00 90.44 321 GLN A C 1
ATOM 2310 O O . GLN A 1 321 ? 1.103 -7.563 -18.023 1.00 90.44 321 GLN A O 1
ATOM 2315 N N . GLY A 1 322 ? 0.963 -5.843 -16.586 1.00 93.25 322 GLY A N 1
ATOM 2316 C CA . GLY A 1 322 ? 0.916 -6.732 -15.435 1.00 93.25 322 GLY A CA 1
ATOM 2317 C C . GLY A 1 322 ? 1.355 -6.117 -14.123 1.00 93.25 322 GLY A C 1
ATOM 2318 O O . GLY A 1 322 ? 1.452 -4.902 -13.971 1.00 93.25 322 GLY A O 1
ATOM 2319 N N . VAL A 1 323 ? 1.623 -6.997 -13.169 1.00 95.69 323 VAL A N 1
ATOM 2320 C CA . VAL A 1 323 ? 2.163 -6.656 -11.861 1.00 95.69 323 VAL A CA 1
ATOM 2321 C C . VAL A 1 323 ? 3.642 -6.996 -11.836 1.00 95.69 323 VAL A C 1
ATOM 2323 O O . VAL A 1 323 ? 4.018 -8.141 -12.092 1.00 95.69 323 VAL A O 1
ATOM 2326 N N . PHE A 1 324 ? 4.469 -6.010 -11.510 1.00 97.44 324 PHE A N 1
ATOM 2327 C CA . PHE A 1 324 ? 5.906 -6.173 -11.334 1.00 97.44 324 PHE A CA 1
ATOM 2328 C C . PHE A 1 324 ? 6.223 -6.078 -9.848 1.00 97.44 324 PHE A C 1
ATOM 2330 O O . PHE A 1 324 ? 6.212 -4.996 -9.258 1.00 97.44 324 PHE A O 1
ATOM 2337 N N . TYR A 1 325 ? 6.452 -7.242 -9.249 1.00 97.88 325 TYR A N 1
ATOM 2338 C CA . TYR A 1 325 ? 6.779 -7.390 -7.844 1.00 97.88 325 TYR A CA 1
ATOM 2339 C C . TYR A 1 325 ? 8.296 -7.430 -7.669 1.00 97.88 325 TYR A C 1
ATOM 2341 O O . TYR A 1 325 ? 8.935 -8.446 -7.926 1.00 97.88 325 TYR A O 1
ATOM 2349 N N . VAL A 1 326 ? 8.886 -6.317 -7.258 1.00 98.12 326 VAL A N 1
ATOM 2350 C CA . VAL A 1 326 ? 10.325 -6.158 -7.062 1.00 98.12 326 VAL A CA 1
ATOM 2351 C C . VAL A 1 326 ? 10.711 -6.672 -5.685 1.00 98.12 326 VAL A C 1
ATOM 2353 O O . VAL A 1 326 ? 10.458 -6.035 -4.663 1.00 98.12 326 VAL A O 1
ATOM 2356 N N . TYR A 1 327 ? 11.316 -7.855 -5.655 1.00 96.56 327 TYR A N 1
ATOM 2357 C CA . TYR A 1 327 ? 11.634 -8.542 -4.413 1.00 96.56 327 TYR A CA 1
ATOM 2358 C C . TYR A 1 327 ? 12.998 -8.106 -3.868 1.00 96.56 327 TYR A C 1
ATOM 2360 O O . TYR A 1 327 ? 14.022 -8.401 -4.484 1.00 96.56 327 TYR A O 1
ATOM 2368 N N . ARG A 1 328 ? 13.020 -7.464 -2.689 1.00 93.75 328 ARG A N 1
ATOM 2369 C CA . ARG A 1 328 ? 14.246 -7.063 -1.961 1.00 93.75 328 ARG A CA 1
ATOM 2370 C C . ARG A 1 328 ? 15.203 -6.217 -2.798 1.00 93.75 328 ARG A C 1
ATOM 2372 O O . ARG A 1 328 ? 16.413 -6.446 -2.829 1.00 93.75 328 ARG A O 1
ATOM 2379 N N . ALA A 1 329 ? 14.622 -5.282 -3.532 1.00 96.25 329 ALA A N 1
ATOM 2380 C CA . ALA A 1 329 ? 15.304 -4.363 -4.424 1.00 96.25 329 ALA A CA 1
ATOM 2381 C C . ALA A 1 329 ? 14.431 -3.116 -4.619 1.00 96.25 329 ALA A C 1
ATOM 2383 O O . ALA A 1 329 ? 13.236 -3.127 -4.320 1.00 96.25 329 ALA A O 1
ATOM 2384 N N . SER A 1 330 ? 15.030 -2.045 -5.127 1.00 98.12 330 SER A N 1
ATOM 2385 C CA . SER A 1 330 ? 14.307 -0.824 -5.497 1.00 98.12 330 SER A CA 1
ATOM 2386 C C . SER A 1 330 ? 13.915 -0.847 -6.976 1.00 98.12 330 SER A C 1
ATOM 2388 O O . SER A 1 330 ? 14.508 -1.573 -7.779 1.00 98.12 330 SER A O 1
ATOM 2390 N N . ALA A 1 331 ? 12.925 -0.043 -7.348 1.00 98.00 331 ALA A N 1
ATOM 2391 C CA . ALA A 1 331 ? 12.461 0.133 -8.716 1.00 98.00 331 ALA A CA 1
ATOM 2392 C C . ALA A 1 331 ? 12.710 1.568 -9.191 1.00 98.00 331 ALA A C 1
ATOM 2394 O O . ALA A 1 331 ? 12.371 2.525 -8.497 1.00 98.00 331 ALA A O 1
ATOM 2395 N N . GLU A 1 332 ? 13.239 1.724 -10.401 1.00 97.19 332 GLU A N 1
ATOM 2396 C CA . GLU A 1 332 ? 13.346 3.008 -11.091 1.00 97.19 332 GLU A CA 1
ATOM 2397 C C . GLU A 1 332 ? 12.669 2.928 -12.461 1.00 97.19 332 GLU A C 1
ATOM 2399 O O . GLU A 1 332 ? 13.015 2.104 -13.303 1.00 97.19 332 GLU A O 1
ATOM 2404 N N . ILE A 1 333 ? 11.697 3.799 -12.705 1.00 95.25 333 ILE A N 1
ATOM 2405 C CA . ILE A 1 333 ? 10.934 3.836 -13.952 1.00 95.25 333 ILE A CA 1
ATOM 2406 C C . ILE A 1 333 ? 11.175 5.196 -14.595 1.00 95.25 333 ILE A C 1
ATOM 2408 O O . ILE A 1 333 ? 10.792 6.226 -14.036 1.00 95.25 333 ILE A O 1
ATOM 2412 N N . GLN A 1 334 ? 11.817 5.199 -15.764 1.00 92.56 334 GLN A N 1
ATOM 2413 C CA . GLN A 1 334 ? 12.208 6.417 -16.465 1.00 92.56 334 GLN A CA 1
ATOM 2414 C C . GLN A 1 334 ? 12.099 6.283 -17.985 1.00 92.56 334 GLN A C 1
ATOM 2416 O O . GLN A 1 334 ? 13.018 5.792 -18.624 1.00 92.56 334 GLN A O 1
ATOM 2421 N N . TYR A 1 335 ? 11.035 6.796 -18.605 1.00 87.75 335 TYR A N 1
ATOM 2422 C CA . TYR A 1 335 ? 10.835 6.650 -20.060 1.00 87.75 335 TYR A CA 1
ATOM 2423 C C . TYR A 1 335 ? 11.502 7.735 -20.919 1.00 87.75 335 TYR A C 1
ATOM 2425 O O . TYR A 1 335 ? 11.550 7.611 -22.142 1.00 87.75 335 TYR A O 1
ATOM 2433 N N . GLY A 1 336 ? 12.041 8.785 -20.294 1.00 78.12 336 GLY A N 1
ATOM 2434 C CA . GLY A 1 336 ? 12.687 9.901 -20.985 1.00 78.12 336 GLY A CA 1
ATOM 2435 C C . GLY A 1 336 ? 11.712 10.949 -21.543 1.00 78.12 336 GLY A C 1
ATOM 2436 O O . GLY A 1 336 ? 10.490 10.832 -21.449 1.00 78.12 336 GLY A O 1
ATOM 2437 N N . GLY A 1 337 ? 12.269 12.025 -22.113 1.00 59.22 337 GLY A N 1
ATOM 2438 C CA . GLY A 1 337 ? 11.504 13.157 -22.645 1.00 59.22 337 GLY A CA 1
ATOM 2439 C C . GLY A 1 337 ? 10.706 12.777 -23.894 1.00 59.22 337 GLY A C 1
ATOM 2440 O O . GLY A 1 337 ? 11.280 12.612 -24.966 1.00 59.22 337 GLY A O 1
ATOM 2441 N N . GLY A 1 338 ? 9.388 12.641 -23.752 1.00 57.41 338 GLY A N 1
ATOM 2442 C CA . GLY A 1 338 ? 8.486 12.226 -24.832 1.00 57.41 338 GLY A CA 1
ATOM 2443 C C . GLY A 1 338 ? 7.248 11.468 -24.356 1.00 57.41 338 GLY A C 1
ATOM 2444 O O . GLY A 1 338 ? 6.276 11.417 -25.099 1.00 57.41 338 GLY A O 1
ATOM 2445 N N . GLY A 1 339 ? 7.259 10.967 -23.113 1.00 59.28 339 GLY A N 1
ATOM 2446 C CA . GLY A 1 339 ? 6.091 10.385 -22.452 1.00 59.28 339 GLY A CA 1
ATOM 2447 C C . GLY A 1 339 ? 5.709 9.012 -23.007 1.00 59.28 339 GLY A C 1
ATOM 2448 O O . GLY A 1 339 ? 5.346 8.851 -24.167 1.00 59.28 339 GLY A O 1
ATOM 2449 N N . GLY A 1 340 ? 5.770 7.999 -22.150 1.00 71.94 340 GLY A N 1
ATOM 2450 C CA . GLY A 1 340 ? 5.172 6.691 -22.392 1.00 71.94 340 GLY A CA 1
ATOM 2451 C C . GLY A 1 340 ? 4.149 6.413 -21.302 1.00 71.94 340 GLY A C 1
ATOM 2452 O O . GLY A 1 340 ? 4.385 6.760 -20.146 1.00 71.94 340 GLY A O 1
ATOM 2453 N N . THR A 1 341 ? 3.030 5.793 -21.663 1.00 85.06 341 THR A N 1
ATOM 2454 C CA . THR A 1 341 ? 2.067 5.278 -20.684 1.00 85.06 341 THR A CA 1
ATOM 2455 C C . THR A 1 341 ? 2.170 3.765 -20.643 1.00 85.06 341 THR A C 1
ATOM 2457 O O . THR A 1 341 ? 2.201 3.111 -21.687 1.00 85.06 341 THR A O 1
ATOM 2460 N N . ALA A 1 342 ? 2.268 3.213 -19.439 1.00 89.81 342 ALA A N 1
ATOM 2461 C CA . ALA A 1 342 ? 2.368 1.783 -19.212 1.00 89.81 342 ALA A CA 1
ATOM 2462 C C . ALA A 1 342 ? 1.289 1.337 -18.237 1.00 89.81 342 ALA A C 1
ATOM 2464 O O . 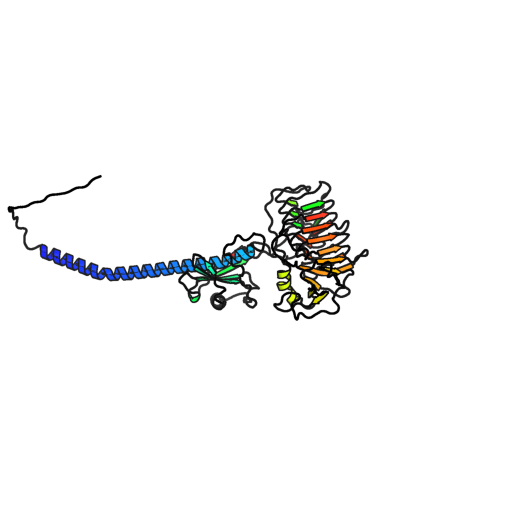ALA A 1 342 ? 1.245 1.826 -17.111 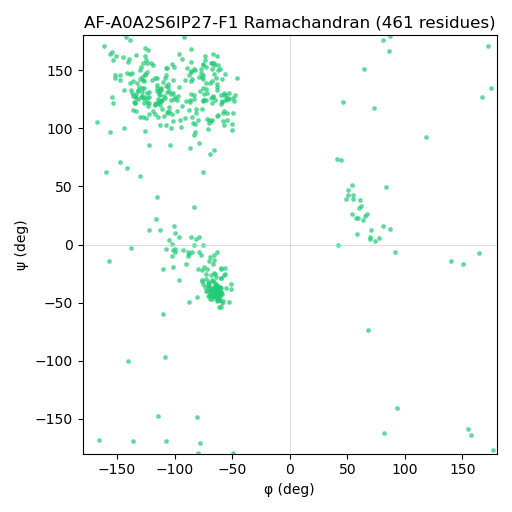1.00 89.81 342 ALA A O 1
ATOM 2465 N N . ARG A 1 343 ? 0.475 0.359 -18.634 1.00 91.94 343 ARG A N 1
ATOM 2466 C CA . ARG A 1 343 ? -0.481 -0.263 -17.721 1.00 91.94 343 ARG A CA 1
ATOM 2467 C C . ARG A 1 343 ? 0.205 -1.349 -16.901 1.00 91.94 343 ARG A C 1
ATOM 2469 O O . ARG A 1 343 ? 0.350 -2.489 -17.353 1.00 91.94 343 ARG A O 1
ATOM 2476 N N . GLN A 1 344 ? 0.662 -0.976 -15.714 1.00 94.25 344 GLN A N 1
ATOM 2477 C CA . GLN A 1 344 ? 1.371 -1.851 -14.797 1.00 94.25 344 GLN A CA 1
ATOM 2478 C C . GLN A 1 344 ? 1.169 -1.432 -13.337 1.00 94.25 344 GLN A C 1
ATOM 2480 O O . GLN A 1 344 ? 1.160 -0.251 -13.014 1.00 94.25 344 GLN A O 1
ATOM 2485 N N . THR A 1 345 ? 1.071 -2.410 -12.440 1.00 95.44 345 THR A N 1
ATOM 2486 C CA . THR A 1 345 ? 1.150 -2.165 -10.993 1.00 95.44 345 THR A CA 1
ATOM 2487 C C . THR A 1 345 ? 2.549 -2.529 -10.523 1.00 95.44 345 THR A C 1
ATOM 2489 O O . THR A 1 345 ? 3.005 -3.647 -10.765 1.00 95.44 345 THR A O 1
ATOM 2492 N N . VAL A 1 346 ? 3.239 -1.605 -9.860 1.00 97.50 346 VAL A N 1
ATOM 2493 C CA . VAL A 1 346 ? 4.608 -1.825 -9.377 1.00 97.50 346 VAL A CA 1
ATOM 2494 C C . VAL A 1 346 ? 4.599 -1.892 -7.863 1.00 97.50 346 VAL A C 1
ATOM 2496 O O . VAL A 1 346 ? 4.105 -0.989 -7.189 1.00 97.50 346 VAL A O 1
ATOM 2499 N N . ILE A 1 347 ? 5.125 -2.995 -7.340 1.00 98.06 347 ILE A N 1
ATOM 2500 C CA . ILE A 1 347 ? 5.164 -3.279 -5.911 1.00 98.06 347 ILE A CA 1
ATOM 2501 C C . ILE A 1 347 ? 6.609 -3.592 -5.547 1.00 98.06 347 ILE A C 1
ATOM 2503 O O . ILE A 1 347 ? 7.168 -4.531 -6.103 1.00 98.06 347 ILE A O 1
ATOM 2507 N N . THR A 1 348 ? 7.215 -2.853 -4.627 1.00 98.00 348 THR A N 1
ATOM 2508 C CA . THR A 1 348 ? 8.553 -3.165 -4.104 1.00 98.00 348 THR A CA 1
ATOM 2509 C C . THR A 1 348 ? 8.446 -3.727 -2.696 1.00 98.00 348 THR A C 1
ATOM 2511 O O . THR A 1 348 ? 7.676 -3.245 -1.871 1.00 98.00 348 THR A O 1
ATOM 2514 N N . GLU A 1 349 ? 9.229 -4.758 -2.398 1.00 94.00 349 GLU A N 1
ATOM 2515 C CA . GLU A 1 349 ? 9.399 -5.289 -1.047 1.00 94.00 349 GLU A CA 1
ATOM 2516 C C . GLU A 1 349 ? 10.804 -4.947 -0.553 1.00 94.00 349 GLU A C 1
ATOM 2518 O O . GLU A 1 349 ? 11.779 -5.282 -1.228 1.00 94.00 349 GLU A O 1
ATOM 2523 N N . SER A 1 350 ? 10.920 -4.333 0.628 1.00 90.12 350 SER A N 1
ATOM 2524 C CA . SER A 1 350 ? 12.223 -4.143 1.271 1.00 90.12 350 SER A CA 1
ATOM 2525 C C . SER A 1 350 ? 12.739 -5.457 1.878 1.00 90.12 350 SER A C 1
ATOM 2527 O O . SER A 1 350 ? 11.972 -6.354 2.241 1.00 90.12 350 SER A O 1
ATOM 2529 N N . SER A 1 351 ? 14.057 -5.597 2.020 1.00 85.62 351 SER A N 1
ATOM 2530 C CA . SER A 1 351 ? 14.702 -6.757 2.658 1.00 85.62 351 SER A CA 1
ATOM 2531 C C . SER A 1 351 ? 14.232 -6.996 4.093 1.00 85.62 351 SER A C 1
ATOM 2533 O O . SER A 1 351 ? 14.257 -8.129 4.579 1.00 85.62 351 SER A O 1
ATOM 2535 N N . ASP A 1 352 ? 13.784 -5.937 4.751 1.00 79.25 352 ASP A N 1
ATOM 2536 C CA . ASP A 1 352 ? 13.246 -5.888 6.100 1.00 79.25 352 ASP A CA 1
ATOM 2537 C C . ASP A 1 352 ? 11.763 -5.486 6.090 1.00 79.25 352 ASP A C 1
ATOM 2539 O O . ASP A 1 352 ? 11.329 -4.674 6.906 1.00 79.25 352 ASP A O 1
ATOM 2543 N N . ASN A 1 353 ? 10.977 -6.012 5.147 1.00 77.44 353 ASN A N 1
ATOM 2544 C CA . ASN A 1 353 ? 9.554 -5.701 5.044 1.00 77.44 353 ASN A CA 1
ATOM 2545 C C . ASN A 1 353 ? 8.851 -5.821 6.407 1.00 77.44 353 ASN A C 1
ATOM 2547 O O . ASN A 1 353 ? 8.895 -6.873 7.048 1.00 77.44 353 ASN A O 1
ATOM 2551 N N . LEU A 1 354 ? 8.204 -4.738 6.845 1.00 72.25 354 LEU A N 1
ATOM 2552 C CA . LEU A 1 354 ? 7.602 -4.610 8.176 1.00 72.25 354 LEU A CA 1
ATOM 2553 C C . LEU A 1 354 ? 8.562 -4.885 9.357 1.00 72.25 354 LEU A C 1
ATOM 2555 O O . LEU A 1 354 ? 8.118 -5.267 10.443 1.00 72.25 354 LEU A O 1
ATOM 2559 N N . GLY A 1 355 ? 9.860 -4.683 9.163 1.00 69.19 355 GLY A N 1
ATOM 2560 C CA . GLY A 1 355 ? 10.927 -4.880 10.138 1.00 69.19 355 GLY A CA 1
ATOM 2561 C C . GLY A 1 355 ? 11.049 -3.754 11.169 1.00 69.19 355 GLY A C 1
ATOM 2562 O O . GLY A 1 355 ? 10.177 -2.890 11.313 1.00 69.19 355 GLY A O 1
ATOM 2563 N N . SER A 1 356 ? 12.129 -3.801 11.948 1.00 71.19 356 SER A N 1
ATOM 2564 C CA . SER A 1 356 ? 12.492 -2.771 12.927 1.00 71.19 356 SER A CA 1
ATOM 2565 C C . SER A 1 356 ? 13.218 -1.599 12.268 1.00 71.19 356 SER A C 1
ATOM 2567 O O . SER A 1 356 ? 13.962 -1.802 11.320 1.00 71.19 356 SER A O 1
ATOM 2569 N N . CYS A 1 357 ? 13.080 -0.399 12.826 1.00 74.81 357 CYS A N 1
ATOM 2570 C CA . CYS A 1 357 ? 13.824 0.780 12.382 1.00 74.81 357 CYS A CA 1
ATOM 2571 C C . CYS A 1 357 ? 15.281 0.763 12.901 1.00 74.81 357 CYS A C 1
ATOM 2573 O O . CYS A 1 357 ? 15.498 0.308 14.030 1.00 74.81 357 CYS A O 1
ATOM 2575 N N . PRO A 1 358 ? 16.269 1.309 12.159 1.00 72.62 358 PRO A N 1
ATOM 2576 C CA . PRO A 1 358 ? 16.163 1.905 10.821 1.00 72.62 358 PRO A CA 1
ATOM 2577 C C . PRO A 1 358 ? 15.966 0.851 9.724 1.00 72.62 358 PRO A C 1
ATOM 2579 O O . PRO A 1 358 ? 16.385 -0.293 9.885 1.00 72.62 358 PRO A O 1
ATOM 2582 N N . ARG A 1 359 ? 15.326 1.257 8.622 1.00 73.62 359 ARG A N 1
ATOM 2583 C CA . ARG A 1 359 ? 15.000 0.358 7.511 1.00 73.62 359 ARG A CA 1
ATOM 2584 C C . ARG A 1 359 ? 16.215 -0.027 6.669 1.00 73.62 359 ARG A C 1
ATOM 2586 O O . ARG A 1 359 ? 17.225 0.673 6.677 1.00 73.62 359 ARG A O 1
ATOM 2593 N N . ALA A 1 360 ? 16.080 -1.101 5.894 1.00 77.44 360 ALA A N 1
ATOM 2594 C CA . ALA A 1 360 ? 17.007 -1.442 4.821 1.00 77.44 360 ALA A CA 1
ATOM 2595 C C . ALA A 1 360 ? 17.044 -0.360 3.721 1.00 77.44 360 ALA A C 1
ATOM 2597 O O . ALA A 1 360 ? 16.073 0.362 3.492 1.00 77.44 360 ALA A O 1
ATOM 2598 N N . ASP A 1 361 ? 18.171 -0.278 3.008 1.00 85.69 361 ASP A N 1
ATOM 2599 C CA . ASP A 1 361 ? 18.404 0.647 1.885 1.00 85.69 361 ASP A CA 1
ATOM 2600 C C . ASP A 1 361 ? 17.855 0.157 0.538 1.00 85.69 361 ASP A C 1
ATOM 2602 O O . ASP A 1 361 ? 18.433 0.411 -0.517 1.00 85.69 361 ASP A O 1
ATOM 2606 N N . ASP A 1 362 ? 16.750 -0.582 0.572 1.00 90.50 362 ASP A N 1
ATOM 2607 C CA . ASP A 1 362 ? 16.053 -1.087 -0.604 1.00 90.50 362 ASP A CA 1
ATOM 2608 C C . ASP A 1 362 ? 14.531 -0.972 -0.450 1.00 90.50 362 ASP A C 1
ATOM 2610 O O . ASP A 1 362 ? 14.005 -0.566 0.587 1.00 90.50 362 ASP A O 1
ATOM 2614 N N . GLY A 1 363 ? 13.815 -1.332 -1.515 1.00 93.25 363 GLY A N 1
ATOM 2615 C CA . GLY A 1 363 ? 12.360 -1.320 -1.523 1.00 93.25 363 GLY A CA 1
ATOM 2616 C C . GLY A 1 363 ? 11.759 0.022 -1.922 1.00 93.25 363 GLY A C 1
ATOM 2617 O O . GLY A 1 363 ? 10.557 0.182 -1.752 1.00 93.25 363 GLY A O 1
ATOM 2618 N N . ASP A 1 364 ? 12.540 0.951 -2.475 1.00 97.12 364 ASP A N 1
ATOM 2619 C CA . ASP A 1 364 ? 12.052 2.252 -2.947 1.00 97.12 364 ASP A CA 1
ATOM 2620 C C . ASP A 1 364 ? 11.461 2.168 -4.357 1.00 97.12 364 ASP A C 1
ATOM 2622 O O . ASP A 1 364 ? 11.921 1.381 -5.185 1.00 97.12 364 ASP A O 1
ATOM 2626 N N . ILE A 1 365 ? 10.501 3.037 -4.671 1.00 98.31 365 ILE A N 1
ATOM 2627 C CA . ILE A 1 365 ? 10.029 3.277 -6.040 1.00 98.31 365 ILE A CA 1
ATOM 2628 C C . ILE A 1 365 ? 10.390 4.701 -6.436 1.00 98.31 365 ILE A C 1
ATOM 2630 O O . ILE A 1 36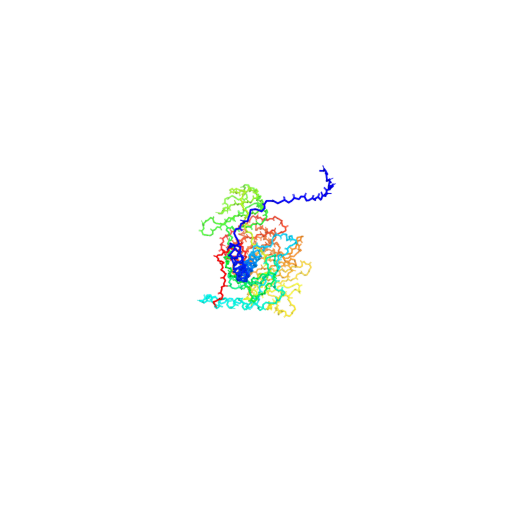5 ? 9.985 5.655 -5.780 1.00 98.31 365 ILE A O 1
ATOM 2634 N N . THR A 1 366 ? 11.094 4.851 -7.552 1.00 97.25 366 THR A N 1
ATOM 2635 C CA . THR A 1 366 ? 11.365 6.145 -8.178 1.00 97.25 366 THR A CA 1
ATOM 2636 C C . THR A 1 366 ? 10.728 6.194 -9.564 1.00 97.25 366 THR A C 1
ATOM 2638 O O . THR A 1 366 ? 11.058 5.389 -10.431 1.00 97.25 366 THR A O 1
ATOM 2641 N N . LEU A 1 367 ? 9.827 7.149 -9.790 1.00 94.94 367 LEU A N 1
ATOM 2642 C CA . LEU A 1 367 ? 9.149 7.373 -11.065 1.00 94.94 367 LEU A CA 1
ATOM 2643 C C . LEU A 1 367 ? 9.559 8.733 -11.642 1.00 94.94 367 LEU A C 1
ATOM 2645 O O . LEU A 1 367 ? 9.358 9.767 -11.007 1.00 94.94 367 LEU A O 1
ATOM 2649 N N . LYS A 1 368 ? 10.115 8.744 -12.857 1.00 92.00 368 LYS A N 1
ATOM 2650 C CA . LYS A 1 368 ? 10.634 9.945 -13.530 1.00 92.00 368 LYS A CA 1
ATOM 2651 C C . LYS A 1 368 ? 10.160 9.996 -14.975 1.00 92.00 368 LYS A C 1
ATOM 2653 O O . LYS A 1 368 ? 10.358 9.032 -15.701 1.00 92.00 368 LYS A O 1
ATOM 2658 N N . GLN A 1 369 ? 9.602 11.116 -15.436 1.00 89.62 369 GLN A N 1
ATOM 2659 C CA . GLN A 1 369 ? 9.240 11.310 -16.856 1.00 89.62 369 GLN A CA 1
ATOM 2660 C C . GLN A 1 369 ? 8.446 10.128 -17.450 1.00 89.62 369 GLN A C 1
ATOM 2662 O O . GLN A 1 369 ? 8.706 9.678 -18.566 1.00 89.62 369 GLN A O 1
ATOM 2667 N N . ALA A 1 370 ? 7.534 9.560 -16.664 1.00 90.00 370 ALA A N 1
ATOM 2668 C CA . ALA A 1 370 ? 6.838 8.326 -16.992 1.00 90.00 370 ALA A CA 1
ATOM 2669 C C . ALA A 1 370 ? 5.420 8.344 -16.423 1.00 90.00 370 ALA A C 1
ATOM 2671 O O . ALA A 1 370 ? 5.214 8.802 -15.295 1.00 90.00 370 ALA A O 1
ATOM 2672 N N . THR A 1 371 ? 4.477 7.805 -17.198 1.00 91.19 371 THR A N 1
ATOM 2673 C CA . THR A 1 371 ? 3.093 7.596 -16.772 1.00 91.19 371 THR A CA 1
ATOM 2674 C C . THR A 1 371 ? 2.851 6.106 -16.563 1.00 91.19 371 THR A C 1
ATOM 2676 O O . THR A 1 371 ? 3.114 5.286 -17.449 1.00 91.19 371 THR A O 1
ATOM 2679 N N . VAL A 1 372 ? 2.362 5.746 -15.380 1.00 92.44 372 VAL A N 1
ATOM 2680 C CA . VAL A 1 372 ? 2.030 4.368 -15.011 1.00 92.44 372 VAL A CA 1
ATOM 2681 C C . VAL A 1 372 ? 0.561 4.298 -14.613 1.00 92.44 372 VAL A C 1
ATOM 2683 O O . VAL A 1 372 ? 0.144 4.980 -13.685 1.00 92.44 372 VAL A O 1
ATOM 2686 N N . GLU A 1 373 ? -0.211 3.470 -15.307 1.00 90.94 373 GLU A N 1
ATOM 2687 C CA . GLU A 1 373 ? -1.628 3.203 -15.039 1.00 90.94 373 GLU A CA 1
ATOM 2688 C C . GLU A 1 373 ? -1.787 1.873 -14.305 1.00 90.94 373 GLU A C 1
ATOM 2690 O O . GLU A 1 373 ? -1.106 0.894 -14.623 1.00 90.94 373 GLU A O 1
ATOM 2695 N N . ALA A 1 374 ? -2.716 1.814 -13.356 1.00 90.12 374 ALA A N 1
ATOM 2696 C CA . ALA A 1 374 ? -2.976 0.618 -12.573 1.00 90.12 374 ALA A CA 1
ATOM 2697 C C . ALA A 1 374 ? -3.327 -0.604 -13.451 1.00 90.12 374 ALA A C 1
ATOM 2699 O O . ALA A 1 374 ? -4.231 -0.584 -14.295 1.00 90.12 374 ALA A O 1
ATOM 2700 N N . PHE A 1 375 ? -2.630 -1.722 -13.224 1.00 89.31 375 PHE A N 1
ATOM 2701 C CA . PHE A 1 375 ? -3.041 -3.017 -13.768 1.00 89.31 375 PHE A CA 1
ATOM 2702 C C . PHE A 1 375 ? -4.029 -3.715 -12.829 1.00 89.31 375 PHE A C 1
ATOM 2704 O O . PHE A 1 375 ? -5.089 -4.167 -13.266 1.00 89.31 375 PHE A O 1
ATOM 2711 N N . LEU A 1 376 ? -3.685 -3.785 -11.539 1.00 84.75 376 LEU A N 1
ATOM 2712 C CA . LEU A 1 376 ? -4.601 -4.203 -10.485 1.00 84.75 376 LEU A CA 1
ATOM 2713 C C . LEU A 1 376 ? -5.595 -3.070 -10.211 1.00 84.75 376 LEU A C 1
ATOM 2715 O O . LEU A 1 376 ? -5.159 -1.945 -9.975 1.00 84.75 376 LEU A O 1
ATOM 2719 N N . PRO A 1 377 ? -6.910 -3.343 -10.192 1.00 78.12 377 PRO A N 1
ATOM 2720 C CA . PRO A 1 377 ? -7.900 -2.321 -9.876 1.00 78.12 377 PRO A CA 1
ATOM 2721 C C . PRO A 1 377 ? -7.585 -1.620 -8.547 1.00 78.12 377 PRO A C 1
ATOM 2723 O O . PRO A 1 377 ? -7.427 -2.284 -7.521 1.00 78.12 377 PRO A O 1
ATOM 2726 N N . GLY A 1 378 ? -7.481 -0.289 -8.572 1.00 79.38 378 GLY A N 1
ATOM 2727 C CA . GLY A 1 378 ? -7.253 0.532 -7.382 1.00 79.38 378 GLY A CA 1
ATOM 2728 C C . GLY A 1 378 ? -5.815 0.546 -6.848 1.00 79.38 378 GLY A C 1
ATOM 2729 O O . GLY A 1 378 ? -5.584 1.152 -5.803 1.00 79.38 378 GLY A O 1
ATOM 2730 N N . LEU A 1 379 ? -4.838 -0.070 -7.529 1.00 87.12 379 LEU A N 1
ATOM 2731 C CA . LEU A 1 379 ? -3.426 -0.072 -7.117 1.00 87.12 379 LEU A CA 1
ATOM 2732 C C . LEU A 1 379 ? -2.469 0.227 -8.265 1.00 87.12 379 LEU A C 1
ATOM 2734 O O . LEU A 1 379 ? -2.336 -0.565 -9.202 1.00 87.12 379 LEU A O 1
ATOM 2738 N N . THR A 1 380 ? -1.680 1.286 -8.103 1.00 93.06 380 THR A N 1
ATOM 2739 C CA . THR A 1 380 ? -0.677 1.676 -9.098 1.00 93.06 380 THR A CA 1
ATOM 2740 C C . THR A 1 380 ? 0.732 1.441 -8.574 1.00 93.06 380 THR A C 1
ATOM 2742 O O . THR A 1 380 ? 1.474 0.644 -9.150 1.00 93.06 380 THR A O 1
ATOM 2745 N N . LEU A 1 381 ? 1.095 2.083 -7.461 1.00 96.50 381 LEU A N 1
ATOM 2746 C CA . LEU A 1 381 ? 2.439 2.014 -6.881 1.00 96.50 381 LEU A CA 1
ATOM 2747 C C . LEU A 1 381 ? 2.345 1.647 -5.402 1.00 96.50 381 LEU A C 1
ATOM 2749 O O . LEU A 1 381 ? 1.638 2.310 -4.646 1.00 96.50 381 LEU A O 1
ATOM 2753 N N . VAL A 1 382 ? 3.075 0.618 -4.978 1.00 96.44 382 VAL A N 1
ATOM 2754 C CA . VAL A 1 382 ? 3.153 0.228 -3.566 1.00 96.44 382 VAL A CA 1
ATOM 2755 C C . VAL A 1 382 ? 4.598 -0.012 -3.173 1.00 96.44 382 VAL A C 1
ATOM 2757 O O . VAL A 1 382 ? 5.225 -0.951 -3.653 1.00 96.44 382 VAL A O 1
ATOM 2760 N N . SER A 1 383 ? 5.113 0.816 -2.275 1.00 96.00 383 SER A N 1
ATOM 2761 C CA . SER A 1 383 ? 6.498 0.748 -1.838 1.00 96.00 383 SER A CA 1
ATOM 2762 C C . SER A 1 383 ? 6.650 0.153 -0.446 1.00 96.00 383 SER A C 1
ATOM 2764 O O . SER A 1 383 ? 5.975 0.562 0.505 1.00 96.00 383 SER A O 1
ATOM 2766 N N . GLY A 1 384 ? 7.584 -0.791 -0.324 1.00 91.44 384 GLY A N 1
ATOM 2767 C CA . GLY A 1 384 ? 8.067 -1.314 0.953 1.00 91.44 384 GLY A CA 1
ATOM 2768 C C . GLY A 1 384 ? 8.888 -0.301 1.754 1.00 91.44 384 GLY A C 1
ATOM 2769 O O . GLY A 1 384 ? 9.138 -0.538 2.935 1.00 91.44 384 GLY A O 1
ATOM 2770 N N . ARG A 1 385 ? 9.269 0.827 1.143 1.00 92.38 385 ARG A N 1
ATOM 2771 C CA . ARG A 1 385 ? 9.968 1.931 1.797 1.00 92.38 385 ARG A CA 1
ATOM 2772 C C . ARG A 1 385 ? 9.450 3.281 1.293 1.00 92.38 385 ARG A C 1
ATOM 2774 O O . ARG A 1 385 ? 8.380 3.687 1.749 1.00 92.38 385 ARG A O 1
ATOM 2781 N N . ASP A 1 386 ? 10.143 3.950 0.369 1.00 95.62 386 ASP A N 1
ATOM 2782 C CA . ASP A 1 386 ? 9.782 5.289 -0.111 1.00 95.62 386 ASP A CA 1
ATOM 2783 C C . ASP A 1 386 ? 9.184 5.266 -1.528 1.00 95.62 386 ASP A C 1
ATOM 2785 O O . ASP A 1 386 ? 9.498 4.396 -2.346 1.00 95.62 386 ASP A O 1
ATOM 2789 N N . VAL A 1 387 ? 8.324 6.238 -1.845 1.00 97.56 387 VAL A N 1
ATOM 2790 C CA . VAL A 1 387 ? 7.920 6.549 -3.227 1.00 97.56 387 VAL A CA 1
ATOM 2791 C C . VAL A 1 387 ? 8.372 7.961 -3.578 1.00 97.56 387 VAL A C 1
ATOM 2793 O O . VAL A 1 387 ? 7.925 8.935 -2.973 1.00 97.56 387 VAL A O 1
ATOM 2796 N N . ALA A 1 388 ? 9.204 8.082 -4.607 1.00 96.56 388 ALA A N 1
ATOM 2797 C CA . ALA A 1 388 ? 9.619 9.346 -5.195 1.00 96.56 388 ALA A CA 1
ATOM 2798 C C . ALA A 1 388 ? 9.044 9.492 -6.610 1.00 96.56 388 ALA A C 1
ATOM 2800 O O . ALA A 1 388 ? 9.285 8.665 -7.486 1.00 96.56 388 ALA A O 1
ATOM 2801 N N . MET A 1 389 ? 8.298 10.566 -6.849 1.00 95.12 389 MET A N 1
ATOM 2802 C CA . MET A 1 389 ? 7.748 10.923 -8.156 1.00 95.12 389 MET A CA 1
ATOM 2803 C C . MET A 1 389 ? 8.351 12.250 -8.593 1.00 95.12 389 MET A C 1
ATOM 2805 O O . MET A 1 389 ? 8.085 13.287 -7.990 1.00 95.12 389 MET A O 1
ATOM 2809 N N . GLU A 1 390 ? 9.176 12.242 -9.632 1.00 91.62 390 GLU A N 1
ATOM 2810 C CA . GLU A 1 390 ? 9.926 13.418 -10.076 1.00 91.62 390 GLU A CA 1
ATOM 2811 C C . GLU A 1 390 ? 9.689 13.718 -11.558 1.00 91.62 390 GLU A C 1
ATOM 2813 O O . GLU A 1 390 ? 9.234 12.858 -12.311 1.00 91.62 390 GLU A O 1
ATOM 2818 N N . ALA A 1 391 ? 10.010 14.947 -11.975 1.00 85.19 391 ALA A N 1
ATOM 2819 C CA . ALA A 1 391 ? 10.157 15.349 -13.377 1.00 85.19 391 ALA A CA 1
ATOM 2820 C C . ALA A 1 391 ? 9.040 14.829 -14.308 1.00 85.19 391 ALA A C 1
ATOM 2822 O O . ALA A 1 391 ? 9.277 13.941 -15.119 1.00 85.19 391 ALA A O 1
ATOM 2823 N N . GLN A 1 392 ? 7.831 15.390 -14.215 1.00 85.44 392 GLN A N 1
ATOM 2824 C CA . GLN A 1 392 ? 6.686 15.037 -15.071 1.00 85.44 392 GLN A CA 1
ATOM 2825 C C . GLN A 1 392 ? 6.248 13.564 -14.986 1.00 85.44 392 GLN A C 1
ATOM 2827 O O . GLN A 1 392 ? 5.773 12.991 -15.963 1.00 85.44 392 GLN A O 1
ATOM 2832 N N . SER A 1 393 ? 6.415 12.933 -13.828 1.00 89.75 393 SER A N 1
ATOM 2833 C CA . SER A 1 393 ? 5.858 11.607 -13.561 1.00 89.75 393 SER A CA 1
ATOM 2834 C C . SER A 1 393 ? 4.365 11.662 -13.260 1.00 89.75 393 SER A C 1
ATOM 2836 O O . SER A 1 393 ? 3.856 12.661 -12.746 1.00 89.75 393 SER A O 1
ATOM 2838 N N . GLN A 1 394 ? 3.665 10.578 -13.579 1.00 92.44 394 GLN A N 1
ATOM 2839 C CA . GLN A 1 394 ? 2.248 10.425 -13.287 1.00 92.44 394 GLN A CA 1
ATOM 2840 C C . GLN A 1 394 ? 1.917 8.975 -12.919 1.00 92.44 394 GLN A C 1
ATOM 2842 O O . GLN A 1 394 ? 2.317 8.043 -13.615 1.00 92.44 394 GLN A O 1
ATOM 2847 N N . ALA A 1 395 ? 1.171 8.784 -11.838 1.00 93.19 395 ALA A N 1
ATOM 2848 C CA . ALA A 1 395 ? 0.531 7.521 -11.488 1.00 93.19 395 ALA A CA 1
ATOM 2849 C C . ALA A 1 395 ? -0.977 7.663 -11.715 1.00 93.19 395 ALA A C 1
ATOM 2851 O O . ALA A 1 395 ? -1.550 8.690 -11.364 1.00 93.19 395 ALA A O 1
ATOM 2852 N N . ALA A 1 396 ? -1.617 6.664 -12.310 1.00 89.75 396 ALA A N 1
ATOM 2853 C CA . ALA A 1 396 ? -3.016 6.742 -12.703 1.00 89.75 396 ALA A CA 1
ATOM 2854 C C . ALA A 1 396 ? -3.845 5.545 -12.219 1.00 89.75 396 ALA A C 1
ATOM 2856 O O . ALA A 1 396 ? -3.322 4.431 -12.100 1.00 89.75 396 ALA A O 1
ATOM 2857 N N . ASP A 1 397 ? -5.134 5.797 -11.976 1.00 85.19 397 ASP A N 1
ATOM 2858 C CA . ASP A 1 397 ? -6.207 4.818 -11.739 1.00 85.19 397 ASP A CA 1
ATOM 2859 C C . ASP A 1 397 ? -6.024 3.927 -10.497 1.00 85.19 397 ASP A C 1
ATOM 2861 O O . ASP A 1 397 ? -6.423 2.756 -10.467 1.00 85.19 397 ASP A O 1
ATOM 2865 N N . GLY A 1 398 ? -5.405 4.465 -9.445 1.00 86.44 398 GLY A N 1
ATOM 2866 C CA . GLY A 1 398 ? -5.203 3.708 -8.220 1.00 86.44 398 GLY A CA 1
ATOM 2867 C C . GLY A 1 398 ? -4.418 4.421 -7.133 1.00 86.44 398 GLY A C 1
ATOM 2868 O O . GLY A 1 398 ? -4.043 5.590 -7.232 1.00 86.44 398 GLY A O 1
ATOM 2869 N N . ALA A 1 399 ? -4.193 3.685 -6.050 1.00 89.44 399 ALA A N 1
ATOM 2870 C CA . ALA A 1 399 ? -3.443 4.172 -4.910 1.00 89.44 399 ALA A CA 1
ATOM 2871 C C . ALA A 1 399 ? -1.934 4.213 -5.189 1.00 89.44 399 ALA A C 1
ATOM 2873 O O . ALA A 1 399 ? -1.362 3.287 -5.781 1.00 89.44 399 ALA A O 1
ATOM 2874 N N . VAL A 1 400 ? -1.295 5.255 -4.661 1.00 94.62 400 VAL A N 1
ATOM 2875 C CA . VAL A 1 400 ? 0.149 5.341 -4.441 1.00 94.62 400 VAL A CA 1
ATOM 2876 C C . VAL A 1 400 ? 0.396 5.206 -2.944 1.00 94.62 400 VAL A C 1
ATOM 2878 O O . VAL A 1 400 ? -0.023 6.053 -2.159 1.00 94.62 400 VAL A O 1
ATOM 2881 N N . ALA A 1 401 ? 1.051 4.129 -2.529 1.00 93.88 401 ALA A N 1
ATOM 2882 C CA . ALA A 1 401 ? 1.247 3.823 -1.120 1.00 93.88 401 ALA A CA 1
ATOM 2883 C C . ALA A 1 401 ? 2.715 3.578 -0.779 1.00 93.88 401 ALA A C 1
ATOM 2885 O O . ALA A 1 401 ? 3.430 2.932 -1.543 1.00 93.88 401 ALA A O 1
ATOM 2886 N N . ALA A 1 402 ? 3.147 4.046 0.388 1.00 94.19 402 ALA A N 1
ATOM 2887 C CA . ALA A 1 402 ? 4.502 3.851 0.893 1.00 94.19 402 ALA A CA 1
ATOM 2888 C C . ALA A 1 402 ? 4.484 3.468 2.376 1.00 94.19 402 ALA A C 1
ATOM 2890 O O . ALA A 1 402 ? 3.703 4.016 3.158 1.00 94.19 402 ALA A O 1
ATOM 2891 N N . GLN A 1 403 ? 5.362 2.548 2.778 1.00 89.94 403 GLN A N 1
ATOM 2892 C CA . GLN A 1 403 ? 5.562 2.234 4.196 1.00 89.94 403 GLN A CA 1
ATOM 2893 C C . GLN A 1 403 ? 6.264 3.364 4.965 1.00 89.94 403 GLN A C 1
ATOM 2895 O O . GLN A 1 403 ? 6.010 3.541 6.158 1.00 89.94 403 GLN A O 1
ATOM 2900 N N . GLU A 1 404 ? 7.147 4.110 4.303 1.00 89.62 404 GLU A N 1
ATOM 2901 C CA . GLU A 1 404 ? 7.886 5.227 4.887 1.00 89.62 404 GLU A CA 1
ATOM 2902 C C . GLU A 1 404 ? 7.355 6.545 4.329 1.00 89.62 404 GLU A C 1
ATOM 2904 O O . GLU A 1 404 ? 6.333 7.012 4.826 1.00 89.62 404 GLU A O 1
ATOM 2909 N N . SER A 1 405 ? 7.979 7.138 3.309 1.00 93.62 405 SER A N 1
ATOM 2910 C CA . SER A 1 405 ? 7.607 8.473 2.831 1.00 93.62 405 SER A CA 1
ATOM 2911 C C . SER A 1 405 ? 7.137 8.513 1.377 1.00 93.62 405 SER A C 1
ATOM 2913 O O . SER A 1 405 ? 7.497 7.681 0.543 1.00 93.62 405 SER A O 1
ATOM 2915 N N . ILE A 1 406 ? 6.327 9.526 1.067 1.00 96.12 406 ILE A N 1
ATOM 2916 C CA . ILE A 1 406 ? 5.991 9.910 -0.307 1.00 96.12 406 ILE A CA 1
ATOM 2917 C C . ILE A 1 406 ? 6.586 11.292 -0.595 1.00 96.12 406 ILE A C 1
ATOM 2919 O O . ILE A 1 406 ? 6.364 12.247 0.153 1.00 96.12 406 ILE A O 1
ATOM 2923 N N . SER A 1 407 ? 7.308 11.406 -1.711 1.00 95.31 407 SER A N 1
ATOM 2924 C CA . SER A 1 407 ? 7.851 12.660 -2.235 1.00 95.31 407 SER A CA 1
ATOM 2925 C C . SER A 1 407 ? 7.402 12.882 -3.681 1.00 95.31 407 SER A C 1
ATOM 2927 O O . SER A 1 407 ? 7.895 12.226 -4.595 1.00 95.31 407 SER A O 1
ATOM 2929 N N . MET A 1 408 ? 6.511 13.848 -3.912 1.00 93.12 408 MET A N 1
ATOM 2930 C CA . MET A 1 408 ? 6.018 14.220 -5.244 1.00 93.12 408 MET A CA 1
ATOM 2931 C C . MET A 1 408 ? 6.566 15.586 -5.668 1.00 93.12 408 MET A C 1
ATOM 2933 O O . MET A 1 408 ? 6.192 16.616 -5.118 1.00 93.12 408 MET A O 1
ATOM 2937 N N . ARG A 1 409 ? 7.453 15.599 -6.666 1.00 90.38 409 ARG A N 1
ATOM 2938 C CA . ARG A 1 409 ? 8.149 16.775 -7.218 1.00 90.38 409 ARG A CA 1
ATOM 2939 C C . ARG A 1 409 ? 8.042 16.812 -8.742 1.00 90.38 409 ARG A C 1
ATOM 2941 O O . ARG A 1 409 ? 9.038 16.771 -9.472 1.00 90.38 409 ARG A O 1
ATOM 2948 N N . THR A 1 410 ? 6.822 16.849 -9.257 1.00 79.81 410 THR A N 1
ATOM 2949 C CA . THR A 1 410 ? 6.582 16.578 -10.679 1.00 79.81 410 THR A CA 1
ATOM 2950 C C . THR A 1 410 ? 6.686 17.808 -11.584 1.00 79.81 410 THR A C 1
ATOM 2952 O O . THR A 1 410 ? 6.817 17.663 -12.797 1.00 79.81 410 THR A O 1
ATOM 2955 N N . SER A 1 411 ? 6.778 19.013 -11.013 1.00 69.00 411 SER A N 1
ATOM 2956 C CA . SER A 1 411 ? 7.163 20.266 -11.693 1.00 69.00 411 SER A CA 1
ATOM 2957 C C . SER A 1 411 ? 6.296 20.698 -12.894 1.00 69.00 411 SER A C 1
ATOM 2959 O O . SER A 1 411 ? 6.723 21.599 -13.614 1.00 69.00 411 SER A O 1
ATOM 2961 N N . SER A 1 412 ? 5.146 20.058 -13.169 1.00 67.56 412 SER A N 1
ATOM 2962 C CA . SER A 1 412 ? 4.148 20.428 -14.212 1.00 67.56 412 SER A CA 1
ATOM 2963 C C . SER A 1 412 ? 3.130 19.325 -14.557 1.00 67.56 412 SER A C 1
ATOM 2965 O O . SER A 1 412 ? 2.211 19.609 -15.320 1.00 67.56 412 SER A O 1
ATOM 2967 N N . SER A 1 413 ? 3.267 18.092 -14.056 1.00 76.75 413 SER A N 1
ATOM 2968 C CA . SER A 1 413 ? 2.266 17.032 -14.274 1.00 76.75 413 SER A CA 1
ATOM 2969 C C . SER A 1 413 ? 1.290 16.911 -13.109 1.00 76.75 413 SER A C 1
ATOM 2971 O O . SER A 1 413 ? 1.585 17.345 -11.989 1.00 76.75 413 SER A O 1
ATOM 2973 N N . ASP A 1 414 ? 0.175 16.225 -13.364 1.00 79.00 414 ASP A N 1
ATOM 2974 C CA . ASP A 1 414 ? -0.840 15.991 -12.348 1.00 79.00 414 ASP A CA 1
ATOM 2975 C C . ASP A 1 414 ? -0.357 15.102 -11.203 1.00 79.00 414 ASP A C 1
ATOM 2977 O O . ASP A 1 414 ? -1.064 15.026 -10.225 1.00 79.00 414 ASP A O 1
ATOM 2981 N N . GLY A 1 415 ? 0.821 14.468 -11.255 1.00 88.25 415 GLY A N 1
ATOM 2982 C CA . GLY A 1 415 ? 1.321 13.602 -10.181 1.00 88.25 415 GLY A CA 1
ATOM 2983 C C . GLY A 1 415 ? 0.503 12.322 -10.039 1.00 88.25 415 GLY A C 1
ATOM 2984 O O . GLY A 1 415 ? 0.962 11.264 -10.450 1.00 88.25 415 GLY A O 1
ATOM 2985 N N . ILE A 1 416 ? -0.711 12.404 -9.503 1.00 92.19 416 ILE A N 1
ATOM 2986 C CA . ILE A 1 416 ? -1.647 11.282 -9.420 1.00 92.19 416 ILE A CA 1
ATOM 2987 C C . ILE A 1 416 ? -2.950 11.657 -10.127 1.00 92.19 416 ILE A C 1
ATOM 2989 O O . ILE A 1 416 ? -3.560 12.667 -9.789 1.00 92.19 416 ILE A O 1
ATOM 2993 N N . SER A 1 417 ? -3.406 10.836 -11.070 1.00 89.44 417 SER A N 1
ATOM 2994 C CA . SER A 1 417 ? -4.717 10.982 -11.714 1.00 89.44 417 SER A CA 1
ATOM 2995 C C . SER A 1 417 ? -5.646 9.828 -11.349 1.00 89.44 417 SER A C 1
ATOM 2997 O O . SER A 1 417 ? -5.232 8.676 -11.429 1.00 89.44 417 SER A O 1
ATOM 2999 N N . ASN A 1 418 ? -6.900 10.106 -10.990 1.00 85.81 418 ASN A N 1
ATOM 3000 C CA . ASN A 1 418 ? -7.893 9.099 -10.587 1.00 85.81 418 ASN A CA 1
ATOM 3001 C C . ASN A 1 418 ? -7.401 8.194 -9.443 1.00 85.81 418 ASN A C 1
ATOM 3003 O O . ASN A 1 418 ? -7.415 6.966 -9.544 1.00 85.81 418 ASN A O 1
ATOM 3007 N N . GLY A 1 419 ? -6.904 8.785 -8.359 1.00 87.75 419 GLY A N 1
ATOM 3008 C CA . GLY A 1 419 ? -6.259 8.023 -7.295 1.00 87.75 419 GLY A CA 1
ATOM 3009 C C . GLY A 1 419 ? -6.059 8.798 -6.003 1.00 87.75 419 GLY A C 1
ATOM 3010 O O . GLY A 1 419 ? -6.607 9.876 -5.800 1.00 87.75 419 GLY A O 1
ATOM 3011 N N . TYR A 1 420 ? -5.267 8.232 -5.101 1.00 89.62 420 TYR A N 1
ATOM 3012 C CA . TYR A 1 420 ? -4.930 8.857 -3.823 1.00 89.62 420 TYR A CA 1
ATOM 3013 C C . TYR A 1 420 ? -3.553 8.391 -3.344 1.00 89.62 420 TYR A C 1
ATOM 3015 O O . TYR A 1 420 ? -3.037 7.366 -3.796 1.00 89.62 420 TYR A O 1
ATOM 3023 N N . ALA A 1 421 ? -2.968 9.130 -2.405 1.00 93.00 421 ALA A N 1
ATOM 3024 C CA . ALA A 1 421 ? -1.674 8.827 -1.808 1.00 93.00 421 ALA A CA 1
ATOM 3025 C C . ALA A 1 421 ? -1.787 8.503 -0.311 1.00 93.00 421 ALA A C 1
ATOM 3027 O O . ALA A 1 421 ? -2.478 9.205 0.431 1.00 93.00 421 ALA A O 1
ATOM 3028 N N . VAL A 1 422 ? -1.072 7.467 0.141 1.00 92.19 422 VAL A N 1
ATOM 3029 C CA . VAL A 1 422 ? -0.994 7.079 1.559 1.00 92.19 422 VAL A CA 1
ATOM 3030 C C . VAL A 1 422 ? 0.440 6.776 1.971 1.00 92.19 422 VAL A C 1
ATOM 3032 O O . VAL A 1 422 ? 1.065 5.870 1.425 1.00 92.19 422 VAL A O 1
ATOM 3035 N N . ALA A 1 423 ? 0.940 7.477 2.983 1.00 92.62 423 ALA A N 1
ATOM 3036 C CA . ALA A 1 423 ? 2.234 7.192 3.593 1.00 92.62 423 ALA A CA 1
ATOM 3037 C C . ALA A 1 423 ? 2.048 6.710 5.033 1.00 92.62 423 ALA A C 1
ATOM 3039 O O . ALA A 1 423 ? 1.435 7.400 5.849 1.00 92.62 423 ALA A O 1
ATOM 3040 N N . GLN A 1 424 ? 2.576 5.527 5.351 1.00 87.38 424 GLN A N 1
ATOM 3041 C CA . GLN A 1 424 ? 2.521 4.973 6.705 1.00 87.38 424 GLN A CA 1
ATOM 3042 C C . GLN A 1 424 ? 3.527 5.638 7.652 1.00 87.38 424 GLN A C 1
ATOM 3044 O O . GLN A 1 424 ? 3.237 5.740 8.844 1.00 87.38 424 GLN A O 1
ATOM 3049 N N . ASN A 1 425 ? 4.669 6.112 7.140 1.00 86.88 425 ASN A N 1
ATOM 3050 C CA . ASN A 1 425 ? 5.734 6.754 7.915 1.00 86.88 425 ASN A CA 1
ATOM 3051 C C . ASN A 1 425 ? 6.175 5.940 9.141 1.00 86.88 425 ASN A C 1
ATOM 3053 O O . ASN A 1 425 ? 6.351 6.471 10.240 1.00 86.88 425 ASN A O 1
ATOM 3057 N N . ARG A 1 426 ? 6.323 4.622 8.972 1.00 78.81 426 ARG A N 1
ATOM 3058 C CA . ARG A 1 426 ? 6.513 3.694 10.094 1.00 78.81 426 ARG A CA 1
ATOM 3059 C C . ARG A 1 426 ? 7.772 3.979 10.920 1.00 78.81 426 ARG A C 1
ATOM 3061 O O . ARG A 1 426 ? 7.732 3.824 12.139 1.00 78.81 426 ARG A O 1
ATOM 3068 N N . CYS A 1 427 ? 8.870 4.378 10.289 1.00 73.88 427 CYS A N 1
ATOM 3069 C CA . CYS A 1 427 ? 10.117 4.760 10.949 1.00 73.88 427 CYS A CA 1
ATOM 3070 C C . CYS A 1 427 ? 10.298 6.279 11.050 1.00 73.88 427 CYS A C 1
ATOM 3072 O O . CYS A 1 427 ? 11.395 6.756 11.347 1.00 73.88 427 CYS A O 1
ATOM 3074 N N . GLY A 1 428 ? 9.221 7.040 10.848 1.00 77.88 428 GLY A N 1
ATOM 3075 C CA . GLY A 1 428 ? 9.238 8.492 10.823 1.00 77.88 428 GLY A CA 1
ATOM 3076 C C . GLY A 1 428 ? 9.403 9.048 9.409 1.00 77.88 428 GLY A C 1
ATOM 3077 O O . GLY A 1 428 ? 8.817 8.555 8.446 1.00 77.88 428 GLY A O 1
ATOM 3078 N N . GLY A 1 429 ? 10.197 10.112 9.303 1.00 80.38 429 GLY A N 1
ATOM 3079 C CA . GLY A 1 429 ? 10.420 10.838 8.056 1.00 80.38 429 GLY A CA 1
ATOM 3080 C C . GLY A 1 429 ? 9.387 11.934 7.800 1.00 80.38 429 GLY A C 1
ATOM 3081 O O . GLY A 1 429 ? 8.472 12.166 8.594 1.00 80.38 429 GLY A O 1
ATOM 3082 N N . THR A 1 430 ? 9.572 12.617 6.675 1.00 88.06 430 THR A N 1
ATOM 3083 C CA . THR A 1 430 ? 8.747 13.746 6.249 1.00 88.06 430 THR A CA 1
ATOM 3084 C C . THR A 1 430 ? 8.284 13.499 4.826 1.00 88.06 430 THR A C 1
ATOM 3086 O O . THR A 1 430 ? 9.081 13.157 3.953 1.00 88.06 430 THR A O 1
ATOM 3089 N N . ASN A 1 431 ? 6.990 13.674 4.598 1.00 94.19 431 ASN A N 1
ATOM 3090 C CA . ASN A 1 431 ? 6.395 13.593 3.274 1.00 94.19 431 ASN A CA 1
ATOM 3091 C C . ASN A 1 431 ? 6.513 14.942 2.591 1.00 94.19 431 ASN A C 1
ATOM 3093 O O . ASN A 1 431 ? 6.469 15.981 3.247 1.00 94.19 431 ASN A O 1
ATOM 3097 N N . LEU A 1 432 ? 6.633 14.934 1.272 1.00 93.06 432 LEU A N 1
ATOM 3098 C CA . LEU A 1 432 ? 6.885 16.151 0.525 1.00 93.06 432 LEU A CA 1
ATOM 3099 C C . LEU A 1 432 ? 6.050 16.215 -0.743 1.00 93.06 432 LEU A C 1
ATOM 3101 O O . LEU A 1 432 ? 6.042 15.287 -1.545 1.00 93.06 432 LEU A O 1
ATOM 3105 N N . VAL A 1 433 ? 5.424 17.362 -0.976 1.00 90.25 433 VAL A N 1
ATOM 3106 C CA . VAL A 1 433 ? 4.740 17.655 -2.236 1.00 90.25 433 VAL A CA 1
ATOM 3107 C C . VAL A 1 433 ? 5.159 19.017 -2.783 1.00 90.25 433 VAL A C 1
ATOM 3109 O O . VAL A 1 433 ? 5.264 20.002 -2.052 1.00 90.25 433 VAL A O 1
ATOM 3112 N N . GLN A 1 434 ? 5.431 19.066 -4.085 1.00 87.50 434 GLN A N 1
ATOM 3113 C CA . GLN A 1 434 ? 5.900 20.248 -4.796 1.00 87.50 434 GLN A CA 1
ATOM 3114 C C . GLN A 1 434 ? 5.508 20.213 -6.272 1.00 87.50 434 GLN A C 1
ATOM 3116 O O . GLN A 1 434 ? 5.941 19.343 -7.028 1.00 87.50 434 GLN A O 1
ATOM 3121 N N . GLY A 1 435 ? 4.765 21.228 -6.715 1.00 80.81 435 GLY A N 1
ATOM 3122 C CA . GLY A 1 435 ? 4.435 21.403 -8.130 1.00 80.81 435 GLY A CA 1
ATOM 3123 C C . GLY A 1 435 ? 3.643 20.229 -8.703 1.00 80.81 435 GLY A C 1
ATOM 3124 O O . GLY A 1 435 ? 3.934 19.814 -9.821 1.00 80.81 435 GLY A O 1
ATOM 3125 N N . SER A 1 436 ? 2.721 19.673 -7.913 1.00 86.50 436 SER A N 1
ATOM 3126 C CA . SER A 1 436 ? 2.006 18.425 -8.199 1.00 86.50 436 SER A CA 1
ATOM 3127 C C . SER A 1 436 ? 0.504 18.574 -7.938 1.00 86.50 436 SER A C 1
ATOM 3129 O O . SER A 1 436 ? 0.077 19.516 -7.259 1.00 86.50 436 SER A O 1
ATOM 3131 N N . ARG A 1 437 ? -0.299 17.654 -8.470 1.00 88.31 437 ARG A N 1
ATOM 3132 C CA . ARG A 1 437 ? -1.743 17.575 -8.241 1.00 88.31 437 ARG A CA 1
ATOM 3133 C C . ARG A 1 437 ? -2.111 16.168 -7.742 1.00 88.31 437 ARG A C 1
ATOM 3135 O O . ARG A 1 437 ? -1.270 15.277 -7.690 1.00 88.31 437 ARG A O 1
ATOM 3142 N N . ILE A 1 438 ? -3.340 15.985 -7.283 1.00 89.88 438 ILE A N 1
ATOM 3143 C CA . ILE A 1 438 ? -3.980 14.674 -7.175 1.00 89.88 438 ILE A CA 1
ATOM 3144 C C . ILE A 1 438 ? -5.406 14.838 -7.687 1.00 89.88 438 ILE A C 1
ATOM 3146 O O . ILE A 1 438 ? -6.188 15.568 -7.075 1.00 89.88 438 ILE A O 1
ATOM 3150 N N . ASP A 1 439 ? -5.757 14.176 -8.785 1.00 88.06 439 ASP A N 1
ATOM 3151 C CA . ASP A 1 439 ? -7.162 13.980 -9.135 1.00 88.06 439 ASP A CA 1
ATOM 3152 C C . ASP A 1 439 ? -7.682 12.790 -8.341 1.00 88.06 439 ASP A C 1
ATOM 3154 O O . ASP A 1 439 ? -7.353 11.634 -8.602 1.00 88.06 439 ASP A O 1
ATOM 3158 N N . TYR A 1 440 ? -8.440 13.111 -7.305 1.00 84.69 440 TYR A N 1
ATOM 3159 C CA . TYR A 1 440 ? -8.972 12.172 -6.350 1.00 84.69 440 TYR A CA 1
ATOM 3160 C C . TYR A 1 440 ? -10.128 11.385 -6.944 1.00 84.69 440 TYR A C 1
ATOM 3162 O O . TYR A 1 440 ? -11.145 11.951 -7.353 1.00 84.69 440 TYR A O 1
ATOM 3170 N N . GLU A 1 441 ? -9.990 10.066 -6.896 1.00 77.44 441 GLU A N 1
ATOM 3171 C CA . GLU A 1 441 ? -11.090 9.140 -7.098 1.00 77.44 441 GLU A CA 1
ATOM 3172 C C . GLU A 1 441 ? -11.066 8.089 -5.978 1.00 77.44 441 GLU A C 1
ATOM 3174 O O . GLU A 1 441 ? -10.030 7.452 -5.745 1.00 77.44 441 GLU A O 1
ATOM 3179 N N . PRO A 1 442 ? -12.179 7.905 -5.244 1.00 65.19 442 PRO A N 1
ATOM 3180 C CA . PRO A 1 442 ? -12.261 6.895 -4.204 1.00 65.19 442 PRO A CA 1
ATOM 3181 C C . PRO A 1 442 ? -12.303 5.496 -4.827 1.00 65.19 442 PRO A C 1
ATOM 3183 O O . PRO A 1 442 ? -13.359 5.007 -5.225 1.00 65.19 442 PRO A O 1
ATOM 3186 N N . HIS A 1 443 ? -11.158 4.819 -4.852 1.00 62.03 443 HIS A N 1
ATOM 3187 C CA . HIS A 1 443 ? -11.081 3.393 -5.170 1.00 62.03 443 HIS A CA 1
ATOM 3188 C C . HIS A 1 443 ? -11.230 2.546 -3.907 1.00 62.03 443 HIS A C 1
ATOM 3190 O O . HIS A 1 443 ? -10.867 2.965 -2.805 1.00 62.03 443 HIS A O 1
ATOM 3196 N N . ALA A 1 444 ? -11.751 1.325 -4.050 1.00 57.69 444 ALA A N 1
ATOM 3197 C CA . ALA A 1 444 ? -11.724 0.362 -2.954 1.00 57.69 444 ALA A CA 1
ATOM 3198 C C . ALA A 1 444 ? -10.261 0.033 -2.620 1.00 57.69 444 ALA A C 1
ATOM 3200 O O . ALA A 1 444 ? -9.570 -0.605 -3.412 1.00 57.69 444 ALA A O 1
ATOM 3201 N N . SER A 1 445 ? -9.791 0.477 -1.454 1.00 57.75 445 SER A N 1
ATOM 3202 C CA . SER A 1 445 ? -8.434 0.186 -1.004 1.00 57.75 445 SER A CA 1
ATOM 3203 C C . SER A 1 445 ? -8.283 -1.310 -0.724 1.00 57.75 445 SER A C 1
ATOM 3205 O O . SER A 1 445 ? -9.042 -1.856 0.083 1.00 57.75 445 SER A O 1
ATOM 3207 N N . PRO A 1 446 ? -7.272 -1.987 -1.285 1.00 59.06 446 PRO A N 1
ATOM 3208 C CA . PRO A 1 446 ? -6.908 -3.327 -0.835 1.00 59.06 446 PRO A CA 1
ATOM 3209 C C . PRO A 1 446 ? -6.121 -3.293 0.477 1.00 59.06 446 PRO A C 1
ATOM 3211 O O . PRO A 1 446 ? -5.884 -4.339 1.078 1.00 59.06 446 PRO A O 1
ATOM 3214 N N . PHE A 1 447 ? -5.711 -2.105 0.930 1.00 63.00 447 PHE A N 1
ATOM 3215 C CA . PHE A 1 447 ? -5.132 -1.927 2.249 1.00 63.00 447 PHE A CA 1
ATOM 3216 C C . PHE A 1 447 ? -6.226 -1.984 3.307 1.00 63.00 447 PHE A C 1
ATOM 3218 O O . PHE A 1 447 ? -7.289 -1.375 3.174 1.00 63.00 447 PHE A O 1
ATOM 3225 N N . VAL A 1 448 ? -5.951 -2.720 4.373 1.00 52.16 448 VAL A N 1
ATOM 3226 C CA . VAL A 1 448 ? -6.894 -2.935 5.464 1.00 52.16 448 VAL A CA 1
ATOM 3227 C C . VAL A 1 448 ? -6.741 -1.787 6.461 1.00 52.16 448 VAL A C 1
ATOM 3229 O O . VAL A 1 448 ? -5.649 -1.556 6.973 1.00 52.16 448 VAL A O 1
ATOM 3232 N N . SER A 1 449 ? -7.818 -1.056 6.748 1.00 42.22 449 SER A N 1
ATOM 3233 C CA . SER A 1 449 ? -7.862 -0.099 7.860 1.00 42.22 449 SER A CA 1
ATOM 3234 C C . SER A 1 449 ? -9.309 0.141 8.305 1.00 42.22 449 SER A C 1
ATOM 3236 O O . SER A 1 449 ? -10.034 0.954 7.735 1.00 42.22 449 SER A O 1
ATOM 3238 N N . ALA A 1 450 ? -9.719 -0.577 9.347 1.00 43.03 450 ALA A N 1
ATOM 3239 C CA . ALA A 1 450 ? -9.956 -0.007 10.672 1.00 43.03 450 ALA A CA 1
ATOM 3240 C C . ALA A 1 450 ? -9.957 -1.160 11.688 1.00 43.03 450 ALA A C 1
ATOM 3242 O O . ALA A 1 450 ? -9.983 -2.334 11.306 1.00 43.03 450 ALA A O 1
ATOM 3243 N N . ARG A 1 451 ? -9.963 -0.828 12.988 1.00 41.94 451 ARG A N 1
ATOM 3244 C CA . ARG A 1 451 ? -10.236 -1.812 14.044 1.00 41.94 451 ARG A CA 1
ATOM 3245 C C . ARG A 1 451 ? -11.486 -2.600 13.649 1.00 41.94 451 ARG A C 1
ATOM 3247 O O . ARG A 1 451 ? -12.492 -1.969 13.313 1.00 41.94 451 ARG A O 1
ATOM 3254 N N . PRO A 1 452 ? -11.443 -3.936 13.668 1.00 49.72 452 PRO A N 1
ATOM 3255 C CA . PRO A 1 452 ? -12.610 -4.714 13.311 1.00 49.72 452 PRO A CA 1
ATOM 3256 C C . PRO A 1 452 ? -13.734 -4.331 14.274 1.00 49.72 452 PRO A C 1
ATOM 3258 O O . PRO A 1 452 ? -13.586 -4.423 15.495 1.00 49.72 452 PRO A O 1
ATOM 3261 N N . ARG A 1 453 ? -14.847 -3.830 13.738 1.00 52.22 453 ARG A N 1
ATOM 3262 C CA . ARG A 1 453 ? -16.014 -3.535 14.564 1.00 52.22 453 ARG A CA 1
ATOM 3263 C C . ARG A 1 453 ? -16.751 -4.843 14.756 1.00 52.22 453 ARG A C 1
ATOM 3265 O O . ARG A 1 453 ? -17.238 -5.405 13.781 1.00 52.22 453 ARG A O 1
ATOM 3272 N N . LEU A 1 454 ? -16.836 -5.305 15.998 1.00 56.81 454 LEU A N 1
ATOM 3273 C CA . LEU A 1 454 ? -17.696 -6.428 16.351 1.00 56.81 454 LEU A CA 1
ATOM 3274 C C . LEU A 1 454 ? -19.136 -6.069 15.954 1.00 56.81 454 LEU A C 1
ATOM 3276 O O . LEU A 1 454 ? -19.701 -5.105 16.474 1.00 56.81 454 LEU A O 1
ATOM 3280 N N . THR A 1 455 ? -19.688 -6.778 14.973 1.00 60.34 455 THR A N 1
ATOM 3281 C CA . THR A 1 455 ? -21.069 -6.595 14.504 1.00 60.34 455 THR A CA 1
ATOM 3282 C C . THR A 1 455 ? -22.017 -7.578 15.159 1.00 60.34 455 THR A C 1
ATOM 3284 O O . THR A 1 455 ? -23.173 -7.235 15.387 1.00 60.34 455 THR A O 1
ATOM 3287 N N . ALA A 1 456 ? -21.519 -8.764 15.499 1.00 67.88 456 ALA A N 1
ATOM 3288 C CA . ALA A 1 456 ? -22.247 -9.769 16.249 1.00 67.88 456 ALA A CA 1
ATOM 3289 C C . ALA A 1 456 ? -21.262 -10.630 17.044 1.00 67.88 456 ALA A C 1
ATOM 3291 O O . ALA A 1 456 ? -20.156 -10.898 16.582 1.00 67.88 456 ALA A O 1
ATOM 3292 N N . GLU A 1 457 ? -21.678 -11.076 18.223 1.00 81.25 457 GLU A N 1
ATOM 3293 C CA . GLU A 1 457 ? -20.998 -12.118 18.988 1.00 81.25 457 GLU A CA 1
ATOM 3294 C C . GLU A 1 457 ? -22.058 -13.072 19.521 1.00 81.25 457 GLU A C 1
ATOM 3296 O O . GLU A 1 457 ? -23.050 -12.635 20.108 1.00 81.25 457 GLU A O 1
ATOM 3301 N N . VAL A 1 458 ? -21.874 -14.363 19.274 1.00 84.56 458 VAL A N 1
ATOM 3302 C CA . VAL A 1 458 ? -22.844 -15.401 19.612 1.00 84.56 458 VAL A CA 1
ATOM 3303 C C . VAL A 1 458 ? -22.100 -16.590 20.202 1.00 84.56 458 VAL A C 1
ATOM 3305 O O . VAL A 1 458 ? -21.129 -17.080 19.626 1.00 84.56 458 VAL A O 1
ATOM 3308 N N . VAL A 1 459 ? -22.571 -17.073 21.351 1.00 84.94 459 VAL A N 1
ATOM 3309 C CA . VAL A 1 459 ? -22.179 -18.387 21.867 1.00 84.94 459 VAL A CA 1
ATOM 3310 C C . VAL A 1 459 ? -22.943 -19.426 21.055 1.00 84.94 459 VAL A C 1
ATOM 3312 O O . VAL A 1 459 ? -24.173 -19.448 21.087 1.00 84.94 459 VAL A O 1
ATOM 3315 N N . LEU A 1 460 ? -22.231 -20.262 20.305 1.00 81.69 460 LEU A N 1
ATOM 3316 C CA . LEU A 1 460 ? -22.845 -21.343 19.546 1.00 81.69 460 LEU A CA 1
ATOM 3317 C C . LEU A 1 460 ? -23.043 -22.544 20.478 1.00 81.69 460 LEU A C 1
ATOM 3319 O O . LEU A 1 460 ? -22.093 -23.020 21.105 1.00 81.69 460 LEU A O 1
ATOM 3323 N N . THR A 1 461 ? -24.274 -23.040 20.560 1.00 78.81 461 THR A N 1
ATOM 3324 C CA . THR A 1 461 ? -24.644 -24.213 21.360 1.00 78.81 461 THR A CA 1
ATOM 3325 C C . THR A 1 461 ? -25.035 -25.360 20.441 1.00 78.81 461 THR A C 1
ATOM 3327 O O . THR A 1 461 ? -25.824 -25.154 19.522 1.00 78.81 461 THR A O 1
ATOM 3330 N N . GLY A 1 462 ? -24.515 -26.559 20.708 1.00 70.69 462 GLY A N 1
ATOM 3331 C CA . GLY A 1 462 ? -25.054 -27.783 20.122 1.00 70.69 462 GLY A CA 1
ATOM 3332 C C . GLY A 1 462 ? -26.323 -28.185 20.871 1.00 70.69 462 GLY A C 1
ATOM 3333 O O . GLY A 1 462 ? -26.318 -28.148 22.103 1.00 70.69 462 GLY A O 1
ATOM 3334 N N . ASN A 1 463 ? -27.390 -28.504 20.140 1.00 50.50 463 ASN A N 1
ATOM 3335 C CA . ASN A 1 463 ? -28.630 -29.048 20.705 1.00 50.50 463 ASN A CA 1
ATOM 3336 C C . ASN A 1 463 ? -28.469 -30.477 21.229 1.00 50.50 463 ASN A C 1
ATOM 3338 O O . ASN A 1 463 ? -27.696 -31.253 20.621 1.00 50.50 463 ASN A O 1
#

Sequence (463 aa):
MSTDTPAAPDGSTDPQQRSAPAGEDGYALLATLGILGVLAMLLPVFFVVAVQDLTEARRHLAGDAGDRAARAGVQAVAAQISVGSSAATPASTVPTAAIVAAGFTEQTGWTDPQAQYDWARAVLLAQPPSQTYVTPTGSYRVVRTTNSRAVYSLGWAPDGSPESGTLVMAEYALPVFQVEAALLTGTDLDVLGSFNTHDASGAQRAGVHTNGNQSGRAMSTARGIDGRVTAVGAAQLPGGVSGQGEMPIPVIDPRLLHTTYAMANVANWYDLCPDGRAHRPLPGAAPCAPGSPVVTPTPGNWAYSAATKTWSQTAPPVGVQGVFYVYRASAEIQYGGGGGTARQTVITESSDNLGSCPRADDGDITLKQATVEAFLPGLTLVSGRDVAMEAQSQAADGAVAAQESISMRTSSSDGISNGYAVAQNRCGGTNLVQGSRIDYEPHASPFVSARPRLTAEVVLTGN